Protein AF-A0A9W9S146-F1 (afdb_monomer_lite)

Foldseek 3Di:
DFKWKAWDDFDPPAQEAAADPADADDDQPDDDFKAKEKAKDQDDDDLQQMWIKIWIFDFLKIWIKIFTGDPPTDIHIHIYHHDRYDDSQSGWQYKAWDPCPPPNVDDQWTWIWIAGQQGWIFIKIARRVVSYIDTQATEDRPRFGFNYWDWAPDPQTKIWTAGQQRKIFIWGPVDNDRYTYGLEIDHAPARDSAKDKDDQHQFKIWIQRQAQQFRIWIWTQDSNYIGTDDGAGNVLDPDPPVPDDRTKHWQDKAHLQQDPLLPPGRQWIWIFILQQKIFIGGNLDPRSGDFIDHFLLDNFGFQEKADAANFWIWTKGQWQQKIWIDGNPLTDPDDSSPDDRDPPDDDDDDDDDDPPPDDDPQAQSFTKMKGPFDQDDDPPPDDDDPVSRGTDTGIFNYKYANGSPQQWIWTIDVSTIMIMGHDFLCCCPNPNNVVCVSNNVPLQPLDPDDDPDSRNDIDFMKIWTGDDPPCLPDATWIWTFARSNPDDPVLVVVCSVNVDRSRIDTDPDPPRPDRSVVVPD

Sequence (521 aa):
MPSSGVLWCPPESATKIGSHEVTRRDNPTLGYRPAIDSYEIWNGKSWADRKEVLAWGAANQLVMRIKQTGTQAHEKWIQFNDIDHISSYDDICSVHLLSSEGQYQQHDTEHLIFGRVRGDIAQIAISPSKETYEYQRRFLTHGLRLDKTEISNDTDRTLAAHFENGSIAFYDTATESADIEPFARYRPEGVSRNKYSKLLSSSLVAVCTGEVHDTLSISKLTPDGVSPYRTIAADALDTDLTSLKSKVNISCIEPLNKHVLSGSPGEVFLTAWDDYTVRLHDLRSPKPSEVAYKDVSDLNPIYSLHAFGHNHFLAGAGGEAIVKIFDLRMCNTYNYLDAQTPKSRPHNPELKDQTAKTTNRIAPRNGFSLFLSNQPPPPFGQPPNRRQWEAYRGPIYTMSTPSPSSPTVYAGIVDGVVRLDFASTDDLTGPRKEWFEQNLDLRVNTGQEFSTDFNTSTLNLAGYERPDEDDLSTTSVLRRQREFWKTGPADAGLESGTGWDRRWEHLEEPGAWRRQDELVH

Radius of gyration: 23.71 Å; chains: 1; bounding box: 60×59×74 Å

Structure (mmCIF, N/CA/C/O backbone):
data_AF-A0A9W9S146-F1
#
_entry.id   AF-A0A9W9S146-F1
#
loop_
_atom_site.group_PDB
_atom_site.id
_atom_site.type_symbol
_atom_site.label_atom_id
_atom_site.label_alt_id
_atom_site.label_comp_id
_atom_site.label_asym_id
_atom_site.label_entity_id
_atom_site.label_seq_id
_atom_site.pdbx_PDB_ins_code
_atom_site.Cartn_x
_atom_site.Cartn_y
_atom_site.Cartn_z
_atom_site.occupancy
_atom_site.B_iso_or_equiv
_atom_site.auth_seq_id
_atom_site.auth_comp_id
_atom_site.auth_asym_id
_atom_site.auth_atom_id
_atom_site.pdbx_PDB_model_num
ATOM 1 N N . MET A 1 1 ? 14.104 16.585 -6.191 1.00 40.12 1 MET A N 1
ATOM 2 C CA . MET A 1 1 ? 13.155 15.717 -5.456 1.00 40.12 1 MET A CA 1
ATOM 3 C C . MET A 1 1 ? 13.364 15.914 -3.970 1.00 40.12 1 MET A C 1
ATOM 5 O O . MET A 1 1 ? 14.435 15.570 -3.518 1.00 40.12 1 MET A O 1
ATOM 9 N N . PRO A 1 2 ? 12.446 16.510 -3.215 1.00 47.88 2 PRO A N 1
ATOM 10 C CA . PRO A 1 2 ? 12.755 16.978 -1.868 1.00 47.88 2 PRO A CA 1
ATOM 11 C C . PRO A 1 2 ? 11.970 16.182 -0.810 1.00 47.88 2 PRO A C 1
ATOM 13 O O . PRO A 1 2 ? 10.748 16.204 -0.822 1.00 47.88 2 PRO A O 1
ATOM 16 N N . SER A 1 3 ? 12.654 15.433 0.064 1.00 40.25 3 SER A N 1
ATOM 17 C CA . SER A 1 3 ? 12.013 14.528 1.040 1.00 40.25 3 SER A CA 1
ATOM 18 C C . SER A 1 3 ? 12.493 14.747 2.489 1.00 40.25 3 SER A C 1
ATOM 20 O O . SER A 1 3 ? 13.448 15.482 2.704 1.00 40.25 3 SER A O 1
ATOM 22 N N . SER A 1 4 ? 11.851 14.159 3.496 1.00 41.66 4 SER A N 1
ATOM 23 C CA . SER A 1 4 ? 12.395 13.955 4.854 1.00 41.66 4 SER A CA 1
ATOM 24 C C . SER A 1 4 ? 11.823 12.666 5.436 1.00 41.66 4 SER A C 1
ATOM 26 O O . SER A 1 4 ? 10.656 12.376 5.195 1.00 41.66 4 SER A O 1
ATOM 28 N N . GLY A 1 5 ? 12.628 11.881 6.157 1.00 43.75 5 GLY A N 1
ATOM 29 C CA . GLY A 1 5 ? 12.201 10.596 6.720 1.00 43.75 5 GLY A CA 1
ATOM 30 C C . GLY A 1 5 ? 12.070 10.621 8.246 1.00 43.75 5 GLY A C 1
ATOM 31 O O . GLY A 1 5 ? 12.834 11.340 8.873 1.00 43.75 5 GLY A O 1
ATOM 32 N N . VAL A 1 6 ? 11.179 9.842 8.865 1.00 52.31 6 VAL A N 1
ATOM 33 C CA . VAL A 1 6 ? 11.154 9.600 10.329 1.00 52.31 6 VAL A CA 1
ATOM 34 C C . VAL A 1 6 ? 10.709 8.159 10.596 1.00 52.31 6 VAL A C 1
ATOM 36 O O . VAL A 1 6 ? 9.728 7.715 10.008 1.00 52.31 6 VAL A O 1
ATOM 39 N N . LEU A 1 7 ? 11.396 7.421 11.473 1.00 53.78 7 LEU A N 1
ATOM 40 C CA . LEU A 1 7 ? 10.984 6.073 11.891 1.00 53.78 7 LEU A CA 1
ATOM 41 C C . LEU A 1 7 ? 10.074 6.142 13.120 1.00 53.78 7 LEU A C 1
ATOM 43 O O . LEU A 1 7 ? 10.408 6.824 14.086 1.00 53.78 7 LEU A O 1
ATOM 47 N N . TRP A 1 8 ? 8.936 5.448 13.091 1.00 58.09 8 TRP A N 1
ATOM 48 C CA . TRP A 1 8 ? 7.922 5.537 14.144 1.00 58.09 8 TRP A CA 1
ATOM 49 C C . TRP A 1 8 ? 7.790 4.264 14.967 1.00 58.09 8 TRP A C 1
ATOM 51 O O . TRP A 1 8 ? 7.546 3.179 14.434 1.00 58.09 8 TRP A O 1
ATOM 61 N N . CYS A 1 9 ? 7.850 4.443 16.287 1.00 60.66 9 CYS A N 1
ATOM 62 C CA . CYS A 1 9 ? 7.465 3.450 17.278 1.00 60.66 9 CYS A CA 1
ATOM 63 C C . CYS A 1 9 ? 6.364 4.024 18.186 1.00 60.66 9 CYS A C 1
ATOM 65 O O . CYS A 1 9 ? 6.406 5.212 18.519 1.00 60.66 9 CYS A O 1
ATOM 67 N N . PRO A 1 10 ? 5.381 3.213 18.619 1.00 65.12 10 PRO A N 1
ATOM 68 C CA . PRO A 1 10 ? 4.397 3.672 19.592 1.00 65.12 10 PRO A CA 1
ATOM 69 C C . PRO A 1 10 ? 5.099 4.180 20.866 1.00 65.12 10 PRO A C 1
ATOM 71 O O . PRO A 1 10 ? 5.990 3.489 21.367 1.00 65.12 10 PRO A O 1
ATOM 74 N N . PRO A 1 11 ? 4.728 5.356 21.403 1.00 76.94 11 PRO A N 1
ATOM 75 C CA . PRO A 1 11 ? 5.281 5.846 22.662 1.00 76.94 11 PRO A CA 1
ATOM 76 C C . PRO A 1 11 ? 4.788 5.001 23.847 1.00 76.94 11 PRO A C 1
ATOM 78 O O . PRO A 1 11 ? 3.730 4.377 23.775 1.00 76.94 11 PRO A O 1
ATOM 81 N N . GLU A 1 12 ? 5.500 5.035 24.980 1.00 73.12 12 GLU A N 1
ATOM 82 C CA . GLU A 1 12 ? 5.065 4.354 26.217 1.00 73.12 12 GLU A CA 1
ATOM 83 C C . GLU A 1 12 ? 3.691 4.833 26.714 1.00 73.12 12 GLU A C 1
ATOM 85 O O . GLU A 1 12 ? 2.971 4.089 27.375 1.00 73.12 12 GLU A O 1
ATOM 90 N N . SER A 1 13 ? 3.310 6.062 26.359 1.00 81.25 13 SER A N 1
ATOM 91 C CA . SER A 1 13 ? 2.017 6.674 26.667 1.00 81.25 13 SER A CA 1
ATOM 92 C C . SER A 1 13 ? 0.867 6.220 25.759 1.00 81.25 13 SER A C 1
ATOM 94 O O . SER A 1 13 ? -0.241 6.742 25.890 1.00 81.25 13 SER A O 1
ATOM 96 N N . ALA A 1 14 ? 1.100 5.289 24.826 1.00 87.38 14 ALA A N 1
ATOM 97 C CA . ALA A 1 14 ? 0.050 4.781 23.952 1.00 87.38 14 ALA A CA 1
ATOM 98 C C . ALA A 1 14 ? -1.083 4.128 24.762 1.00 87.38 14 ALA A C 1
ATOM 100 O O . ALA A 1 14 ? -0.851 3.304 25.649 1.00 87.38 14 ALA A O 1
ATOM 101 N N . THR A 1 15 ? -2.325 4.473 24.422 1.00 91.50 15 THR A N 1
ATOM 102 C CA . THR A 1 15 ? -3.519 3.886 25.027 1.00 91.50 15 THR A CA 1
ATOM 103 C C . THR A 1 15 ? -3.610 2.412 24.645 1.00 91.50 15 THR A C 1
ATOM 105 O O . THR A 1 15 ? -3.696 2.068 23.466 1.00 91.50 15 THR A O 1
ATOM 108 N N . LYS A 1 16 ? -3.595 1.535 25.646 1.00 92.44 16 LYS A N 1
ATOM 109 C CA . LYS A 1 16 ? -3.674 0.085 25.469 1.00 92.44 16 LYS A CA 1
ATOM 110 C C . LYS A 1 16 ? -5.125 -0.372 25.574 1.00 92.44 16 LYS A C 1
ATOM 112 O O . LYS A 1 16 ? -5.735 -0.229 26.625 1.00 92.44 16 LYS A O 1
ATOM 117 N N . ILE A 1 17 ? -5.666 -0.929 24.494 1.00 92.50 17 ILE A N 1
ATOM 118 C CA . ILE A 1 17 ? -7.045 -1.429 24.418 1.00 92.50 17 ILE A CA 1
ATOM 119 C C . ILE A 1 17 ? -7.018 -2.952 24.241 1.00 92.50 17 ILE A C 1
ATOM 121 O O . ILE A 1 17 ? -6.337 -3.458 23.348 1.00 92.50 17 ILE A O 1
ATOM 125 N N . GLY A 1 18 ? -7.751 -3.676 25.091 1.00 89.56 18 GLY A N 1
ATOM 126 C CA . GLY A 1 18 ? -7.833 -5.142 25.087 1.00 89.56 18 GLY A CA 1
ATOM 127 C C . GLY A 1 18 ? -6.749 -5.838 25.929 1.00 89.56 18 GLY A C 1
ATOM 128 O O . GLY A 1 18 ? -6.409 -5.362 27.010 1.00 89.56 18 GLY A O 1
ATOM 129 N N . SER A 1 19 ? -6.238 -6.980 25.474 1.00 85.94 19 SER A N 1
ATOM 130 C CA . SER A 1 19 ? -5.338 -7.877 26.212 1.00 85.94 19 SER A CA 1
ATOM 131 C C . SER A 1 19 ? -3.861 -7.544 25.984 1.00 85.94 19 SER A C 1
ATOM 133 O O . SER A 1 19 ? -3.346 -7.704 24.881 1.00 85.94 19 SER A O 1
ATOM 135 N N . HIS A 1 20 ? -3.136 -7.120 27.027 1.00 78.75 20 HIS A N 1
ATOM 136 C CA . HIS A 1 20 ? -1.727 -6.677 26.908 1.00 78.75 20 HIS A CA 1
ATOM 137 C C . HIS A 1 20 ? -0.730 -7.430 27.797 1.00 78.75 20 HIS A C 1
ATOM 139 O O . HIS A 1 20 ? 0.475 -7.216 27.685 1.00 78.75 20 HIS A O 1
ATOM 145 N N . GLU A 1 21 ? -1.198 -8.341 28.647 1.00 66.62 21 GLU A N 1
ATOM 146 C CA . GLU A 1 21 ? -0.352 -9.136 29.547 1.00 66.62 21 GLU A CA 1
ATOM 147 C C . GLU A 1 21 ? -0.027 -10.512 28.951 1.00 66.62 21 GLU A C 1
ATOM 149 O O . GLU A 1 21 ? -0.327 -11.550 29.539 1.00 66.62 21 GLU A O 1
ATOM 154 N N . VAL A 1 22 ? 0.558 -10.551 27.749 1.00 63.03 22 VAL A N 1
ATOM 155 C CA . VAL A 1 22 ? 0.770 -11.825 27.045 1.00 63.03 22 VAL A CA 1
ATOM 156 C C . VAL A 1 22 ? 2.203 -11.984 26.571 1.00 63.03 22 VAL A C 1
ATOM 158 O O . VAL A 1 22 ? 2.778 -11.110 25.930 1.00 63.03 22 VAL A O 1
ATOM 161 N N . THR A 1 23 ? 2.784 -13.146 26.867 1.00 65.50 23 THR A N 1
ATOM 162 C CA . THR A 1 23 ? 4.108 -13.543 26.381 1.00 65.50 23 THR A CA 1
ATOM 163 C C . THR A 1 23 ? 3.955 -14.561 25.259 1.00 65.50 23 THR A C 1
ATOM 165 O O . THR A 1 23 ? 3.373 -15.630 25.459 1.00 65.50 23 THR A O 1
ATOM 168 N N . ARG A 1 24 ? 4.511 -14.249 24.088 1.00 69.62 24 ARG A N 1
ATOM 169 C CA . ARG A 1 24 ? 4.643 -15.197 22.978 1.00 69.62 24 ARG A CA 1
ATOM 170 C C . ARG A 1 24 ? 5.545 -16.364 23.394 1.00 69.62 24 ARG A C 1
ATOM 172 O O . ARG A 1 24 ? 6.574 -16.148 24.033 1.00 69.62 24 ARG A O 1
ATOM 179 N N . ARG A 1 25 ? 5.154 -17.597 23.056 1.00 69.81 25 ARG A N 1
ATOM 180 C CA . ARG A 1 25 ? 5.894 -18.821 23.437 1.00 69.81 25 ARG A CA 1
ATOM 181 C C . ARG A 1 25 ? 6.421 -19.631 22.256 1.00 69.81 25 ARG A C 1
ATOM 183 O O . ARG A 1 25 ? 7.173 -20.576 22.473 1.00 69.81 25 ARG A O 1
ATOM 190 N N . ASP A 1 26 ? 6.023 -19.298 21.033 1.00 75.50 26 ASP A N 1
ATOM 191 C CA . ASP A 1 26 ? 6.473 -19.981 19.826 1.00 75.50 26 ASP A CA 1
ATOM 192 C C . ASP A 1 26 ? 7.652 -19.258 19.164 1.00 75.50 26 ASP A C 1
ATOM 194 O O . ASP A 1 26 ? 7.810 -18.042 19.272 1.00 75.50 26 ASP A O 1
ATOM 198 N N . ASN A 1 27 ? 8.475 -20.019 18.442 1.00 69.38 27 ASN A N 1
ATOM 199 C CA . ASN A 1 27 ? 9.458 -19.436 17.536 1.00 69.38 27 ASN A CA 1
ATOM 200 C C . ASN A 1 27 ? 8.720 -18.955 16.277 1.00 69.38 27 ASN A C 1
ATOM 202 O O . ASN A 1 27 ? 8.011 -19.766 15.674 1.00 69.38 27 ASN A O 1
ATOM 206 N N . PRO A 1 28 ? 8.879 -17.691 15.847 1.00 64.81 28 PRO A N 1
ATOM 207 C CA . PRO A 1 28 ? 8.262 -17.211 14.618 1.00 64.81 28 PRO A CA 1
ATOM 208 C C . PRO A 1 28 ? 8.687 -18.081 13.430 1.00 64.81 28 PRO A C 1
ATOM 210 O O . PRO A 1 28 ? 9.872 -18.197 13.126 1.00 64.81 28 PRO A O 1
ATOM 213 N N . THR A 1 29 ? 7.719 -18.720 12.773 1.00 59.78 29 THR A N 1
ATOM 214 C CA . THR A 1 29 ? 7.953 -19.533 11.563 1.00 59.78 29 THR A CA 1
ATOM 215 C C . THR A 1 29 ? 7.612 -18.783 10.277 1.00 59.78 29 THR A C 1
ATOM 217 O O . THR A 1 29 ? 7.923 -19.254 9.185 1.00 59.78 29 THR A O 1
ATOM 220 N N . LEU A 1 30 ? 7.005 -17.603 10.410 1.00 64.12 30 LEU A N 1
ATOM 221 C CA . LEU A 1 30 ? 6.563 -16.748 9.319 1.00 64.12 30 LEU A CA 1
ATOM 222 C C . LEU A 1 30 ? 7.344 -15.436 9.374 1.00 64.12 30 LEU A C 1
ATOM 224 O O . LEU A 1 30 ? 7.502 -14.844 10.442 1.00 64.12 30 LEU A O 1
ATOM 228 N N . GLY A 1 31 ? 7.860 -14.999 8.226 1.00 68.19 31 GLY A N 1
ATOM 229 C CA . GLY A 1 31 ? 8.510 -13.698 8.117 1.00 68.19 31 GLY A CA 1
ATOM 230 C C . GLY A 1 31 ? 7.476 -12.586 8.276 1.00 68.19 31 GLY A C 1
ATOM 231 O O . GLY A 1 31 ? 6.498 -12.553 7.531 1.00 68.19 31 GLY A O 1
ATOM 232 N N . TYR A 1 32 ? 7.693 -11.684 9.230 1.00 73.06 32 TYR A N 1
ATOM 233 C CA . TYR A 1 32 ? 6.820 -10.535 9.446 1.00 73.06 32 TYR A CA 1
ATOM 234 C C . TYR A 1 32 ? 6.851 -9.586 8.238 1.00 73.06 32 TYR A C 1
ATOM 236 O O . TYR A 1 32 ? 7.921 -9.205 7.756 1.00 73.06 32 TYR A O 1
ATOM 244 N N . ARG A 1 33 ? 5.662 -9.200 7.767 1.00 82.62 33 ARG A N 1
ATOM 245 C CA . ARG A 1 33 ? 5.455 -8.174 6.743 1.00 82.62 33 ARG A CA 1
ATOM 246 C C . ARG A 1 33 ? 4.474 -7.143 7.307 1.00 82.62 33 ARG A C 1
ATOM 248 O O . ARG A 1 33 ? 3.332 -7.516 7.566 1.00 82.62 33 ARG A O 1
ATOM 255 N N . PRO A 1 34 ? 4.882 -5.882 7.517 1.00 86.00 34 PRO A N 1
ATOM 256 C CA . PRO A 1 34 ? 3.995 -4.865 8.069 1.00 86.00 34 PRO A CA 1
ATOM 257 C C . PRO A 1 34 ? 2.831 -4.603 7.110 1.00 86.00 34 PRO A C 1
ATOM 259 O O . PRO A 1 34 ? 3.039 -4.161 5.980 1.00 86.00 34 PRO A O 1
ATOM 262 N N . ALA A 1 35 ? 1.605 -4.848 7.562 1.00 92.31 35 ALA A N 1
ATOM 263 C CA . ALA A 1 35 ? 0.402 -4.392 6.877 1.00 92.31 35 ALA A CA 1
ATOM 264 C C . ALA A 1 35 ? 0.079 -2.983 7.360 1.00 92.31 35 ALA A C 1
ATOM 266 O O . ALA A 1 35 ? -0.118 -2.803 8.557 1.00 92.31 35 ALA A O 1
ATOM 267 N N . ILE A 1 36 ? 0.056 -2.006 6.456 1.00 95.38 36 ILE A N 1
ATOM 268 C CA . ILE A 1 36 ? -0.106 -0.585 6.776 1.00 95.38 36 ILE A CA 1
ATOM 269 C C . ILE A 1 36 ? -1.264 -0.041 5.960 1.00 95.38 36 ILE A C 1
ATOM 271 O O . ILE A 1 36 ? -1.358 -0.342 4.772 1.00 95.38 36 ILE A O 1
ATOM 275 N N . ASP A 1 37 ? -2.076 0.803 6.582 1.00 95.94 37 ASP A N 1
ATOM 276 C CA . ASP A 1 37 ? -3.028 1.641 5.872 1.00 95.94 37 ASP A CA 1
ATOM 277 C C . ASP A 1 37 ? -3.150 3.018 6.537 1.00 95.94 37 ASP A C 1
ATOM 279 O O . ASP A 1 37 ? -2.861 3.191 7.726 1.00 95.94 37 ASP A O 1
ATOM 283 N N . SER A 1 38 ? -3.541 4.024 5.762 1.00 95.25 38 SER A N 1
ATOM 284 C CA . SER A 1 38 ? -3.674 5.400 6.237 1.00 95.25 38 SER A CA 1
ATOM 285 C C . SER A 1 38 ? -4.729 6.172 5.463 1.00 95.25 38 SER A C 1
ATOM 287 O O . SER A 1 38 ? -4.787 6.061 4.242 1.00 95.25 38 SER A O 1
ATOM 289 N N . TYR A 1 39 ? -5.447 7.062 6.142 1.00 93.44 39 TYR A N 1
ATOM 290 C CA . TYR A 1 39 ? -6.313 8.043 5.491 1.00 93.44 39 TYR A CA 1
ATOM 291 C C . TYR A 1 39 ? -6.166 9.429 6.123 1.00 93.44 39 TYR A C 1
ATOM 293 O O . TYR A 1 39 ? -5.756 9.560 7.278 1.00 93.44 39 TYR A O 1
ATOM 301 N N . GLU A 1 40 ? -6.534 10.474 5.386 1.00 90.38 40 GLU A N 1
ATOM 302 C CA . GLU A 1 40 ? -6.748 11.812 5.941 1.00 90.38 40 GLU A CA 1
ATOM 303 C C . GLU A 1 40 ? -8.109 12.374 5.528 1.00 90.38 40 GLU A C 1
ATOM 305 O O . GLU A 1 40 ? -8.624 12.078 4.451 1.00 90.38 40 GLU A O 1
ATOM 310 N N . ILE A 1 41 ? -8.691 13.197 6.400 1.00 89.12 41 ILE A N 1
ATOM 311 C CA . ILE A 1 41 ? -9.903 13.971 6.125 1.00 89.12 41 ILE A CA 1
ATOM 312 C C . ILE A 1 41 ? -9.699 15.429 6.531 1.00 89.12 41 ILE A C 1
ATOM 314 O O . ILE A 1 41 ? -9.136 15.725 7.588 1.00 89.12 41 ILE A O 1
ATOM 318 N N . TRP A 1 42 ? -10.213 16.349 5.718 1.00 87.25 42 TRP A N 1
ATOM 319 C CA . TRP A 1 42 ? -10.339 17.758 6.088 1.00 87.25 42 TRP A CA 1
ATOM 320 C C . TRP A 1 42 ? -11.620 17.950 6.889 1.00 87.25 42 TRP A C 1
ATOM 322 O O . TRP A 1 42 ? -12.707 17.629 6.412 1.00 87.25 42 TRP A O 1
ATOM 332 N N . ASN A 1 43 ? -11.495 18.450 8.116 1.00 84.06 43 ASN A N 1
ATOM 333 C CA . ASN A 1 43 ? -12.604 18.501 9.069 1.00 84.06 43 ASN A CA 1
ATOM 334 C C . ASN A 1 43 ? -12.818 19.875 9.720 1.00 84.06 43 ASN A C 1
ATOM 336 O O . ASN A 1 43 ? -13.651 19.999 10.619 1.00 84.06 43 ASN A O 1
ATOM 340 N N . GLY A 1 44 ? -12.122 20.916 9.259 1.00 81.25 44 GLY A N 1
ATOM 341 C CA . GLY A 1 44 ? -12.352 22.289 9.706 1.00 81.25 44 GLY A CA 1
ATOM 342 C C . GLY A 1 44 ? -12.534 23.291 8.573 1.00 81.25 44 GLY A C 1
ATOM 343 O O . GLY A 1 44 ? -12.903 22.954 7.450 1.00 81.25 44 GLY A O 1
ATOM 344 N N . LYS A 1 45 ? -12.335 24.570 8.908 1.00 81.44 45 LYS A N 1
ATOM 345 C CA . LYS A 1 45 ? -12.546 25.695 7.979 1.00 81.44 45 LYS A CA 1
ATOM 346 C C . LYS A 1 45 ? -11.290 26.043 7.186 1.00 81.44 45 LYS A C 1
ATOM 348 O O . LYS A 1 45 ? -11.373 26.822 6.238 1.00 81.44 45 LYS A O 1
ATOM 353 N N . SER A 1 46 ? -10.141 25.513 7.596 1.00 83.75 46 SER A N 1
ATOM 354 C CA . SER A 1 46 ? -8.854 25.713 6.941 1.00 83.75 46 SER A CA 1
ATOM 355 C C . SER A 1 46 ? -8.281 24.392 6.432 1.00 83.75 46 SER A C 1
ATOM 357 O O . SER A 1 46 ? -8.629 23.319 6.918 1.00 83.75 46 SER A O 1
ATOM 359 N N . TRP A 1 47 ? -7.356 24.479 5.476 1.00 82.00 47 TRP A N 1
ATOM 360 C CA . TRP A 1 47 ? -6.596 23.327 4.980 1.00 82.00 47 TRP A CA 1
ATOM 361 C C . TRP A 1 47 ? -5.718 22.677 6.061 1.00 82.00 47 TRP A C 1
ATOM 363 O O . TRP A 1 47 ? -5.386 21.499 5.948 1.00 82.00 47 TRP A O 1
ATOM 373 N N . ALA A 1 48 ? -5.378 23.431 7.109 1.00 83.19 48 ALA A N 1
ATOM 374 C CA . ALA A 1 48 ? -4.621 22.969 8.263 1.00 83.19 48 ALA A CA 1
ATOM 375 C C . ALA A 1 48 ? -5.456 22.109 9.221 1.00 83.19 48 ALA A C 1
ATOM 377 O O . ALA A 1 48 ? -4.892 21.296 9.954 1.00 83.19 48 ALA A O 1
ATOM 378 N N . ASP A 1 49 ? -6.782 22.278 9.232 1.00 87.62 49 ASP A N 1
ATOM 379 C CA . ASP A 1 49 ? -7.691 21.496 10.069 1.00 87.62 49 ASP A CA 1
ATOM 380 C C . ASP A 1 49 ? -7.971 20.141 9.404 1.00 87.62 49 ASP A C 1
ATOM 382 O O . ASP A 1 49 ? -8.952 19.964 8.670 1.00 87.62 49 ASP A O 1
ATOM 386 N N . ARG A 1 50 ? -7.072 19.184 9.646 1.00 88.56 50 ARG A N 1
ATOM 387 C CA . ARG A 1 50 ? -7.178 17.825 9.114 1.00 88.56 50 ARG A CA 1
ATOM 388 C C . ARG A 1 50 ? -6.968 16.782 10.200 1.00 88.56 50 ARG A C 1
ATOM 390 O O . ARG A 1 50 ? -6.211 16.994 11.149 1.00 88.56 50 ARG A O 1
ATOM 397 N N . LYS A 1 51 ? -7.609 15.638 10.015 1.00 90.31 51 LYS A N 1
ATOM 398 C CA . LYS A 1 51 ? -7.383 14.423 10.788 1.00 90.31 51 LYS A CA 1
ATOM 399 C C . LYS A 1 51 ? -6.690 13.415 9.887 1.00 90.31 51 LYS A C 1
ATOM 401 O O . LYS A 1 51 ? -7.234 13.053 8.853 1.00 90.31 51 LYS A O 1
ATOM 406 N N . GLU A 1 52 ? -5.521 12.962 10.299 1.00 92.12 52 GLU A N 1
ATOM 407 C CA . GLU A 1 52 ? -4.759 11.875 9.693 1.00 92.12 52 GLU A CA 1
ATOM 408 C C . GLU A 1 52 ? -4.847 10.657 10.615 1.00 92.12 52 GLU A C 1
ATOM 410 O O . GLU A 1 52 ? -4.646 10.772 11.828 1.00 92.12 52 GLU A O 1
ATOM 415 N N . VAL A 1 53 ? -5.145 9.491 10.051 1.00 94.38 53 VAL A N 1
ATOM 416 C CA . VAL A 1 53 ? -5.118 8.212 10.760 1.00 94.38 53 VAL A CA 1
ATOM 417 C C . VAL A 1 53 ? -4.166 7.278 10.034 1.00 94.38 53 VAL A C 1
ATOM 419 O O . VAL A 1 53 ? -4.269 7.092 8.826 1.00 94.38 53 VAL A O 1
ATOM 422 N N . LEU A 1 54 ? -3.244 6.687 10.784 1.00 95.56 54 LEU A N 1
ATOM 423 C CA . LEU A 1 54 ? -2.313 5.660 10.328 1.00 95.56 54 LEU A CA 1
ATOM 424 C C . LEU A 1 54 ? -2.524 4.426 11.197 1.00 95.56 54 LEU A C 1
ATOM 426 O O . LEU A 1 54 ? -2.531 4.542 12.422 1.00 95.56 54 LEU A O 1
ATOM 430 N N . ALA A 1 55 ? -2.644 3.253 10.590 1.00 95.75 55 ALA A N 1
ATOM 431 C CA . ALA A 1 55 ? -2.702 1.993 11.311 1.00 95.75 55 ALA A CA 1
ATOM 432 C C . ALA A 1 55 ? -1.790 0.951 10.674 1.00 95.75 55 ALA A C 1
ATOM 434 O O . ALA A 1 55 ? -1.611 0.923 9.457 1.00 95.75 55 ALA A O 1
ATOM 435 N N . TRP A 1 56 ? -1.214 0.084 11.502 1.00 95.31 56 TRP A N 1
ATOM 436 C CA . TRP A 1 56 ? -0.446 -1.051 11.019 1.00 95.31 56 TRP A CA 1
ATOM 437 C C . TRP A 1 56 ? -0.484 -2.245 11.962 1.00 95.31 56 TRP A C 1
ATOM 439 O O . TRP A 1 56 ? -0.616 -2.102 13.178 1.00 95.31 56 TRP A O 1
ATOM 449 N N . GLY A 1 57 ? -0.350 -3.438 11.389 1.00 92.19 57 GLY A N 1
ATOM 450 C CA . GLY A 1 57 ? -0.124 -4.661 12.150 1.00 92.19 57 GLY A CA 1
ATOM 451 C C . GLY A 1 57 ? 1.331 -4.735 12.597 1.00 92.19 57 GLY A C 1
ATOM 452 O O . GLY A 1 57 ? 2.210 -4.664 11.750 1.00 92.19 57 GLY A O 1
ATOM 453 N N . ALA A 1 58 ? 1.573 -4.885 13.897 1.00 88.00 58 ALA A N 1
ATOM 454 C CA . ALA A 1 58 ? 2.865 -5.126 14.531 1.00 88.00 58 ALA A CA 1
ATOM 455 C C . ALA A 1 58 ? 2.823 -6.505 15.209 1.00 88.00 58 ALA A C 1
ATOM 457 O O . ALA A 1 58 ? 2.444 -6.634 16.375 1.00 88.00 58 ALA A O 1
ATOM 458 N N . ALA A 1 59 ? 3.159 -7.551 14.447 1.00 86.50 59 ALA A N 1
ATOM 459 C CA . ALA A 1 59 ? 2.868 -8.942 14.800 1.00 86.50 59 ALA A CA 1
ATOM 460 C C . ALA A 1 59 ? 1.368 -9.124 15.112 1.00 86.50 59 ALA A C 1
ATOM 462 O O . ALA A 1 59 ? 0.525 -8.764 14.295 1.00 86.50 59 ALA A O 1
ATOM 463 N N . ASN A 1 60 ? 1.011 -9.658 16.277 1.00 87.88 60 ASN A N 1
ATOM 464 C CA . ASN A 1 60 ? -0.374 -9.897 16.686 1.00 87.88 60 ASN A CA 1
ATOM 465 C C . ASN A 1 60 ? -1.136 -8.634 17.135 1.00 87.88 60 ASN A C 1
ATOM 467 O O . ASN A 1 60 ? -2.335 -8.715 17.411 1.00 87.88 60 ASN A O 1
ATOM 471 N N . GLN A 1 61 ? -0.451 -7.494 17.256 1.00 90.94 61 GLN A N 1
ATOM 472 C CA . GLN A 1 61 ? -1.026 -6.243 17.744 1.00 90.94 61 GLN A CA 1
ATOM 473 C C . GLN A 1 61 ? -1.322 -5.293 16.587 1.00 90.94 61 GLN A C 1
ATOM 475 O O . GLN A 1 61 ? -0.568 -5.219 15.620 1.00 90.94 61 GLN A O 1
ATOM 480 N N . LEU A 1 62 ? -2.391 -4.515 16.710 1.00 93.69 62 LEU A N 1
ATOM 481 C CA . LEU A 1 62 ? -2.653 -3.381 15.835 1.00 93.69 62 LEU A CA 1
ATOM 482 C C . LEU A 1 62 ? -2.154 -2.111 16.521 1.00 93.69 62 LEU A C 1
ATOM 484 O O . LEU A 1 62 ? -2.541 -1.811 17.651 1.00 93.69 62 LEU A O 1
ATOM 488 N N . VAL A 1 63 ? -1.326 -1.341 15.828 1.00 94.25 63 VAL A N 1
ATOM 489 C CA . VAL A 1 63 ? -0.945 0.005 16.249 1.00 94.25 63 VAL A CA 1
ATOM 490 C C . VAL A 1 63 ? -1.720 1.003 15.412 1.00 94.25 63 VAL A C 1
ATOM 492 O O . VAL A 1 63 ? -1.820 0.853 14.197 1.00 94.25 63 VAL A O 1
ATOM 495 N N . MET A 1 64 ? -2.253 2.035 16.056 1.00 95.06 64 MET A N 1
ATOM 496 C CA . MET A 1 64 ? -2.937 3.129 15.385 1.00 95.06 64 MET A CA 1
ATOM 497 C C . MET A 1 64 ? -2.477 4.472 15.939 1.00 95.06 64 MET A C 1
ATOM 499 O O . MET A 1 64 ? -2.288 4.646 17.144 1.00 95.06 64 MET A O 1
ATOM 503 N N . ARG A 1 65 ? -2.335 5.441 15.044 1.00 93.75 65 ARG A N 1
ATOM 504 C CA . ARG A 1 65 ? -2.046 6.831 15.351 1.00 93.75 65 ARG A CA 1
ATOM 505 C C . ARG A 1 65 ? -3.121 7.708 14.731 1.00 93.75 65 ARG A C 1
ATOM 507 O O . ARG A 1 65 ? -3.363 7.627 13.533 1.00 93.75 65 ARG A O 1
ATOM 514 N N . ILE A 1 66 ? -3.716 8.566 15.548 1.00 93.06 66 ILE A N 1
ATOM 515 C CA . ILE A 1 66 ? -4.714 9.554 15.141 1.00 93.06 66 ILE A CA 1
ATOM 516 C C . ILE A 1 66 ? -4.119 10.928 15.418 1.00 93.06 66 ILE A C 1
ATOM 518 O O . ILE A 1 66 ? -3.819 11.262 16.565 1.00 93.06 66 ILE A O 1
ATOM 522 N N . LYS A 1 67 ? -3.927 11.720 14.369 1.00 91.12 67 LYS A N 1
ATOM 523 C CA . LYS A 1 67 ? -3.333 13.051 14.442 1.00 91.12 67 LYS A CA 1
ATOM 524 C C . LYS A 1 67 ? -4.319 14.073 13.896 1.00 91.12 67 LYS A C 1
ATOM 526 O O . LYS A 1 67 ? -4.615 14.079 12.708 1.00 91.12 67 LYS A O 1
ATOM 531 N N . GLN A 1 68 ? -4.779 14.972 14.752 1.00 90.12 68 GLN A N 1
ATOM 532 C CA . GLN A 1 68 ? -5.468 16.187 14.343 1.00 90.12 68 GLN A CA 1
ATOM 533 C C . GLN A 1 68 ? -4.451 17.323 14.229 1.00 90.12 68 GLN A C 1
ATOM 535 O O . GLN A 1 68 ? -3.652 17.536 15.143 1.00 90.12 68 GLN A O 1
ATOM 540 N N . THR A 1 69 ? -4.504 18.088 13.143 1.00 87.19 69 THR A N 1
ATOM 541 C CA . THR A 1 69 ? -3.747 19.338 12.981 1.00 87.19 69 THR A CA 1
ATOM 542 C C . THR A 1 69 ? -4.685 20.543 12.911 1.00 87.19 69 THR A C 1
ATOM 544 O O . THR A 1 69 ? -5.909 20.389 12.866 1.00 87.19 69 THR A O 1
ATOM 547 N N . GLY A 1 70 ? -4.116 21.750 12.947 1.00 84.56 70 GLY A N 1
ATOM 548 C CA . GLY A 1 70 ? -4.869 23.003 12.893 1.00 84.56 70 GLY A CA 1
ATOM 549 C C . GLY A 1 70 ? -5.321 23.488 14.271 1.00 84.56 70 GLY A C 1
ATOM 550 O O . GLY A 1 70 ? -4.598 23.374 15.260 1.00 84.56 70 GLY A O 1
ATOM 551 N N . THR A 1 71 ? -6.522 24.056 14.335 1.00 79.94 71 THR A N 1
ATOM 552 C CA . THR A 1 71 ? -7.050 24.774 15.511 1.00 79.94 71 THR A CA 1
ATOM 553 C C . THR A 1 71 ? -7.237 23.909 16.760 1.00 79.94 71 THR A C 1
ATOM 555 O O . THR A 1 71 ? -7.193 24.428 17.874 1.00 79.94 71 THR A O 1
ATOM 558 N N . GLN A 1 72 ? -7.418 22.597 16.591 1.00 82.19 72 GLN A N 1
ATOM 559 C CA . GLN A 1 72 ? -7.580 21.621 17.675 1.00 82.19 72 GLN A CA 1
ATOM 560 C C . GLN A 1 72 ? -6.502 20.535 17.612 1.00 82.19 72 GLN A C 1
ATOM 562 O O . GLN A 1 72 ? -6.804 19.347 17.735 1.00 82.19 72 GLN A O 1
ATOM 567 N N . ALA A 1 73 ? -5.250 20.934 17.369 1.00 85.44 73 ALA A N 1
ATOM 568 C CA . ALA A 1 73 ? -4.146 19.998 17.210 1.00 85.44 73 ALA A CA 1
ATOM 569 C C . ALA A 1 73 ? -4.002 19.063 18.422 1.00 85.44 73 ALA A C 1
ATOM 571 O O . ALA A 1 73 ? -3.844 19.508 19.559 1.00 85.44 73 ALA A O 1
ATOM 572 N N . HIS A 1 74 ? -4.052 17.760 18.168 1.00 88.88 74 HIS A N 1
ATOM 573 C CA . HIS A 1 74 ? -3.826 16.720 19.163 1.00 88.88 74 HIS A CA 1
ATOM 574 C C . HIS A 1 74 ? -3.362 15.440 18.475 1.00 88.88 74 HIS A C 1
ATOM 576 O O . HIS A 1 74 ? -3.576 15.230 17.282 1.00 88.88 74 HIS A O 1
ATOM 582 N N . GLU A 1 75 ? -2.714 14.571 19.236 1.00 90.56 75 GLU A N 1
ATOM 583 C CA . GLU A 1 75 ? -2.173 13.318 18.733 1.00 90.56 75 GLU A CA 1
ATOM 584 C C . GLU A 1 75 ? -2.471 12.218 19.746 1.00 90.56 75 GLU A C 1
ATOM 586 O O . GLU A 1 75 ? -2.261 12.400 20.946 1.00 90.56 75 GLU A O 1
ATOM 591 N N . LYS A 1 76 ? -2.982 11.085 19.266 1.00 91.75 76 LYS A N 1
ATOM 592 C CA . LYS A 1 76 ? -3.289 9.919 20.088 1.00 91.75 76 LYS A CA 1
ATOM 593 C C . LYS A 1 76 ? -2.709 8.663 19.462 1.00 91.75 76 LYS A C 1
ATOM 595 O O . LYS A 1 76 ? -2.817 8.442 18.259 1.00 91.75 76 LYS A O 1
ATOM 600 N N . TRP A 1 77 ? -2.114 7.846 20.316 1.00 93.62 77 TRP A N 1
ATOM 601 C CA . TRP A 1 77 ? -1.517 6.566 19.971 1.00 93.62 77 TRP A CA 1
ATOM 602 C C . TRP A 1 77 ? -2.291 5.455 20.657 1.00 93.62 77 TRP A C 1
ATOM 604 O O . TRP A 1 77 ? -2.636 5.580 21.831 1.00 93.62 77 TRP A O 1
ATOM 614 N N . ILE A 1 78 ? -2.570 4.386 19.922 1.00 94.25 78 ILE A N 1
ATOM 615 C CA . ILE A 1 78 ? -3.368 3.256 20.381 1.00 94.25 78 ILE A CA 1
ATOM 616 C C . ILE A 1 78 ? -2.617 1.971 20.057 1.00 94.25 78 ILE A C 1
ATOM 618 O O . ILE A 1 78 ? -2.117 1.791 18.946 1.00 94.25 78 ILE A O 1
ATOM 622 N N . GLN A 1 79 ? -2.571 1.072 21.032 1.00 93.44 79 GLN A N 1
ATOM 623 C CA . GLN A 1 79 ? -2.169 -0.316 20.858 1.00 93.44 79 GLN A CA 1
ATOM 624 C C . GLN A 1 79 ? -3.375 -1.199 21.156 1.00 93.44 79 GLN A C 1
ATOM 626 O O . GLN A 1 79 ? -3.892 -1.202 22.273 1.00 93.44 79 GLN A O 1
ATOM 631 N N . PHE A 1 80 ? -3.818 -1.953 20.160 1.00 94.19 80 PHE A N 1
ATOM 632 C CA . PHE A 1 80 ? -4.944 -2.864 20.269 1.00 94.19 80 PHE A CA 1
ATOM 633 C C . PHE A 1 80 ? -4.481 -4.316 20.144 1.00 94.19 80 PHE A C 1
ATOM 635 O O . PHE A 1 80 ? -3.720 -4.669 19.243 1.00 94.19 80 PHE A O 1
ATOM 642 N N . ASN A 1 81 ? -4.966 -5.160 21.049 1.00 92.38 81 ASN A N 1
ATOM 643 C CA . ASN A 1 81 ? -4.850 -6.610 20.964 1.00 92.38 81 ASN A CA 1
ATOM 644 C C . ASN A 1 81 ? -6.053 -7.229 21.678 1.00 92.38 81 ASN A C 1
ATOM 646 O O . ASN A 1 81 ? -6.400 -6.797 22.765 1.00 92.38 81 ASN A O 1
ATOM 650 N N . ASP A 1 82 ? -6.68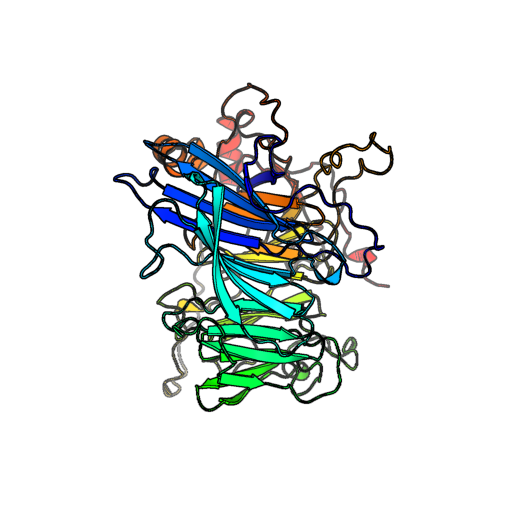2 -8.240 21.104 1.00 92.12 82 ASP A N 1
ATOM 651 C CA . ASP A 1 82 ? -7.865 -8.914 21.662 1.00 92.12 82 ASP A CA 1
ATOM 652 C C . ASP A 1 82 ? -7.601 -10.387 22.002 1.00 92.12 82 ASP A C 1
ATOM 654 O O . ASP A 1 82 ? -8.534 -11.149 22.245 1.00 92.12 82 ASP A O 1
ATOM 658 N N . ILE A 1 83 ? -6.333 -10.807 21.983 1.00 90.12 83 ILE A N 1
ATOM 659 C CA . ILE A 1 83 ? -5.935 -12.200 22.177 1.00 90.12 83 ILE A CA 1
ATOM 660 C C . ILE A 1 83 ? -5.062 -12.343 23.427 1.00 90.12 83 ILE A C 1
ATOM 662 O O . ILE A 1 83 ? -4.040 -11.667 23.563 1.00 90.12 83 ILE A O 1
ATOM 666 N N . ASP A 1 84 ? -5.429 -13.300 24.284 1.00 83.94 84 ASP A N 1
ATOM 667 C CA . ASP A 1 84 ? -4.720 -13.644 25.528 1.00 83.94 84 ASP A CA 1
ATOM 668 C C . ASP A 1 84 ? -3.580 -14.660 25.336 1.00 83.94 84 ASP A C 1
ATOM 670 O O . ASP A 1 84 ? -2.723 -14.833 26.206 1.00 83.94 84 ASP A O 1
ATOM 674 N N . HIS A 1 85 ? -3.563 -15.382 24.213 1.00 83.94 85 HIS A N 1
ATOM 675 C CA . HIS A 1 85 ? -2.569 -16.408 23.894 1.00 83.94 85 HIS A CA 1
ATOM 676 C C . HIS A 1 85 ? -2.051 -16.227 22.470 1.00 83.94 85 HIS A C 1
ATOM 678 O O . HIS A 1 85 ? -2.768 -16.492 21.512 1.00 83.94 85 HIS A O 1
ATOM 684 N N . ILE A 1 86 ? -0.801 -15.779 22.346 1.00 84.25 86 ILE A N 1
ATOM 685 C CA . ILE A 1 86 ? -0.210 -15.376 21.067 1.00 84.25 86 ILE A CA 1
ATOM 686 C C . ILE A 1 86 ? 0.614 -16.513 20.461 1.00 84.25 86 ILE A C 1
ATOM 688 O O . ILE A 1 86 ? 1.493 -17.082 21.118 1.00 84.25 86 ILE A O 1
ATOM 692 N N . SER A 1 87 ? 0.379 -16.759 19.176 1.00 86.50 87 SER A N 1
ATOM 693 C CA . SER A 1 87 ? 1.203 -17.562 18.277 1.00 86.50 87 SER A CA 1
ATOM 694 C C . SER A 1 87 ? 1.518 -16.794 16.984 1.00 86.50 87 SER A C 1
ATOM 696 O O . SER A 1 87 ? 0.874 -15.797 16.673 1.00 86.50 87 SER A O 1
ATOM 698 N N . SER A 1 88 ? 2.457 -17.292 16.174 1.00 84.88 88 SER A N 1
ATOM 699 C CA . SER A 1 88 ? 2.730 -16.793 14.807 1.00 84.88 88 SER A CA 1
ATOM 700 C C . SER A 1 88 ? 1.505 -16.749 13.902 1.00 84.88 88 SER A C 1
ATOM 702 O O . SER A 1 88 ? 1.470 -15.968 12.958 1.00 84.88 88 SER A O 1
ATOM 704 N N . TYR A 1 89 ? 0.496 -17.576 14.162 1.00 88.75 89 TYR A N 1
ATOM 705 C CA . TYR A 1 89 ? -0.727 -17.587 13.365 1.00 88.75 89 TYR A CA 1
ATOM 706 C C . TYR A 1 89 ? -1.675 -16.430 13.714 1.00 88.75 89 TYR A C 1
ATOM 708 O O . TYR A 1 89 ? -2.611 -16.159 12.962 1.00 88.75 89 TYR A O 1
ATOM 716 N N . ASP A 1 90 ? -1.425 -15.731 14.822 1.00 90.75 90 ASP A N 1
ATOM 717 C CA . ASP A 1 90 ? -2.198 -14.567 15.260 1.00 90.75 90 ASP A CA 1
ATOM 718 C C . ASP A 1 90 ? -1.629 -13.247 14.730 1.00 90.75 90 ASP A C 1
ATOM 720 O O . ASP A 1 90 ? -2.239 -12.195 14.940 1.00 90.75 90 ASP A O 1
ATOM 724 N N . ASP A 1 91 ? -0.492 -13.305 14.026 1.00 90.81 91 ASP A N 1
ATOM 725 C CA . ASP A 1 91 ? 0.125 -12.147 13.393 1.00 90.81 91 ASP A CA 1
ATOM 726 C C . ASP A 1 91 ? -0.855 -11.523 12.378 1.00 90.81 91 ASP A C 1
ATOM 728 O O . ASP A 1 91 ? -1.492 -12.208 11.566 1.00 90.81 91 ASP A O 1
ATOM 732 N N . ILE A 1 92 ? -1.003 -10.202 12.454 1.00 93.75 92 ILE A N 1
ATOM 733 C CA . ILE A 1 92 ? -1.822 -9.400 11.551 1.00 93.75 92 ILE A CA 1
ATOM 734 C C . ILE A 1 92 ? -1.073 -9.279 10.224 1.00 93.75 92 ILE A C 1
ATOM 736 O O . ILE A 1 92 ? 0.027 -8.734 10.163 1.00 93.75 92 ILE A O 1
ATOM 740 N N . CYS A 1 93 ? -1.691 -9.773 9.155 1.00 93.44 93 CYS A N 1
ATOM 741 C CA . CYS A 1 93 ? -1.146 -9.756 7.794 1.00 93.44 93 CYS A CA 1
ATOM 742 C C . CYS A 1 93 ? -1.857 -8.752 6.876 1.00 93.44 93 CYS A C 1
ATOM 744 O O . CYS A 1 93 ? -1.429 -8.536 5.746 1.00 93.44 93 CYS A O 1
ATOM 746 N N . SER A 1 94 ? -2.942 -8.127 7.343 1.00 94.62 94 SER A N 1
ATOM 747 C CA . SER A 1 94 ? -3.684 -7.135 6.571 1.00 94.62 94 SER A CA 1
ATOM 748 C C . SER A 1 94 ? -4.399 -6.138 7.474 1.00 94.62 94 SER A C 1
ATOM 750 O O . SER A 1 94 ? -4.961 -6.534 8.493 1.00 94.62 94 SER A O 1
ATOM 752 N N . VAL A 1 95 ? -4.422 -4.868 7.069 1.00 96.62 95 VAL A N 1
ATOM 753 C CA . VAL A 1 95 ? -5.128 -3.765 7.736 1.00 96.62 95 VAL A CA 1
ATOM 754 C C . VAL A 1 95 ? -5.733 -2.877 6.652 1.00 96.62 95 VAL A C 1
ATOM 756 O O . VAL A 1 95 ? -5.038 -2.572 5.690 1.00 96.62 95 VAL A O 1
ATOM 759 N N . HIS A 1 96 ? -6.998 -2.490 6.817 1.00 95.75 96 HIS A N 1
ATOM 760 C CA . HIS A 1 96 ? -7.727 -1.563 5.947 1.00 95.75 96 HIS A CA 1
ATOM 761 C C . HIS A 1 96 ? -8.546 -0.607 6.810 1.00 95.75 96 HIS A C 1
ATOM 763 O O . HIS A 1 96 ? -9.508 -1.022 7.459 1.00 95.75 96 HIS A O 1
ATOM 769 N N . LEU A 1 97 ? -8.176 0.665 6.847 1.00 94.12 97 LEU A N 1
ATOM 770 C CA . LEU A 1 97 ? -8.943 1.708 7.504 1.00 94.12 97 LEU A CA 1
ATOM 771 C C . LEU A 1 97 ? -10.165 2.051 6.652 1.00 94.12 97 LEU A C 1
ATOM 773 O O . LEU A 1 97 ? -10.074 2.379 5.470 1.00 94.12 97 LEU A O 1
ATOM 777 N N . LEU A 1 98 ? -11.338 2.024 7.273 1.00 90.00 98 LEU A N 1
ATOM 778 C CA . LEU A 1 98 ? -12.570 2.425 6.618 1.00 90.00 98 LEU A CA 1
ATOM 779 C C . LEU A 1 98 ? -12.734 3.925 6.856 1.00 90.00 98 LEU A C 1
ATOM 781 O O . LEU A 1 98 ? -13.169 4.344 7.928 1.00 90.00 98 LEU A O 1
ATOM 785 N N . SER A 1 99 ? -12.330 4.724 5.859 1.00 72.06 99 SER A N 1
ATOM 786 C CA . SER A 1 99 ? -12.463 6.187 5.892 1.00 72.06 99 SER A CA 1
ATOM 787 C C . SER A 1 99 ? -13.854 6.597 6.379 1.00 72.06 99 SER A C 1
ATOM 789 O O . SER A 1 99 ? -14.856 5.972 6.015 1.00 72.06 99 SER A O 1
ATOM 791 N N . SER A 1 100 ? -13.907 7.686 7.150 1.00 59.06 100 SER A N 1
ATOM 792 C CA . SER A 1 100 ? -15.124 8.298 7.695 1.00 59.06 100 SER A CA 1
ATOM 793 C C . SER A 1 100 ? -16.017 8.947 6.616 1.00 59.06 100 SER A C 1
ATOM 795 O O . SER A 1 100 ? -16.734 9.908 6.869 1.00 59.06 100 SER A O 1
ATOM 797 N N . GLU A 1 101 ? -15.987 8.463 5.378 1.00 56.81 101 GLU A N 1
ATOM 798 C CA . GLU A 1 101 ? -16.937 8.859 4.342 1.00 56.81 101 GLU A CA 1
ATOM 799 C C . GLU A 1 101 ? -18.171 7.947 4.400 1.00 56.81 101 GLU A C 1
ATOM 801 O O . GLU A 1 101 ? -18.072 6.719 4.366 1.00 56.81 101 GLU A O 1
ATOM 806 N N . GLY A 1 102 ? -19.356 8.553 4.514 1.00 62.12 102 GLY A N 1
ATOM 807 C CA . GLY A 1 102 ? -20.633 7.836 4.555 1.00 62.12 102 GLY A CA 1
ATOM 808 C C . GLY A 1 102 ? -20.968 7.239 5.927 1.00 62.12 102 GLY A C 1
ATOM 809 O O . GLY A 1 102 ? -21.036 7.955 6.923 1.00 62.12 102 GLY A O 1
ATOM 810 N N . GLN A 1 103 ? -21.226 5.927 5.976 1.00 55.28 103 GLN A N 1
ATOM 811 C CA . GLN A 1 103 ? -21.761 5.223 7.159 1.00 55.28 103 GLN A CA 1
ATOM 812 C C . GLN A 1 103 ? -20.799 5.178 8.362 1.00 55.28 103 GLN A C 1
ATOM 814 O O . GLN A 1 103 ? -21.228 4.898 9.478 1.00 55.28 103 GLN A O 1
ATOM 819 N N . TYR A 1 104 ? -19.518 5.492 8.153 1.00 62.03 104 TYR A N 1
ATOM 820 C CA . TYR A 1 104 ? -18.467 5.489 9.177 1.00 62.03 104 TYR A CA 1
ATOM 821 C C . TYR A 1 104 ? -18.215 6.887 9.784 1.00 62.03 104 TYR A C 1
ATOM 823 O O . TYR A 1 104 ? -17.171 7.143 10.388 1.00 62.03 104 TYR A O 1
ATOM 831 N N . GLN A 1 105 ? -19.166 7.816 9.624 1.00 62.66 105 GLN A N 1
ATOM 832 C CA . GLN A 1 105 ? -19.164 9.134 10.272 1.00 62.66 105 GLN A CA 1
ATOM 833 C C . GLN A 1 105 ? -19.632 9.043 11.723 1.00 62.66 105 GLN A C 1
ATOM 835 O O . GLN A 1 105 ? -20.721 9.492 12.079 1.00 62.66 105 GLN A O 1
ATOM 840 N N . GLN A 1 106 ? -18.797 8.467 12.584 1.00 62.59 106 GLN A N 1
ATOM 841 C CA . GLN A 1 106 ? -18.964 8.588 14.027 1.00 62.59 106 GLN A CA 1
ATOM 842 C C . GLN A 1 106 ? -17.817 9.406 14.611 1.00 62.59 106 GLN A C 1
ATOM 844 O O . GLN A 1 106 ? -16.639 9.110 14.419 1.00 62.59 106 GLN A O 1
ATOM 849 N N . HIS A 1 107 ? -18.176 10.472 15.327 1.00 67.44 107 HIS A N 1
ATOM 850 C CA . HIS A 1 107 ? -17.207 11.247 16.088 1.00 67.44 107 HIS A CA 1
ATOM 851 C C . HIS A 1 107 ? -16.559 10.333 17.139 1.00 67.44 107 HIS A C 1
ATOM 853 O O . HIS A 1 107 ? -17.268 9.722 17.934 1.00 67.44 107 HIS A O 1
ATOM 859 N N . ASP A 1 108 ? -15.223 10.266 17.137 1.00 81.62 108 ASP A N 1
ATOM 860 C CA . ASP A 1 108 ? -14.408 9.468 18.069 1.00 81.62 108 ASP A CA 1
ATOM 861 C C . ASP A 1 108 ? -14.537 7.936 17.920 1.00 81.62 108 ASP A C 1
ATOM 863 O O . ASP A 1 108 ? -14.437 7.172 18.880 1.00 81.62 108 ASP A O 1
ATOM 867 N N . THR A 1 109 ? -14.764 7.439 16.706 1.00 90.50 109 THR A N 1
ATOM 868 C CA . THR A 1 109 ? -14.647 6.003 16.423 1.00 90.50 109 THR A CA 1
ATOM 869 C C . THR A 1 109 ? -13.915 5.781 15.111 1.00 90.50 109 THR A C 1
ATOM 871 O O . THR A 1 109 ? -14.227 6.406 14.101 1.00 90.50 109 THR A O 1
ATOM 874 N N . GLU A 1 110 ? -12.932 4.886 15.138 1.00 93.19 110 GLU A N 1
ATOM 875 C CA . GLU A 1 110 ? -12.214 4.438 13.952 1.00 93.19 110 GLU A CA 1
ATOM 876 C C . GLU A 1 110 ? -12.701 3.051 13.561 1.00 93.19 110 GLU A C 1
ATOM 878 O O . GLU A 1 110 ? -12.650 2.113 14.362 1.00 93.19 110 GLU A O 1
ATOM 883 N N . HIS A 1 111 ? -13.158 2.926 12.319 1.00 93.69 111 HIS A N 1
ATOM 884 C CA . HIS A 1 111 ? -13.563 1.654 11.743 1.00 93.69 111 HIS A CA 1
ATOM 885 C C . HIS A 1 111 ? -12.431 1.104 10.888 1.00 93.69 111 HIS A C 1
ATOM 887 O O . HIS A 1 111 ? -11.832 1.824 10.088 1.00 93.69 111 HIS A O 1
ATOM 893 N N . LEU A 1 112 ? -12.140 -0.181 11.037 1.00 95.12 112 LEU A N 1
ATOM 894 C CA . LEU A 1 112 ? -11.128 -0.849 10.228 1.00 95.12 112 LEU A CA 1
ATOM 895 C C . LEU A 1 112 ? -11.449 -2.327 10.054 1.00 95.12 112 LEU A C 1
ATOM 897 O O . LEU A 1 112 ? -12.121 -2.933 10.888 1.00 95.12 112 LEU A O 1
ATOM 901 N N . ILE A 1 113 ? -10.934 -2.903 8.977 1.00 96.81 113 ILE A N 1
ATOM 902 C CA . ILE A 1 113 ? -10.885 -4.342 8.753 1.00 96.81 113 ILE A CA 1
ATOM 903 C C . ILE A 1 113 ? -9.444 -4.784 8.959 1.00 96.81 113 ILE A C 1
ATOM 905 O O . ILE A 1 113 ? -8.523 -4.174 8.422 1.00 96.81 113 ILE A O 1
ATOM 909 N N . PHE A 1 114 ? -9.231 -5.853 9.715 1.00 97.25 114 PHE A N 1
ATOM 910 C CA . PHE A 1 114 ? -7.918 -6.480 9.808 1.00 97.25 114 PHE A CA 1
ATOM 911 C C . PHE A 1 114 ? -8.024 -7.989 9.603 1.00 97.25 114 PHE A C 1
ATOM 913 O O . PHE A 1 114 ? -9.075 -8.596 9.823 1.00 97.25 114 PHE A O 1
ATOM 920 N N . GLY A 1 115 ? -6.919 -8.579 9.152 1.00 96.88 115 GLY A N 1
ATOM 921 C CA . GLY A 1 115 ? -6.798 -10.001 8.863 1.00 96.88 115 GLY A CA 1
ATOM 922 C C . GLY A 1 115 ? -5.607 -10.624 9.581 1.00 96.88 115 GLY A C 1
ATOM 923 O O . GLY A 1 115 ? -4.512 -10.057 9.573 1.00 96.88 115 GLY A O 1
ATOM 924 N N . ARG A 1 116 ? -5.797 -11.805 10.170 1.00 95.31 116 ARG A N 1
ATOM 925 C CA . ARG A 1 116 ? -4.741 -12.618 10.792 1.00 95.31 116 ARG A CA 1
ATOM 926 C C . ARG A 1 116 ? -4.385 -13.811 9.930 1.00 95.31 116 ARG A C 1
ATOM 928 O O . ARG A 1 116 ? -5.256 -14.374 9.267 1.00 95.31 116 ARG A O 1
ATOM 935 N N . VAL A 1 117 ? -3.136 -14.263 10.022 1.00 93.50 117 VAL A N 1
ATOM 936 C CA . VAL A 1 117 ? -2.641 -15.415 9.249 1.00 93.50 117 VAL A CA 1
ATOM 937 C C . VAL A 1 117 ? -3.511 -16.665 9.435 1.00 93.50 117 VAL A C 1
ATOM 939 O O . VAL A 1 117 ? -3.731 -17.416 8.484 1.00 93.50 117 VAL A O 1
ATOM 942 N N . ARG A 1 118 ? -4.068 -16.894 10.631 1.00 93.75 118 ARG A N 1
ATOM 943 C CA . ARG A 1 118 ? -4.956 -18.039 10.900 1.00 93.75 118 ARG A CA 1
ATOM 944 C C . ARG A 1 118 ? -6.259 -18.058 10.093 1.00 93.75 118 ARG A C 1
ATOM 946 O O . ARG A 1 118 ? -6.947 -19.072 10.127 1.00 93.75 118 ARG A O 1
ATOM 953 N N . GLY A 1 119 ? -6.582 -16.983 9.372 1.00 95.38 119 GLY A N 1
ATOM 954 C CA . GLY A 1 119 ? -7.810 -16.869 8.587 1.00 95.38 119 GLY A CA 1
ATOM 955 C C . GLY A 1 119 ? -8.874 -15.983 9.223 1.00 95.38 119 GLY A C 1
ATOM 956 O O . GLY A 1 119 ? -9.963 -15.875 8.672 1.00 95.38 119 GLY A O 1
ATOM 957 N N . ASP A 1 120 ? -8.605 -15.341 10.356 1.00 95.69 120 ASP A N 1
ATOM 958 C CA . ASP A 1 120 ? -9.585 -14.444 10.965 1.00 95.69 120 ASP A CA 1
ATOM 959 C C . ASP A 1 120 ? -9.572 -13.109 10.243 1.00 95.69 120 ASP A C 1
ATOM 961 O O . ASP A 1 120 ? -8.538 -12.445 10.187 1.00 95.69 120 ASP A O 1
ATOM 965 N N . ILE A 1 121 ? -10.727 -12.705 9.730 1.00 98.00 121 ILE A N 1
ATOM 966 C CA . ILE A 1 121 ? -10.927 -11.397 9.123 1.00 98.00 121 ILE A CA 1
ATOM 967 C C . ILE A 1 121 ? -12.110 -10.754 9.829 1.00 98.00 121 ILE A C 1
ATOM 969 O O . ILE A 1 121 ? -13.203 -11.327 9.872 1.00 98.00 121 ILE A O 1
ATOM 973 N N . ALA A 1 122 ? -11.901 -9.565 10.380 1.00 97.06 122 ALA A N 1
ATOM 974 C CA . ALA A 1 122 ? -12.929 -8.884 11.145 1.00 97.06 122 ALA A CA 1
ATOM 975 C C . ALA A 1 122 ? -12.933 -7.381 10.900 1.00 97.06 122 ALA A C 1
ATOM 977 O O . ALA A 1 122 ? -11.885 -6.759 10.740 1.00 97.06 122 ALA A O 1
ATOM 978 N N . GLN A 1 123 ? -14.137 -6.816 10.923 1.00 96.12 123 GLN A N 1
ATOM 979 C CA . GLN A 1 123 ? -14.378 -5.386 10.999 1.00 96.12 123 GLN A CA 1
ATOM 980 C C . GLN A 1 123 ? -14.584 -5.003 12.463 1.00 96.12 123 GLN A C 1
ATOM 982 O O . GLN A 1 123 ? -15.477 -5.540 13.129 1.00 96.12 123 GLN A O 1
ATOM 987 N N . ILE A 1 124 ? -13.791 -4.054 12.947 1.00 95.56 124 ILE A N 1
ATOM 988 C CA . ILE A 1 124 ? -13.894 -3.527 14.306 1.00 95.56 124 ILE A CA 1
ATOM 989 C C . ILE A 1 124 ? -14.117 -2.021 14.298 1.00 95.56 124 ILE A C 1
ATOM 991 O O . ILE A 1 124 ? -13.692 -1.313 13.385 1.00 95.56 124 ILE A O 1
ATOM 995 N N . ALA A 1 125 ? -14.773 -1.554 15.351 1.00 94.62 125 ALA A N 1
ATOM 996 C CA . ALA A 1 125 ? -14.879 -0.156 15.715 1.00 94.62 125 ALA A CA 1
ATOM 997 C C . ALA A 1 125 ? -14.064 0.065 16.993 1.00 94.62 125 ALA A C 1
ATOM 999 O O . ALA A 1 125 ? -14.339 -0.568 18.011 1.00 94.62 125 ALA A O 1
ATOM 1000 N N . ILE A 1 126 ? -13.058 0.936 16.949 1.00 94.94 126 ILE A N 1
ATOM 1001 C CA . ILE A 1 126 ? -12.264 1.324 18.120 1.00 94.94 126 ILE A CA 1
ATOM 1002 C C . ILE A 1 126 ? -12.681 2.734 18.516 1.00 94.94 126 ILE A C 1
ATOM 1004 O O . ILE A 1 126 ? -12.611 3.639 17.690 1.00 94.94 126 ILE A O 1
ATOM 1008 N N . SER A 1 127 ? -13.075 2.935 19.776 1.00 93.75 127 SER A N 1
ATOM 1009 C CA . SER A 1 127 ? -13.313 4.268 20.335 1.00 93.75 127 SER A CA 1
ATOM 1010 C C . SER A 1 127 ? -12.104 4.684 21.167 1.00 93.75 127 SER A C 1
ATOM 1012 O O . SER A 1 127 ? -11.913 4.170 22.276 1.00 93.75 127 SER A O 1
ATOM 1014 N N . PRO A 1 128 ? -11.272 5.614 20.665 1.00 88.62 128 PRO A N 1
ATOM 1015 C CA . PRO A 1 128 ? -10.084 6.044 21.375 1.00 88.62 128 PRO A CA 1
ATOM 1016 C C . PRO A 1 128 ? -10.425 6.663 22.726 1.00 88.62 128 PRO A C 1
ATOM 1018 O O . PRO A 1 128 ? -9.760 6.336 23.705 1.00 88.62 128 PRO A O 1
ATOM 1021 N N . SER A 1 129 ? -11.410 7.569 22.819 1.00 88.69 129 SER A N 1
ATOM 1022 C CA . SER A 1 129 ? -11.690 8.273 24.083 1.00 88.69 129 SER A CA 1
ATOM 1023 C C . SER A 1 129 ? -12.252 7.365 25.175 1.00 88.69 129 SER A C 1
ATOM 1025 O O . SER A 1 129 ? -11.936 7.570 26.344 1.00 88.69 129 SER A O 1
ATOM 1027 N N . LYS A 1 130 ? -13.050 6.360 24.798 1.00 91.81 130 LYS A N 1
ATOM 1028 C CA . LYS A 1 130 ? -13.657 5.407 25.737 1.00 91.81 130 LYS A CA 1
ATOM 1029 C C . LYS A 1 130 ? -12.742 4.237 26.076 1.00 91.81 130 LYS A C 1
ATOM 1031 O O . LYS A 1 130 ? -13.045 3.504 27.008 1.00 91.81 130 LYS A O 1
ATOM 1036 N N . GLU A 1 131 ? -11.663 4.058 25.315 1.00 92.56 131 GLU A N 1
ATOM 1037 C CA . GLU A 1 131 ? -10.745 2.920 25.431 1.00 92.56 131 GLU A CA 1
ATOM 1038 C C . GLU A 1 131 ? -11.457 1.570 25.225 1.00 92.56 131 GLU A C 1
ATOM 1040 O O . GLU A 1 131 ? -11.100 0.548 25.808 1.00 92.56 131 GLU A O 1
ATOM 1045 N N . THR A 1 132 ? -12.486 1.564 24.372 1.00 94.06 132 THR A N 1
ATOM 1046 C CA . THR A 1 132 ? -13.304 0.384 24.065 1.00 94.06 132 THR A CA 1
ATOM 1047 C C . THR A 1 132 ? -13.207 -0.000 22.597 1.00 94.06 132 THR A C 1
ATOM 1049 O O . THR A 1 132 ? -12.851 0.812 21.741 1.00 94.06 132 THR A O 1
ATOM 1052 N N . TYR A 1 133 ? -13.601 -1.233 22.293 1.00 95.19 133 TYR A N 1
ATOM 1053 C CA . TYR A 1 133 ? -13.738 -1.723 20.930 1.00 95.19 133 TYR A CA 1
ATOM 1054 C C . TYR A 1 133 ? -14.983 -2.601 20.785 1.00 95.19 133 TYR A C 1
ATOM 1056 O O . TYR A 1 133 ? -15.457 -3.183 21.762 1.00 95.19 133 TYR A O 1
ATOM 1064 N N . GLU A 1 134 ? -15.494 -2.702 19.563 1.00 95.19 134 GLU A N 1
ATOM 1065 C CA . GLU A 1 134 ? -16.630 -3.550 19.214 1.00 95.19 134 GLU A CA 1
ATOM 1066 C C . GLU A 1 134 ? -16.363 -4.295 17.905 1.00 95.19 134 GLU A C 1
ATOM 1068 O O . GLU A 1 134 ? -15.903 -3.717 16.918 1.00 95.19 134 GLU A O 1
ATOM 1073 N N . TYR A 1 135 ? -16.678 -5.590 17.899 1.00 95.25 135 TYR A N 1
ATOM 1074 C CA . TYR A 1 135 ? -16.712 -6.399 16.688 1.00 95.25 135 TYR A CA 1
ATOM 1075 C C . TYR A 1 135 ? -18.001 -6.122 15.928 1.00 95.25 135 TYR A C 1
ATOM 1077 O O . TYR A 1 135 ? -19.078 -6.482 16.392 1.00 95.25 135 TYR A O 1
ATOM 1085 N N . GLN A 1 136 ? -17.879 -5.517 14.751 1.00 94.00 136 GLN A N 1
ATOM 1086 C CA . GLN A 1 136 ? -19.038 -5.221 13.918 1.00 94.00 136 GLN A CA 1
ATOM 1087 C C . GLN A 1 136 ? -19.373 -6.402 13.016 1.00 94.00 136 GLN A C 1
ATOM 1089 O O . GLN A 1 136 ? -20.531 -6.801 12.930 1.00 94.00 136 GLN A O 1
ATOM 1094 N N . ARG A 1 137 ? -18.359 -6.954 12.337 1.00 95.19 137 ARG A N 1
ATOM 1095 C CA . ARG A 1 137 ? -18.541 -8.030 11.357 1.00 95.19 137 ARG A CA 1
ATOM 1096 C C . ARG A 1 137 ? -17.357 -8.988 11.328 1.00 95.19 137 ARG A C 1
ATOM 1098 O O . ARG A 1 137 ? -16.231 -8.604 11.650 1.00 95.19 137 ARG A O 1
ATOM 1105 N N . ARG A 1 138 ? -17.605 -10.220 10.893 1.00 97.25 138 ARG A N 1
ATOM 1106 C CA . ARG A 1 138 ? -16.614 -11.274 10.655 1.00 97.25 138 ARG A CA 1
ATOM 1107 C C . ARG A 1 138 ? -16.801 -11.834 9.255 1.00 97.25 138 ARG A C 1
ATOM 1109 O O . ARG A 1 138 ? -17.920 -12.124 8.850 1.00 97.25 138 ARG A O 1
ATOM 1116 N N . PHE A 1 139 ? -15.710 -12.004 8.523 1.00 98.00 139 PHE A N 1
ATOM 1117 C CA . PHE A 1 139 ? -15.744 -12.549 7.168 1.00 98.00 139 PHE A CA 1
ATOM 1118 C C . PHE A 1 139 ? -15.300 -14.010 7.210 1.00 98.00 139 PHE A C 1
ATOM 1120 O O . PHE A 1 139 ? -14.202 -14.328 7.675 1.00 98.00 139 PHE A O 1
ATOM 1127 N N . LEU A 1 140 ? -16.175 -14.913 6.770 1.00 97.69 140 LEU A N 1
ATOM 1128 C CA . LEU A 1 140 ? -16.007 -16.348 6.973 1.00 97.69 140 LEU A CA 1
ATOM 1129 C C . LEU A 1 140 ? -15.015 -16.952 5.972 1.00 97.69 140 LEU A C 1
ATOM 1131 O O . LEU A 1 140 ? -15.312 -17.162 4.796 1.00 97.69 140 LEU A O 1
ATOM 1135 N N . THR A 1 141 ? -13.829 -17.312 6.464 1.00 96.62 141 THR A N 1
ATOM 1136 C CA . THR A 1 141 ? -12.750 -17.924 5.665 1.00 96.62 141 THR A CA 1
ATOM 1137 C C . THR A 1 141 ? -12.768 -19.449 5.658 1.00 96.62 141 THR A C 1
ATOM 1139 O O . THR A 1 141 ? -12.052 -20.065 4.868 1.00 96.62 141 THR A O 1
ATOM 1142 N N . HIS A 1 142 ? -13.601 -20.067 6.504 1.00 93.56 142 HIS A N 1
ATOM 1143 C CA . HIS A 1 142 ? -13.739 -21.525 6.646 1.00 93.56 142 HIS A CA 1
ATOM 1144 C C . HIS A 1 142 ? -12.419 -22.229 7.012 1.00 93.56 142 HIS A C 1
ATOM 1146 O O . HIS A 1 142 ? -12.125 -23.324 6.536 1.00 93.56 142 HIS A O 1
ATOM 1152 N N . GLY A 1 143 ? -11.607 -21.583 7.857 1.00 89.94 143 GLY A N 1
ATOM 1153 C CA . GLY A 1 143 ? -10.356 -22.140 8.386 1.00 89.94 143 GLY A CA 1
ATOM 1154 C C . GLY A 1 143 ? -9.179 -22.119 7.405 1.00 89.94 143 GLY A C 1
ATOM 1155 O O . GLY A 1 143 ? -8.152 -22.750 7.663 1.00 89.94 143 GLY A O 1
ATOM 1156 N N . LEU A 1 144 ? -9.313 -21.421 6.274 1.00 93.94 144 LEU A N 1
ATOM 1157 C CA . LEU A 1 144 ? -8.211 -21.211 5.342 1.00 93.94 144 LEU A CA 1
ATOM 1158 C C . LEU A 1 144 ? -7.249 -20.147 5.874 1.00 93.94 144 LEU A C 1
ATOM 1160 O O . LEU A 1 144 ? -7.663 -19.057 6.263 1.00 93.94 144 LEU A O 1
ATOM 1164 N N . ARG A 1 145 ? -5.951 -20.454 5.825 1.00 93.75 145 ARG A N 1
ATOM 1165 C CA . ARG A 1 145 ? -4.891 -19.517 6.205 1.00 93.75 145 ARG A CA 1
ATOM 1166 C C . ARG A 1 145 ? -4.806 -18.358 5.229 1.00 93.75 145 ARG A C 1
ATOM 1168 O O . ARG A 1 145 ? -4.793 -18.564 4.012 1.00 93.75 145 ARG A O 1
ATOM 1175 N N . LEU A 1 146 ? -4.725 -17.165 5.792 1.00 94.19 146 LEU A N 1
ATOM 1176 C CA . LEU A 1 146 ? -4.704 -15.904 5.077 1.00 94.19 146 LEU A CA 1
ATOM 1177 C C . LEU A 1 146 ? -3.268 -15.525 4.712 1.00 94.19 146 LEU A C 1
ATOM 1179 O O . LEU A 1 146 ? -2.378 -15.589 5.556 1.00 94.19 146 LEU A O 1
ATOM 1183 N N . ASP A 1 147 ? -3.066 -15.118 3.463 1.00 91.38 147 ASP A N 1
ATOM 1184 C CA . ASP A 1 147 ? -1.834 -14.468 3.005 1.00 91.38 147 ASP A CA 1
ATOM 1185 C C . ASP A 1 147 ? -1.970 -12.943 3.135 1.00 91.38 147 ASP A C 1
ATOM 1187 O O . ASP A 1 147 ? -1.149 -12.283 3.767 1.00 91.38 147 ASP A O 1
ATOM 1191 N N . LYS A 1 148 ? -3.061 -12.384 2.592 1.00 92.88 148 LYS A N 1
ATOM 1192 C CA . LYS A 1 148 ? -3.407 -10.957 2.677 1.00 92.88 148 LYS A CA 1
ATOM 1193 C C . LYS A 1 148 ? -4.889 -10.718 2.378 1.00 92.88 148 LYS A C 1
ATOM 1195 O O . LYS A 1 148 ? -5.576 -11.600 1.857 1.00 92.88 148 LYS A O 1
ATOM 1200 N N . THR A 1 149 ? -5.371 -9.502 2.634 1.00 96.19 149 THR A N 1
ATOM 1201 C CA . THR A 1 149 ? -6.668 -9.034 2.119 1.00 96.19 149 THR A CA 1
ATOM 1202 C C . THR A 1 149 ? -6.514 -7.719 1.374 1.00 96.19 149 THR A C 1
ATOM 1204 O O . THR A 1 149 ? -5.555 -6.987 1.602 1.00 96.19 149 THR A O 1
ATOM 1207 N N . GLU A 1 150 ? -7.465 -7.406 0.506 1.00 94.38 150 GLU A N 1
ATOM 1208 C CA . GLU A 1 150 ? -7.503 -6.165 -0.265 1.00 94.38 150 GLU A CA 1
ATOM 1209 C C . GLU A 1 150 ? -8.927 -5.637 -0.322 1.00 94.38 150 GLU A C 1
ATOM 1211 O O . GLU A 1 150 ? -9.861 -6.423 -0.454 1.00 94.38 150 GLU A O 1
ATOM 1216 N N . ILE A 1 151 ? -9.096 -4.321 -0.239 1.00 92.81 151 ILE A N 1
ATOM 1217 C CA . ILE A 1 151 ? -10.397 -3.668 -0.365 1.00 92.81 151 ILE A CA 1
ATOM 1218 C C . ILE A 1 151 ? -10.417 -2.802 -1.624 1.00 92.81 151 ILE A C 1
ATOM 1220 O O . ILE A 1 151 ? -9.427 -2.142 -1.949 1.00 92.81 151 ILE A O 1
ATOM 1224 N N . SER A 1 152 ? -11.523 -2.826 -2.366 1.00 89.75 152 SER A N 1
ATOM 1225 C CA . SER A 1 152 ? -11.700 -1.915 -3.492 1.00 89.75 152 SER A CA 1
ATOM 1226 C C . SER A 1 152 ? -11.984 -0.492 -2.999 1.00 89.75 152 SER A C 1
ATOM 1228 O O . SER A 1 152 ? -12.668 -0.276 -2.000 1.00 89.75 152 SER A O 1
ATOM 1230 N N . ASN A 1 153 ? -11.443 0.491 -3.722 1.00 77.19 153 ASN A N 1
ATOM 1231 C CA . ASN A 1 153 ? -11.591 1.920 -3.414 1.00 77.19 153 ASN A CA 1
ATOM 1232 C C . ASN A 1 153 ? -12.775 2.577 -4.148 1.00 77.19 153 ASN A C 1
ATOM 1234 O O . ASN A 1 153 ? -12.870 3.801 -4.194 1.00 77.19 153 ASN A O 1
ATOM 1238 N N . ASP A 1 154 ? -13.640 1.785 -4.777 1.00 74.88 154 ASP A N 1
ATOM 1239 C CA . ASP A 1 154 ? -14.860 2.251 -5.433 1.00 74.88 154 ASP A CA 1
ATOM 1240 C C . ASP A 1 154 ? -16.052 2.271 -4.462 1.00 74.88 154 ASP A C 1
ATOM 1242 O O . ASP A 1 154 ? -15.936 1.947 -3.278 1.00 74.88 154 ASP A O 1
ATOM 1246 N N . THR A 1 155 ? -17.204 2.732 -4.951 1.00 70.19 155 THR A N 1
ATOM 1247 C CA . THR A 1 155 ? -18.436 2.834 -4.155 1.00 70.19 155 THR A CA 1
ATOM 1248 C C . THR A 1 155 ? -18.920 1.471 -3.668 1.00 70.19 155 THR A C 1
ATOM 1250 O O . THR A 1 155 ? -19.404 1.362 -2.543 1.00 70.19 155 THR A O 1
ATOM 1253 N N . ASP A 1 156 ? -18.731 0.437 -4.488 1.00 75.94 156 ASP A N 1
ATOM 1254 C CA . ASP A 1 156 ? -19.151 -0.935 -4.212 1.00 75.94 156 ASP A CA 1
ATOM 1255 C C . ASP A 1 156 ? -17.989 -1.710 -3.577 1.00 75.94 156 ASP A C 1
ATOM 1257 O O . ASP A 1 156 ? -17.354 -2.569 -4.192 1.00 75.94 156 ASP A O 1
ATOM 1261 N N . ARG A 1 157 ? -17.676 -1.362 -2.323 1.00 86.12 157 ARG A N 1
ATOM 1262 C CA . ARG A 1 157 ? -16.517 -1.896 -1.596 1.00 86.12 157 ARG A CA 1
ATOM 1263 C C . ARG A 1 157 ? -16.566 -3.421 -1.483 1.00 86.12 157 ARG A C 1
ATOM 1265 O O . ARG A 1 157 ? -17.284 -3.995 -0.660 1.00 86.12 157 ARG A O 1
ATOM 1272 N N . THR A 1 158 ? -15.716 -4.068 -2.263 1.00 93.44 158 THR A N 1
ATOM 1273 C CA . THR A 1 158 ? -15.474 -5.505 -2.243 1.00 93.44 158 THR A CA 1
ATOM 1274 C C . THR A 1 158 ? -14.204 -5.784 -1.459 1.00 93.44 158 THR A C 1
ATOM 1276 O O . THR A 1 158 ? -13.163 -5.179 -1.714 1.00 93.44 158 THR A O 1
ATOM 1279 N N . LEU A 1 159 ? -14.276 -6.727 -0.522 1.00 96.50 159 LEU A N 1
ATOM 1280 C CA . LEU A 1 159 ? -13.109 -7.265 0.164 1.00 96.50 159 LEU A CA 1
ATOM 1281 C C . LEU A 1 159 ? -12.688 -8.567 -0.519 1.00 96.50 159 LEU A C 1
ATOM 1283 O O . LEU A 1 159 ? -13.483 -9.497 -0.631 1.00 96.50 159 LEU A O 1
ATOM 1287 N N . ALA A 1 160 ? -11.433 -8.661 -0.939 1.00 96.94 160 ALA A N 1
ATOM 1288 C CA . ALA A 1 160 ? -10.812 -9.893 -1.402 1.00 96.94 160 ALA A CA 1
ATOM 1289 C C . ALA A 1 160 ? -9.920 -10.475 -0.299 1.00 96.94 160 ALA A C 1
ATOM 1291 O O . ALA A 1 160 ? -9.064 -9.782 0.249 1.00 96.94 160 ALA A O 1
ATOM 1292 N N . ALA A 1 161 ? -10.090 -11.759 0.014 1.00 97.19 161 ALA A N 1
ATOM 1293 C CA . ALA A 1 161 ? -9.195 -12.519 0.880 1.00 97.19 161 ALA A CA 1
ATOM 1294 C C . ALA A 1 161 ? -8.384 -13.508 0.050 1.00 97.19 161 ALA A C 1
ATOM 1296 O O . ALA A 1 161 ? -8.955 -14.360 -0.634 1.00 97.19 161 ALA A O 1
ATOM 1297 N N . HIS A 1 162 ? -7.062 -13.402 0.133 1.00 94.69 162 HIS A N 1
ATOM 1298 C CA . HIS A 1 162 ? -6.115 -14.251 -0.578 1.00 94.69 162 HIS A CA 1
ATOM 1299 C C . HIS A 1 162 ? -5.561 -15.288 0.394 1.00 94.69 162 HIS A C 1
ATOM 1301 O O . HIS A 1 162 ? -5.051 -14.932 1.457 1.00 94.69 162 HIS A O 1
ATOM 1307 N N . PHE A 1 163 ? -5.668 -16.568 0.048 1.00 93.44 163 PHE A N 1
ATOM 1308 C CA . PHE A 1 163 ? -5.289 -17.665 0.938 1.00 93.44 163 PHE A CA 1
ATOM 1309 C C . PHE A 1 163 ? -3.977 -18.330 0.514 1.00 93.44 163 PHE A C 1
ATOM 1311 O O . PHE A 1 163 ? -3.658 -18.399 -0.672 1.00 93.44 163 PHE A O 1
ATOM 1318 N N . GLU A 1 164 ? -3.268 -18.933 1.473 1.00 89.19 164 GLU A N 1
ATOM 1319 C CA . GLU A 1 164 ? -1.991 -19.646 1.257 1.00 89.19 164 GLU A CA 1
ATOM 1320 C C . GLU A 1 164 ? -2.105 -20.768 0.199 1.00 89.19 164 GLU A C 1
ATOM 1322 O O . GLU A 1 164 ? -1.147 -21.125 -0.482 1.00 89.19 164 GLU A O 1
ATOM 1327 N N . ASN A 1 165 ? -3.306 -21.326 0.018 1.00 87.88 165 ASN A N 1
ATOM 1328 C CA . ASN A 1 165 ? -3.577 -22.361 -0.981 1.00 87.88 165 ASN A CA 1
ATOM 1329 C C . ASN A 1 165 ? -3.805 -21.818 -2.411 1.00 87.88 165 ASN A C 1
ATOM 1331 O O . ASN A 1 165 ? -4.188 -22.595 -3.291 1.00 87.88 165 ASN A O 1
ATOM 1335 N N . GLY A 1 166 ? -3.635 -20.508 -2.623 1.00 87.81 166 GLY A N 1
ATOM 1336 C CA . GLY A 1 166 ? -3.805 -19.806 -3.895 1.00 87.81 166 GLY A CA 1
ATOM 1337 C C . GLY A 1 166 ? -5.249 -19.456 -4.263 1.00 87.81 166 GLY A C 1
ATOM 1338 O O . GLY A 1 166 ? -5.469 -18.851 -5.308 1.00 87.81 166 GLY A O 1
ATOM 1339 N N . SER A 1 167 ? -6.243 -19.836 -3.453 1.00 91.81 167 SER A N 1
ATOM 1340 C CA . SER A 1 167 ? -7.633 -19.421 -3.685 1.00 91.81 167 SER A CA 1
ATOM 1341 C C . SER A 1 167 ? -7.897 -18.001 -3.186 1.00 91.81 167 SER A C 1
ATOM 1343 O O . SER A 1 167 ? -7.208 -17.502 -2.296 1.00 91.81 167 SER A O 1
ATOM 1345 N N . ILE A 1 168 ? -8.913 -17.368 -3.764 1.00 95.00 168 ILE A N 1
ATOM 1346 C CA . ILE A 1 168 ? -9.375 -16.024 -3.425 1.00 95.00 168 ILE A CA 1
ATOM 1347 C C . ILE A 1 168 ? -10.866 -16.108 -3.097 1.00 95.00 168 ILE A C 1
ATOM 1349 O O . ILE A 1 168 ? -11.621 -16.759 -3.823 1.00 95.00 168 ILE A O 1
ATOM 1353 N N . ALA A 1 169 ? -11.297 -15.475 -2.012 1.00 96.75 169 ALA A N 1
ATOM 1354 C CA . ALA A 1 169 ? -12.710 -15.285 -1.689 1.00 96.75 169 ALA A CA 1
ATOM 1355 C C . ALA A 1 169 ? -13.063 -13.798 -1.732 1.00 96.75 169 ALA A C 1
ATOM 1357 O O . ALA A 1 169 ? -12.273 -12.973 -1.280 1.00 96.75 169 ALA A O 1
ATOM 1358 N N . PHE A 1 170 ? -14.244 -13.477 -2.253 1.00 97.25 170 PHE A N 1
ATOM 1359 C CA . PHE A 1 170 ? -14.734 -12.108 -2.386 1.00 97.25 170 PHE A CA 1
ATOM 1360 C C . PHE A 1 170 ? -15.964 -11.908 -1.509 1.00 97.25 170 PHE A C 1
ATOM 1362 O O . PHE A 1 170 ? -16.883 -12.728 -1.535 1.00 97.25 170 PHE A O 1
ATOM 1369 N N . TYR A 1 171 ? -15.974 -10.820 -0.748 1.00 96.31 171 TYR A N 1
ATOM 1370 C CA . TYR A 1 171 ? -17.025 -10.473 0.199 1.00 96.31 171 TYR A CA 1
ATOM 1371 C C . TYR A 1 171 ? -17.569 -9.087 -0.117 1.00 96.31 171 TYR A C 1
ATOM 1373 O O . TYR A 1 171 ? -16.811 -8.172 -0.448 1.00 96.31 171 TYR A O 1
ATOM 1381 N N . ASP A 1 172 ? -18.876 -8.933 0.044 1.00 92.88 172 ASP A N 1
ATOM 1382 C CA . ASP A 1 172 ? -19.531 -7.635 -0.006 1.00 92.88 172 ASP A CA 1
ATOM 1383 C C . ASP A 1 172 ? -19.479 -6.997 1.387 1.00 92.88 172 ASP A C 1
ATOM 1385 O O . ASP A 1 172 ? -20.065 -7.509 2.348 1.00 92.88 172 ASP A O 1
ATOM 1389 N N . THR A 1 173 ? -18.765 -5.876 1.500 1.00 90.31 173 THR A N 1
ATOM 1390 C CA . THR A 1 173 ? -18.619 -5.156 2.771 1.00 90.31 173 THR A CA 1
ATOM 1391 C C . THR A 1 173 ? -19.849 -4.325 3.139 1.00 90.31 173 THR A C 1
ATOM 1393 O O . THR A 1 173 ? -19.935 -3.854 4.273 1.00 90.31 173 THR A O 1
ATOM 1396 N N . ALA A 1 174 ? -20.821 -4.156 2.240 1.00 86.88 174 ALA A N 1
ATOM 1397 C CA . ALA A 1 174 ? -22.079 -3.476 2.538 1.00 86.88 174 ALA A CA 1
ATOM 1398 C C . ALA A 1 174 ? -23.075 -4.376 3.293 1.00 86.88 174 ALA A C 1
ATOM 1400 O O . ALA A 1 174 ? -23.996 -3.868 3.931 1.00 86.88 174 ALA A O 1
ATOM 1401 N N . THR A 1 175 ? -22.869 -5.697 3.279 1.00 87.25 175 THR A N 1
ATOM 1402 C CA . THR A 1 175 ? -23.744 -6.679 3.937 1.00 87.25 175 THR A CA 1
ATOM 1403 C C . THR A 1 175 ? -23.943 -6.363 5.427 1.00 87.25 175 THR A C 1
ATOM 1405 O O . THR A 1 175 ? -22.982 -6.216 6.179 1.00 87.25 175 THR A O 1
ATOM 1408 N N . GLU A 1 176 ? -25.194 -6.299 5.893 1.00 87.25 176 GLU A N 1
ATOM 1409 C CA . GLU A 1 176 ? -25.529 -5.968 7.294 1.00 87.25 176 GLU A CA 1
ATOM 1410 C C . GLU A 1 176 ? -25.381 -7.144 8.280 1.00 87.25 176 GLU A C 1
ATOM 1412 O O . GLU A 1 176 ? -25.530 -6.968 9.487 1.00 87.25 176 GLU A O 1
ATOM 1417 N N . SER A 1 177 ? -25.069 -8.346 7.791 1.00 92.12 177 SER A N 1
ATOM 1418 C CA . SER A 1 177 ? -24.873 -9.534 8.628 1.00 92.12 177 SER A CA 1
ATOM 1419 C C . SER A 1 177 ? -23.622 -9.422 9.506 1.00 92.12 177 SER A C 1
ATOM 1421 O O . SER A 1 177 ? -22.586 -8.916 9.070 1.00 92.12 177 SER A O 1
ATOM 1423 N N . ALA A 1 178 ? -23.702 -9.958 10.728 1.00 93.50 178 ALA A N 1
ATOM 1424 C CA . ALA A 1 178 ? -22.553 -10.079 11.626 1.00 93.50 178 ALA A CA 1
ATOM 1425 C C . ALA A 1 178 ? -21.504 -11.059 11.077 1.00 93.50 178 ALA A C 1
ATOM 1427 O O . ALA A 1 178 ? -20.309 -10.795 11.176 1.00 93.50 178 ALA A O 1
ATOM 1428 N N . ASP A 1 179 ? -21.954 -12.150 10.455 1.00 96.81 179 ASP A N 1
ATOM 1429 C CA . ASP A 1 179 ? -21.101 -13.109 9.757 1.00 96.81 179 ASP A CA 1
ATOM 1430 C C . ASP A 1 179 ? -21.354 -12.995 8.246 1.00 96.81 179 ASP A C 1
ATOM 1432 O O . ASP A 1 179 ? -22.485 -13.164 7.778 1.00 96.81 179 ASP A O 1
ATOM 1436 N N . ILE A 1 180 ? -20.309 -12.670 7.484 1.00 97.00 180 ILE A N 1
ATOM 1437 C CA . ILE A 1 180 ? -20.366 -12.438 6.039 1.00 97.00 180 ILE A CA 1
ATOM 1438 C C . ILE A 1 180 ? -19.749 -13.634 5.315 1.00 97.00 180 ILE A C 1
ATOM 1440 O O . ILE A 1 180 ? -18.551 -13.908 5.436 1.00 97.00 180 ILE A O 1
ATOM 1444 N N . GLU A 1 181 ? -20.567 -14.320 4.523 1.00 96.81 181 GLU A N 1
ATOM 1445 C CA . GLU A 1 181 ? -20.112 -15.345 3.583 1.00 96.81 181 GLU A CA 1
ATOM 1446 C C . GLU A 1 181 ? -19.570 -14.708 2.295 1.00 96.81 181 GLU A C 1
ATOM 1448 O O . GLU A 1 181 ? -20.039 -13.641 1.884 1.00 96.81 181 GLU A O 1
ATOM 1453 N N . PRO A 1 182 ? -18.600 -15.342 1.618 1.00 96.50 182 PRO A N 1
ATOM 1454 C CA . PRO A 1 182 ? -18.140 -14.843 0.338 1.00 96.50 182 PRO A CA 1
ATOM 1455 C C . PRO A 1 182 ? -19.192 -15.092 -0.743 1.00 96.50 182 PRO A C 1
ATOM 1457 O O . PRO A 1 182 ? -19.698 -16.208 -0.879 1.00 96.50 182 PRO A O 1
ATOM 1460 N N . PHE A 1 183 ? -19.470 -14.075 -1.557 1.00 95.75 183 PHE A N 1
ATOM 1461 C CA . PHE A 1 183 ? -20.394 -14.198 -2.688 1.00 95.75 183 PHE A CA 1
ATOM 1462 C C . PHE A 1 183 ? -19.749 -14.921 -3.876 1.00 95.75 183 PHE A C 1
ATOM 1464 O O . PHE A 1 183 ? -20.434 -15.572 -4.658 1.00 95.75 183 PHE A O 1
ATOM 1471 N N . ALA A 1 184 ? -18.419 -14.852 -3.996 1.00 95.44 184 ALA A N 1
ATOM 1472 C CA . ALA A 1 184 ? -17.668 -15.535 -5.039 1.00 95.44 184 ALA A CA 1
ATOM 1473 C C . ALA A 1 184 ? -16.354 -16.110 -4.502 1.00 95.44 184 ALA A C 1
ATOM 1475 O O . ALA A 1 184 ? -15.736 -15.588 -3.571 1.00 95.44 184 ALA A O 1
ATOM 1476 N N . ARG A 1 185 ? -15.895 -17.193 -5.134 1.00 93.94 185 ARG A N 1
ATOM 1477 C CA . ARG A 1 185 ? -14.572 -17.781 -4.908 1.00 93.94 185 ARG A CA 1
ATOM 1478 C C . ARG A 1 185 ? -13.887 -18.008 -6.242 1.00 93.94 185 ARG A C 1
ATOM 1480 O O . ARG A 1 185 ? -14.505 -18.489 -7.186 1.00 93.94 185 ARG A O 1
ATOM 1487 N N . TYR A 1 186 ? -12.598 -17.711 -6.294 1.00 91.44 186 TYR A N 1
ATOM 1488 C CA . TYR A 1 186 ? -11.759 -17.951 -7.455 1.00 91.44 186 TYR A CA 1
ATOM 1489 C C . TYR A 1 186 ? -10.589 -18.843 -7.075 1.00 91.44 186 TYR A C 1
ATOM 1491 O O . TYR A 1 186 ? -9.911 -18.621 -6.072 1.00 91.44 186 TYR A O 1
ATOM 1499 N N . ARG A 1 187 ? -10.350 -19.876 -7.879 1.00 89.31 187 ARG A N 1
ATOM 1500 C CA . ARG A 1 187 ? -9.190 -20.750 -7.738 1.00 89.31 187 ARG A CA 1
ATOM 1501 C C . ARG A 1 187 ? -8.447 -20.744 -9.072 1.00 89.31 187 ARG A C 1
ATOM 1503 O O . ARG A 1 187 ? -8.914 -21.399 -9.999 1.00 89.31 187 ARG A O 1
ATOM 1510 N N . PRO A 1 188 ? -7.332 -20.008 -9.181 1.00 78.31 188 PRO A N 1
ATOM 1511 C CA . PRO A 1 188 ? -6.553 -19.952 -10.409 1.00 78.31 188 PRO A CA 1
ATOM 1512 C C . PRO A 1 188 ? -6.085 -21.355 -10.810 1.00 78.31 188 PRO A C 1
ATOM 1514 O O . PRO A 1 188 ? -5.590 -22.108 -9.966 1.00 78.31 188 PRO A O 1
ATOM 1517 N N . GLU A 1 189 ? -6.197 -21.698 -12.090 1.00 73.50 189 GLU A N 1
ATOM 1518 C CA . GLU A 1 189 ? -5.695 -22.970 -12.618 1.00 73.50 189 GLU A CA 1
ATOM 1519 C C . GLU A 1 189 ? -4.156 -23.014 -12.563 1.00 73.50 189 GLU A C 1
ATOM 1521 O O . GLU A 1 189 ? -3.491 -22.004 -12.783 1.00 73.50 189 GLU A O 1
ATOM 1526 N N . GLY A 1 190 ? -3.569 -24.164 -12.208 1.00 63.62 190 GLY A N 1
ATOM 1527 C CA . GLY A 1 190 ? -2.112 -24.368 -12.096 1.00 63.62 190 GLY A CA 1
ATOM 1528 C C . GLY A 1 190 ? -1.589 -24.473 -10.651 1.00 63.62 190 GLY A C 1
ATOM 1529 O O . GLY A 1 190 ? -2.046 -23.776 -9.748 1.00 63.62 190 GLY A O 1
ATOM 1530 N N . VAL A 1 191 ? -0.617 -25.368 -10.432 1.00 51.19 191 VAL A N 1
ATOM 1531 C CA . VAL A 1 191 ? -0.201 -25.931 -9.121 1.00 51.19 191 VAL A CA 1
ATOM 1532 C C . VAL A 1 191 ? 0.845 -25.072 -8.374 1.00 51.19 191 VAL A C 1
ATOM 1534 O O . VAL A 1 191 ? 1.397 -25.497 -7.358 1.00 51.19 191 VAL A O 1
ATOM 1537 N N . SER A 1 192 ? 1.189 -23.873 -8.855 1.00 56.91 192 SER A N 1
ATOM 1538 C CA . SER A 1 192 ? 2.282 -23.096 -8.255 1.00 56.91 192 SER A CA 1
ATOM 1539 C C . SER A 1 192 ? 1.854 -22.395 -6.952 1.00 56.91 192 SER A C 1
ATOM 1541 O O . SER A 1 192 ? 0.825 -21.731 -6.882 1.00 56.91 192 SER A O 1
ATOM 1543 N N . ARG A 1 193 ? 2.669 -22.557 -5.899 1.00 56.03 193 ARG A N 1
ATOM 1544 C CA . ARG A 1 193 ? 2.455 -22.000 -4.546 1.00 56.03 193 ARG A CA 1
ATOM 1545 C C . ARG A 1 193 ? 2.692 -20.484 -4.431 1.00 56.03 193 ARG A C 1
ATOM 1547 O O . ARG A 1 193 ? 2.455 -19.929 -3.370 1.00 56.03 193 ARG A O 1
ATOM 1554 N N . ASN A 1 194 ? 3.146 -19.820 -5.496 1.00 57.53 194 ASN A N 1
ATOM 1555 C CA . ASN A 1 194 ? 3.633 -18.436 -5.454 1.00 57.53 194 ASN A CA 1
ATOM 1556 C C . ASN A 1 194 ? 2.902 -17.559 -6.482 1.00 57.53 194 ASN A C 1
ATOM 1558 O O . ASN A 1 194 ? 3.531 -17.015 -7.383 1.00 57.53 194 ASN A O 1
ATOM 1562 N N . LYS A 1 195 ? 1.573 -17.465 -6.392 1.00 75.00 195 LYS A N 1
ATOM 1563 C CA . LYS A 1 195 ? 0.769 -16.637 -7.301 1.00 75.00 195 LYS A CA 1
ATOM 1564 C C . LYS A 1 195 ? 0.394 -15.330 -6.621 1.00 75.00 195 LYS A C 1
ATOM 1566 O O . LYS A 1 195 ? -0.503 -15.310 -5.780 1.00 75.00 195 LYS A O 1
ATOM 1571 N N . TYR A 1 196 ? 1.057 -14.234 -6.986 1.00 88.56 196 TYR A N 1
ATOM 1572 C CA . TYR A 1 196 ? 0.580 -12.919 -6.572 1.00 88.56 196 TYR A CA 1
ATOM 1573 C C . TYR A 1 196 ? -0.757 -12.624 -7.255 1.00 88.56 196 TYR A C 1
ATOM 1575 O O . TYR A 1 196 ? -0.960 -12.922 -8.432 1.00 88.56 196 TYR A O 1
ATOM 1583 N N . SER A 1 197 ? -1.686 -12.038 -6.516 1.00 92.50 197 SER A N 1
ATOM 1584 C CA . SER A 1 197 ? -2.976 -11.595 -7.039 1.00 92.50 197 SER A CA 1
ATOM 1585 C C . SER A 1 197 ? -3.362 -10.260 -6.422 1.00 92.50 197 SER A C 1
ATOM 1587 O O . SER A 1 197 ? -2.860 -9.915 -5.353 1.00 92.50 197 SER A O 1
ATOM 1589 N N . LYS A 1 198 ? -4.201 -9.497 -7.121 1.00 94.31 198 LYS A N 1
ATOM 1590 C CA . LYS A 1 198 ? -4.619 -8.149 -6.738 1.00 94.31 198 LYS A CA 1
ATOM 1591 C C . LYS A 1 198 ? -6.064 -7.900 -7.157 1.00 94.31 198 LYS A C 1
ATOM 1593 O O . LYS A 1 198 ? -6.415 -8.159 -8.309 1.00 94.31 198 LYS A O 1
ATOM 1598 N N . LEU A 1 199 ? -6.878 -7.368 -6.256 1.00 94.44 199 LEU A N 1
ATOM 1599 C CA . LEU A 1 199 ? -8.157 -6.755 -6.583 1.00 94.44 199 LEU A CA 1
ATOM 1600 C C . LEU A 1 199 ? -7.876 -5.400 -7.245 1.00 94.44 199 LEU A C 1
ATOM 1602 O O . LEU A 1 199 ? -7.397 -4.463 -6.607 1.00 94.44 199 LEU A O 1
ATOM 1606 N N . LEU A 1 200 ? -8.121 -5.312 -8.552 1.00 93.81 200 LEU A N 1
ATOM 1607 C CA . LEU A 1 200 ? -7.916 -4.082 -9.312 1.00 93.81 200 LEU A CA 1
ATOM 1608 C C . LEU A 1 200 ? -9.070 -3.102 -9.084 1.00 93.81 200 LEU A C 1
ATOM 1610 O O . LEU A 1 200 ? -8.836 -1.904 -9.024 1.00 93.81 200 LEU A O 1
ATOM 1614 N N . SER A 1 201 ? -10.297 -3.596 -8.948 1.00 92.44 201 SER A N 1
ATOM 1615 C CA . SER A 1 201 ? -11.506 -2.851 -8.566 1.00 92.44 201 SER A CA 1
ATOM 1616 C C . SER A 1 201 ? -12.559 -3.832 -8.043 1.00 92.44 201 SER A C 1
ATOM 1618 O O . SER A 1 201 ? -12.320 -5.037 -8.058 1.00 92.44 201 SER A O 1
ATOM 1620 N N . SER A 1 202 ? -13.741 -3.366 -7.634 1.00 92.12 202 SER A N 1
ATOM 1621 C CA . SER A 1 202 ? -14.884 -4.232 -7.275 1.00 92.12 202 SER A CA 1
ATOM 1622 C C . SER A 1 202 ? -15.302 -5.208 -8.378 1.00 92.12 202 SER A C 1
ATOM 1624 O O . SER A 1 202 ? -15.976 -6.197 -8.111 1.00 92.12 202 SER A O 1
ATOM 1626 N N . SER A 1 203 ? -14.888 -4.954 -9.624 1.00 92.50 203 SER A N 1
ATOM 1627 C CA . SER A 1 203 ? -15.276 -5.741 -10.795 1.00 92.50 203 SER A CA 1
ATOM 1628 C C . SER A 1 203 ? -14.106 -6.404 -11.521 1.00 92.50 203 SER A C 1
ATOM 1630 O O . SER A 1 203 ? -14.337 -7.134 -12.485 1.00 92.50 203 SER A O 1
ATOM 1632 N N . LEU A 1 204 ? -12.857 -6.190 -11.092 1.00 94.56 204 LEU A N 1
ATOM 1633 C CA . LEU A 1 204 ? -11.671 -6.726 -11.764 1.00 94.56 204 LEU A CA 1
ATOM 1634 C C . LEU A 1 204 ? -10.659 -7.284 -10.766 1.00 94.56 204 LEU A C 1
ATOM 1636 O O . LEU A 1 204 ? -10.263 -6.619 -9.811 1.00 94.56 204 LEU A O 1
ATOM 1640 N N . VAL A 1 205 ? -10.167 -8.489 -11.047 1.00 95.19 205 VAL A N 1
ATOM 1641 C CA . VAL A 1 205 ? -9.076 -9.135 -10.309 1.00 95.19 205 VAL A CA 1
ATOM 1642 C C . VAL A 1 205 ? -7.973 -9.547 -11.278 1.00 95.19 205 VAL A C 1
ATOM 1644 O O . VAL A 1 205 ? -8.245 -10.083 -12.353 1.00 95.19 205 VAL A O 1
ATOM 1647 N N . ALA A 1 206 ? -6.726 -9.303 -10.892 1.00 95.06 206 ALA A N 1
ATOM 1648 C CA . ALA A 1 206 ? -5.536 -9.755 -11.597 1.00 95.06 206 ALA A CA 1
ATOM 1649 C C . ALA A 1 206 ? -4.839 -10.865 -10.813 1.00 95.06 206 ALA A C 1
ATOM 1651 O O . ALA A 1 206 ? -4.684 -10.777 -9.594 1.00 95.06 206 ALA A O 1
ATOM 1652 N N . VAL A 1 207 ? -4.390 -11.903 -11.514 1.00 93.38 207 VAL A N 1
ATOM 1653 C CA . VAL A 1 207 ? -3.694 -13.050 -10.934 1.00 93.38 207 VAL A CA 1
ATOM 1654 C C . VAL A 1 207 ? -2.505 -13.440 -11.799 1.00 93.38 207 VAL A C 1
ATOM 1656 O O . VAL A 1 207 ? -2.647 -13.692 -12.992 1.00 93.38 207 VAL A O 1
ATOM 1659 N N . CYS A 1 208 ? -1.340 -13.547 -11.169 1.00 90.62 208 CYS A N 1
ATOM 1660 C CA . CYS A 1 208 ? -0.163 -14.158 -11.761 1.00 90.62 208 CYS A CA 1
ATOM 1661 C C . CYS A 1 208 ? -0.333 -15.683 -11.785 1.00 90.62 208 CYS A C 1
ATOM 1663 O O . CYS A 1 208 ? -0.489 -16.305 -10.735 1.00 90.62 208 CYS A O 1
ATOM 1665 N N . THR A 1 209 ? -0.304 -16.309 -12.957 1.00 85.44 209 THR A N 1
ATOM 1666 C CA . THR A 1 209 ? -0.441 -17.771 -13.108 1.00 85.44 209 THR A CA 1
ATOM 1667 C C . THR A 1 209 ? 0.901 -18.492 -12.954 1.00 85.44 209 THR A C 1
ATOM 1669 O O . THR A 1 209 ? 0.939 -19.656 -12.552 1.00 85.44 209 THR A O 1
ATOM 1672 N N . GLY A 1 210 ? 2.008 -17.787 -13.203 1.00 79.56 210 GLY A N 1
ATOM 1673 C CA . GLY A 1 210 ? 3.364 -18.340 -13.207 1.00 79.56 210 GLY A CA 1
ATOM 1674 C C . GLY A 1 210 ? 3.743 -19.086 -14.492 1.00 79.56 210 GLY A C 1
ATOM 1675 O O . GLY A 1 210 ? 4.878 -19.547 -14.613 1.00 79.56 210 GLY A O 1
ATOM 1676 N N . GLU A 1 211 ? 2.806 -19.211 -15.427 1.00 82.31 211 GLU A N 1
ATOM 1677 C CA . GLU A 1 211 ? 2.976 -19.865 -16.722 1.00 82.31 211 GLU A CA 1
ATOM 1678 C C . GLU A 1 211 ? 3.382 -18.828 -17.778 1.00 82.31 211 GLU A C 1
ATOM 1680 O O . GLU A 1 211 ? 2.963 -17.676 -17.720 1.00 82.31 211 GLU A O 1
ATOM 1685 N N . VAL A 1 212 ? 4.216 -19.196 -18.751 1.00 81.38 212 VAL A N 1
ATOM 1686 C CA . VAL A 1 212 ? 4.788 -18.223 -19.708 1.00 81.38 212 VAL A CA 1
ATOM 1687 C C . VAL A 1 212 ? 3.732 -17.658 -20.670 1.00 81.38 212 VAL A C 1
ATOM 1689 O O . VAL A 1 212 ? 3.752 -16.467 -20.974 1.00 81.38 212 VAL A O 1
ATOM 1692 N N . HIS A 1 213 ? 2.786 -18.486 -21.122 1.00 81.31 213 HIS A N 1
ATOM 1693 C CA . HIS A 1 213 ? 1.798 -18.107 -22.144 1.00 81.31 213 HIS A CA 1
ATOM 1694 C C . HIS A 1 213 ? 0.561 -17.389 -21.586 1.00 81.31 213 HIS A C 1
ATOM 1696 O O . HIS A 1 213 ? -0.224 -16.819 -22.342 1.00 81.31 213 HIS A O 1
ATOM 1702 N N . ASP A 1 214 ? 0.377 -17.403 -20.270 1.00 83.38 214 ASP A N 1
ATOM 1703 C CA . ASP A 1 214 ? -0.748 -16.767 -19.592 1.00 83.38 214 ASP A CA 1
ATOM 1704 C C . ASP A 1 214 ? -0.347 -16.142 -18.256 1.00 83.38 214 ASP A C 1
ATOM 1706 O O . ASP A 1 214 ? -1.130 -16.135 -17.308 1.00 83.38 214 ASP A O 1
ATOM 1710 N N . THR A 1 215 ? 0.874 -15.600 -18.186 1.00 88.44 215 THR A N 1
ATOM 1711 C CA . THR A 1 215 ? 1.536 -15.169 -16.943 1.00 88.44 215 THR A CA 1
ATOM 1712 C C . THR A 1 215 ? 0.678 -14.273 -16.073 1.00 88.44 215 THR A C 1
ATOM 1714 O O . THR A 1 215 ? 0.669 -14.443 -14.856 1.00 88.44 215 THR A O 1
ATOM 1717 N N . LEU A 1 216 ? -0.067 -13.352 -16.678 1.00 92.56 216 LEU A N 1
ATOM 1718 C CA . LEU A 1 216 ? -0.990 -12.471 -15.985 1.00 92.56 216 LEU A CA 1
ATOM 1719 C C . LEU A 1 216 ? -2.398 -12.645 -16.552 1.00 92.56 216 LEU A C 1
ATOM 1721 O O . LEU A 1 216 ? -2.676 -12.271 -17.691 1.00 92.56 216 LEU A O 1
ATOM 1725 N N . SER A 1 217 ? -3.295 -13.174 -15.727 1.00 93.44 217 SER A N 1
ATOM 1726 C CA . SER A 1 217 ? -4.714 -13.332 -16.034 1.00 93.44 217 SER A CA 1
ATOM 1727 C C . SER A 1 217 ? -5.534 -12.260 -15.321 1.00 93.44 217 SER A C 1
ATOM 1729 O O . SER A 1 217 ? -5.436 -12.087 -14.106 1.00 93.44 217 SER A O 1
ATOM 1731 N N . ILE A 1 218 ? -6.358 -11.544 -16.078 1.00 95.44 218 ILE A N 1
ATOM 1732 C CA . ILE A 1 218 ? -7.335 -10.577 -15.591 1.00 95.44 218 ILE A CA 1
ATOM 1733 C C . ILE A 1 218 ? -8.716 -11.194 -15.768 1.00 95.44 218 ILE A C 1
ATOM 1735 O O . ILE A 1 218 ? -9.061 -11.678 -16.848 1.00 95.44 218 ILE A O 1
ATOM 1739 N N . SER A 1 219 ? -9.519 -11.154 -14.711 1.00 95.56 219 SER A N 1
ATOM 1740 C CA . SER A 1 219 ? -10.880 -11.684 -14.690 1.00 95.56 219 SER A CA 1
ATOM 1741 C C . SER A 1 219 ? -11.870 -10.636 -14.195 1.00 95.56 219 SER A C 1
ATOM 1743 O O . SER A 1 219 ? -11.541 -9.807 -13.346 1.00 95.56 219 SER A O 1
ATOM 1745 N N . LYS A 1 220 ? -13.093 -10.692 -14.725 1.00 95.62 220 LYS A N 1
ATOM 1746 C CA . LYS A 1 220 ? -14.234 -9.921 -14.231 1.00 95.62 220 LYS A CA 1
ATOM 1747 C C . LYS A 1 220 ? -14.839 -10.596 -13.013 1.00 95.62 220 LYS A C 1
ATOM 1749 O O . LYS A 1 220 ? -15.028 -11.813 -13.017 1.00 95.62 220 LYS A O 1
ATOM 1754 N N . LEU A 1 221 ? -15.169 -9.785 -12.020 1.00 94.31 221 LEU A N 1
ATOM 1755 C CA . LEU A 1 221 ? -15.887 -10.163 -10.815 1.00 94.31 221 LEU A CA 1
ATOM 1756 C C . LEU A 1 221 ? -17.326 -9.658 -10.914 1.00 94.31 221 LEU A C 1
ATOM 1758 O O . LEU A 1 221 ? -17.573 -8.494 -11.221 1.00 94.31 221 LEU A O 1
ATOM 1762 N N . THR A 1 222 ? -18.270 -10.558 -10.674 1.00 92.38 222 THR A N 1
ATOM 1763 C CA . THR A 1 222 ? -19.706 -10.278 -10.617 1.00 92.38 222 THR A CA 1
ATOM 1764 C C . THR A 1 222 ? -20.308 -11.011 -9.418 1.00 92.38 222 THR A C 1
ATOM 1766 O O . THR A 1 222 ? -19.690 -11.967 -8.936 1.00 92.38 222 THR A O 1
ATOM 1769 N N . PRO A 1 223 ? -21.515 -10.640 -8.955 1.00 87.81 223 PRO A N 1
ATOM 1770 C CA . PRO A 1 223 ? -22.218 -11.407 -7.927 1.00 87.81 223 PRO A CA 1
ATOM 1771 C C . PRO A 1 223 ? -22.417 -12.887 -8.297 1.00 87.81 223 PRO A C 1
ATOM 1773 O O . PRO A 1 223 ? -22.418 -13.739 -7.416 1.00 87.81 223 PRO A O 1
ATOM 1776 N N . ASP A 1 224 ? -22.518 -13.197 -9.596 1.00 88.94 224 ASP A N 1
ATOM 1777 C CA . ASP A 1 224 ? -22.696 -14.563 -10.111 1.00 88.94 224 ASP A CA 1
ATOM 1778 C C . ASP A 1 224 ? -21.383 -15.365 -10.188 1.00 88.94 224 ASP A C 1
ATOM 1780 O O . ASP A 1 224 ? -21.398 -16.574 -10.431 1.00 88.94 224 ASP A O 1
ATOM 1784 N N . GLY A 1 225 ? -20.232 -14.712 -9.992 1.00 91.31 225 GLY A N 1
ATOM 1785 C CA . GLY A 1 225 ? -18.923 -15.356 -9.970 1.00 91.31 225 GLY A CA 1
ATOM 1786 C C . GLY A 1 225 ? -17.842 -14.624 -10.763 1.00 91.31 225 GLY A C 1
ATOM 1787 O O . GLY A 1 225 ? -17.924 -13.423 -11.037 1.00 91.31 225 GLY A O 1
ATOM 1788 N N . VAL A 1 226 ? -16.792 -15.375 -11.105 1.00 94.44 226 VAL A N 1
ATOM 1789 C CA . VAL A 1 226 ? -15.580 -14.870 -11.762 1.00 94.44 226 VAL A CA 1
ATOM 1790 C C . VAL A 1 226 ? -15.472 -15.427 -13.175 1.00 94.44 226 VAL A C 1
ATOM 1792 O O . VAL A 1 226 ? -15.556 -16.637 -13.376 1.00 94.44 226 VAL A O 1
ATOM 1795 N N . SER A 1 227 ? -15.257 -14.546 -14.152 1.00 95.06 227 SER A N 1
ATOM 1796 C CA . SER A 1 227 ? -15.126 -14.914 -15.567 1.00 95.06 227 SER A CA 1
ATOM 1797 C C . SER A 1 227 ? -13.853 -14.327 -16.187 1.00 95.06 227 SER A C 1
ATOM 1799 O O . SER A 1 227 ? -13.536 -13.174 -15.884 1.00 95.06 227 SER A O 1
ATOM 1801 N N . PRO A 1 228 ? -13.148 -15.043 -17.084 1.00 93.69 228 PRO A N 1
ATOM 1802 C CA . PRO A 1 228 ? -11.957 -14.519 -17.755 1.00 93.69 228 PRO A CA 1
ATOM 1803 C C . PRO A 1 228 ? -12.233 -13.218 -18.519 1.00 93.69 228 PRO A C 1
ATOM 1805 O O . PRO A 1 228 ? -13.295 -13.060 -19.122 1.00 93.69 228 PRO A O 1
ATOM 1808 N N . TYR A 1 229 ? -11.268 -12.296 -18.525 1.00 94.81 229 TYR A N 1
ATOM 1809 C CA . TYR A 1 229 ? -11.360 -11.033 -19.264 1.00 94.81 229 TYR A CA 1
ATOM 1810 C C . TYR A 1 229 ? -10.218 -10.840 -20.256 1.00 94.81 229 TYR A C 1
ATOM 1812 O O . TYR A 1 229 ? -10.464 -10.606 -21.438 1.00 94.81 229 TYR A O 1
ATOM 1820 N N . ARG A 1 230 ? -8.973 -10.936 -19.785 1.00 93.88 230 ARG A N 1
ATOM 1821 C CA . ARG A 1 230 ? -7.779 -10.736 -20.608 1.00 93.88 230 ARG A CA 1
ATOM 1822 C C . ARG A 1 230 ? -6.605 -11.510 -20.034 1.00 93.88 230 ARG A C 1
ATOM 1824 O O . ARG A 1 230 ? -6.472 -11.609 -18.823 1.00 93.88 230 ARG A O 1
ATOM 1831 N N . THR A 1 231 ? -5.723 -11.969 -20.908 1.00 92.81 231 THR A N 1
ATOM 1832 C CA . THR A 1 231 ? -4.475 -12.627 -20.531 1.00 92.81 231 THR A CA 1
ATOM 1833 C C . THR A 1 231 ? -3.298 -11.900 -21.170 1.00 92.81 231 THR A C 1
ATOM 1835 O O . THR A 1 231 ? -3.402 -11.429 -22.304 1.00 92.81 231 THR A O 1
ATOM 1838 N N . ILE A 1 232 ? -2.193 -11.789 -20.437 1.00 91.56 232 ILE A N 1
ATOM 1839 C CA . ILE A 1 232 ? -0.928 -11.219 -20.899 1.00 91.56 232 ILE A CA 1
ATOM 1840 C C . ILE A 1 232 ? 0.161 -12.268 -20.678 1.00 91.56 232 ILE A C 1
ATOM 1842 O O . ILE A 1 232 ? 0.374 -12.731 -19.556 1.00 91.56 232 ILE A O 1
ATOM 1846 N N . ALA A 1 233 ? 0.820 -12.644 -21.768 1.00 87.31 233 ALA A N 1
ATOM 1847 C CA . ALA A 1 233 ? 1.902 -13.614 -21.789 1.00 87.31 233 ALA A CA 1
ATOM 1848 C C . ALA A 1 233 ? 3.259 -12.923 -21.597 1.00 87.31 233 ALA A C 1
ATOM 1850 O O . ALA A 1 233 ? 3.438 -11.787 -22.042 1.00 87.31 233 ALA A O 1
ATOM 1851 N N . ALA A 1 234 ? 4.210 -13.602 -20.955 1.00 83.50 234 ALA A N 1
ATOM 1852 C CA . ALA A 1 234 ? 5.564 -13.084 -20.779 1.00 83.50 234 ALA A CA 1
ATOM 1853 C C . ALA A 1 234 ? 6.356 -13.036 -22.094 1.00 83.50 234 ALA A C 1
ATOM 1855 O O . ALA A 1 234 ? 7.166 -12.140 -22.281 1.00 83.50 234 ALA A O 1
ATOM 1856 N N . ASP A 1 235 ? 6.104 -13.967 -23.018 1.00 77.75 235 ASP A N 1
ATOM 1857 C CA . ASP A 1 235 ? 6.748 -14.009 -24.342 1.00 77.75 235 ASP A CA 1
ATOM 1858 C C . ASP A 1 235 ? 6.315 -12.860 -25.271 1.00 77.75 235 ASP A C 1
ATOM 1860 O O . ASP A 1 235 ? 7.023 -12.514 -26.214 1.00 77.75 235 ASP A O 1
ATOM 1864 N N . ALA A 1 236 ? 5.165 -12.245 -24.990 1.00 73.44 236 ALA A N 1
ATOM 1865 C CA . ALA A 1 236 ? 4.681 -11.052 -25.673 1.00 73.44 236 ALA A CA 1
ATOM 1866 C C . ALA A 1 236 ? 5.333 -9.759 -25.150 1.00 73.44 236 ALA A C 1
ATOM 1868 O O . ALA A 1 236 ? 5.077 -8.682 -25.693 1.00 73.44 236 ALA A O 1
ATOM 1869 N N . LEU A 1 237 ? 6.130 -9.846 -24.083 1.00 76.56 237 LEU A N 1
ATOM 1870 C CA . LEU A 1 237 ? 6.893 -8.734 -23.533 1.00 76.56 237 LEU A CA 1
ATOM 1871 C C . LEU A 1 237 ? 8.308 -8.761 -24.116 1.00 76.56 237 LEU A C 1
ATOM 1873 O O . LEU A 1 237 ? 8.844 -9.826 -24.413 1.00 76.56 237 LEU A O 1
ATOM 1877 N N . ASP A 1 238 ? 8.914 -7.582 -24.268 1.00 63.84 238 ASP A N 1
ATOM 1878 C CA . ASP A 1 238 ? 10.313 -7.419 -24.692 1.00 63.84 238 ASP A CA 1
ATOM 1879 C C . ASP A 1 238 ? 11.263 -7.818 -23.547 1.00 63.84 238 ASP A C 1
ATOM 1881 O O . ASP A 1 238 ? 11.961 -7.004 -22.944 1.00 63.84 238 ASP A O 1
ATOM 1885 N N . THR A 1 239 ? 11.159 -9.075 -23.127 1.00 61.16 239 THR A N 1
ATOM 1886 C CA . THR A 1 239 ? 11.967 -9.687 -22.080 1.00 61.16 239 THR A CA 1
ATOM 1887 C C . THR A 1 239 ? 13.098 -10.441 -22.767 1.00 61.16 239 THR A C 1
ATOM 1889 O O . THR A 1 239 ? 12.844 -11.213 -23.691 1.00 61.16 239 THR A O 1
ATOM 1892 N N . ASP A 1 240 ? 14.341 -10.243 -22.315 1.00 57.69 240 ASP A N 1
ATOM 1893 C CA . ASP A 1 240 ? 15.514 -10.951 -22.839 1.00 57.69 240 ASP A CA 1
ATOM 1894 C C . ASP A 1 240 ? 15.273 -12.472 -22.802 1.00 57.69 240 ASP A C 1
ATOM 1896 O O . ASP A 1 240 ? 15.334 -13.125 -21.753 1.00 57.69 240 ASP A O 1
ATOM 1900 N N . LEU A 1 241 ? 14.971 -13.038 -23.975 1.00 49.88 241 LEU A N 1
ATOM 1901 C CA . LEU A 1 241 ? 14.519 -14.423 -24.161 1.00 49.88 241 LEU A CA 1
ATOM 1902 C C . LEU A 1 241 ? 15.546 -15.459 -23.670 1.00 49.88 241 LEU A C 1
ATOM 1904 O O . LEU A 1 241 ? 15.215 -16.626 -23.474 1.00 49.88 241 LEU A O 1
ATOM 1908 N N . THR A 1 242 ? 16.794 -15.041 -23.455 1.00 48.78 242 THR A N 1
ATOM 1909 C CA . THR A 1 242 ? 17.908 -15.864 -22.968 1.00 48.78 242 THR A CA 1
ATOM 1910 C C . THR A 1 242 ? 17.868 -16.119 -21.455 1.00 48.78 242 THR A C 1
ATOM 1912 O O . THR A 1 242 ? 18.535 -17.042 -20.989 1.00 48.78 242 THR A O 1
ATOM 1915 N N . SER A 1 243 ? 17.070 -15.355 -20.695 1.00 50.38 243 SER A N 1
ATOM 1916 C CA . SER A 1 243 ? 16.974 -15.416 -19.224 1.00 50.38 243 SER A CA 1
ATOM 1917 C C . SER A 1 243 ? 15.658 -16.019 -18.709 1.00 50.38 243 SER A C 1
ATOM 1919 O O . SER A 1 243 ? 15.486 -16.197 -17.500 1.00 50.38 243 SER A O 1
ATOM 1921 N N . LEU A 1 244 ? 14.717 -16.367 -19.599 1.00 51.78 244 LEU A N 1
ATOM 1922 C CA . LEU A 1 244 ? 13.436 -16.953 -19.201 1.00 51.78 244 LEU A CA 1
ATOM 1923 C C . LEU A 1 244 ? 13.662 -18.300 -18.502 1.00 51.78 244 LEU A C 1
ATOM 1925 O O . LEU A 1 244 ? 13.775 -19.364 -19.115 1.00 51.78 244 LEU A O 1
ATOM 1929 N N . LYS A 1 245 ? 13.678 -18.257 -17.168 1.00 55.97 245 LYS A N 1
ATOM 1930 C CA . LYS A 1 245 ? 13.345 -19.411 -16.340 1.00 55.97 245 LYS A CA 1
ATOM 1931 C C . LYS A 1 245 ? 11.988 -19.915 -16.827 1.00 55.97 245 LYS A C 1
ATOM 1933 O O . LYS A 1 245 ? 11.118 -19.129 -17.185 1.00 55.97 245 LYS A O 1
ATOM 1938 N N . SER A 1 246 ? 11.763 -21.223 -16.777 1.00 58.00 246 SER A N 1
ATOM 1939 C CA . SER A 1 246 ? 10.480 -21.851 -17.137 1.00 58.00 246 SER A CA 1
ATOM 1940 C C . SER A 1 246 ? 9.272 -21.362 -16.317 1.00 58.00 246 SER A C 1
ATOM 1942 O O . SER A 1 246 ? 8.168 -21.862 -16.505 1.00 58.00 246 SER A O 1
ATOM 1944 N N . LYS A 1 247 ? 9.476 -20.418 -15.390 1.00 67.88 247 LYS A N 1
ATOM 1945 C CA . LYS A 1 247 ? 8.469 -19.767 -14.561 1.00 67.88 247 LYS A CA 1
ATOM 1946 C C . LYS A 1 247 ? 8.811 -18.289 -14.457 1.00 67.88 247 LYS A C 1
ATOM 1948 O O . LYS A 1 247 ? 9.899 -17.964 -13.983 1.00 67.88 247 LYS A O 1
ATOM 1953 N N . VAL A 1 248 ? 7.863 -17.454 -14.860 1.00 79.25 248 VAL A N 1
ATOM 1954 C CA . VAL A 1 248 ? 7.905 -15.998 -14.708 1.00 79.25 248 VAL A CA 1
ATOM 1955 C C . VAL A 1 248 ? 7.034 -15.632 -13.518 1.00 79.25 248 VAL A C 1
ATOM 1957 O O . VAL A 1 248 ? 5.954 -16.200 -13.353 1.00 79.25 248 VAL A O 1
ATOM 1960 N N . ASN A 1 249 ? 7.496 -14.726 -12.665 1.00 86.56 249 ASN A N 1
ATOM 1961 C CA . ASN A 1 249 ? 6.748 -14.316 -11.483 1.00 86.56 249 ASN A CA 1
ATOM 1962 C C . ASN A 1 249 ? 6.482 -12.810 -11.458 1.00 86.56 249 ASN A C 1
ATOM 1964 O O . ASN A 1 249 ? 7.321 -12.008 -11.858 1.00 86.56 249 ASN A O 1
ATOM 1968 N N . ILE A 1 250 ? 5.328 -12.439 -10.912 1.00 91.75 250 ILE A N 1
ATOM 1969 C CA . ILE A 1 250 ? 4.965 -11.059 -10.597 1.00 91.75 250 ILE A CA 1
ATOM 1970 C C . ILE A 1 250 ? 4.949 -10.942 -9.078 1.00 91.75 250 ILE A C 1
ATOM 1972 O O . ILE A 1 250 ? 4.276 -11.715 -8.398 1.00 91.75 250 ILE A O 1
ATOM 1976 N N . SER A 1 251 ? 5.707 -9.998 -8.534 1.00 91.88 251 SER A N 1
ATOM 1977 C CA . SER A 1 251 ? 5.863 -9.828 -7.087 1.00 91.88 251 SER A CA 1
ATOM 1978 C C . SER A 1 251 ? 4.904 -8.802 -6.492 1.00 91.88 251 SER A C 1
ATOM 1980 O O . SER A 1 251 ? 4.594 -8.886 -5.304 1.00 91.88 251 SER A O 1
ATOM 1982 N N . CYS A 1 252 ? 4.419 -7.854 -7.295 1.00 93.44 252 CYS A N 1
ATOM 1983 C CA . CYS A 1 252 ? 3.413 -6.884 -6.880 1.00 93.44 252 CYS A CA 1
ATOM 1984 C C . CYS A 1 252 ? 2.643 -6.288 -8.066 1.00 93.44 252 CYS A C 1
ATOM 1986 O O . CYS A 1 252 ? 3.109 -6.284 -9.206 1.00 93.44 252 CYS A O 1
ATOM 1988 N N . ILE A 1 253 ? 1.438 -5.794 -7.777 1.00 95.88 253 ILE A N 1
ATOM 1989 C CA . ILE A 1 253 ? 0.527 -5.144 -8.724 1.00 95.88 253 ILE A CA 1
ATOM 1990 C C . ILE A 1 253 ? -0.046 -3.909 -8.023 1.00 95.88 253 ILE A C 1
ATOM 1992 O O . ILE A 1 253 ? -0.384 -3.996 -6.844 1.00 95.88 253 ILE A O 1
ATOM 1996 N N . GLU A 1 254 ? -0.169 -2.782 -8.720 1.00 94.62 254 GLU A N 1
ATOM 1997 C CA . GLU A 1 254 ? -0.708 -1.538 -8.156 1.00 94.62 254 GLU A CA 1
ATOM 1998 C C . GLU A 1 254 ? -1.658 -0.837 -9.143 1.00 94.62 254 GLU A C 1
ATOM 2000 O O . GLU A 1 254 ? -1.211 -0.378 -10.198 1.00 94.62 254 GLU A O 1
ATOM 2005 N N . PRO A 1 255 ? -2.966 -0.740 -8.840 1.00 92.75 255 PRO A N 1
ATOM 2006 C CA . PRO A 1 255 ? -3.921 -0.012 -9.675 1.00 92.75 255 PRO A CA 1
ATOM 2007 C C . PRO A 1 255 ? -3.703 1.509 -9.647 1.00 92.75 255 PRO A C 1
ATOM 2009 O O . PRO A 1 255 ? -3.490 2.094 -8.588 1.00 92.75 255 PRO A O 1
ATOM 2012 N N . LEU A 1 256 ? -3.865 2.186 -10.789 1.00 88.06 256 LEU A N 1
ATOM 2013 C CA . LEU A 1 256 ? -3.749 3.653 -10.912 1.00 88.06 256 LEU A CA 1
ATOM 2014 C C . LEU A 1 256 ? -5.113 4.374 -10.838 1.00 88.06 256 LEU A C 1
ATOM 2016 O O . LEU A 1 256 ? -5.305 5.471 -11.367 1.00 88.06 256 LEU A O 1
ATOM 2020 N N . ASN A 1 257 ? -6.088 3.765 -10.164 1.00 66.94 257 ASN A N 1
ATOM 2021 C CA . ASN A 1 257 ? -7.515 4.125 -10.228 1.00 66.94 257 ASN A CA 1
ATOM 2022 C C . ASN A 1 257 ? -7.919 5.373 -9.435 1.00 66.94 257 ASN A C 1
ATOM 2024 O O . ASN A 1 257 ? -9.103 5.602 -9.206 1.00 66.94 257 ASN A O 1
ATOM 2028 N N . LYS A 1 258 ? -6.961 6.166 -8.958 1.00 63.84 258 LYS A N 1
ATOM 2029 C CA . LYS A 1 258 ? -7.251 7.287 -8.054 1.00 63.84 258 LYS A CA 1
ATOM 2030 C C . LYS A 1 258 ? -7.730 8.547 -8.786 1.00 63.84 258 LYS A C 1
ATOM 2032 O O . LYS A 1 258 ? -8.017 9.544 -8.132 1.00 63.84 258 LYS A O 1
ATOM 2037 N N . HIS A 1 259 ? -7.826 8.528 -10.119 1.00 59.75 259 HIS A N 1
ATOM 2038 C CA . HIS A 1 259 ? -8.155 9.713 -10.906 1.00 59.75 259 HIS A CA 1
ATOM 2039 C C . HIS A 1 259 ? -9.374 9.510 -11.810 1.00 59.75 259 HIS A C 1
ATOM 2041 O O . HIS A 1 259 ? -9.442 8.559 -12.574 1.00 59.75 259 HIS A O 1
ATOM 2047 N N . VAL A 1 260 ? -10.305 10.467 -11.802 1.00 58.72 260 VAL A N 1
ATOM 2048 C CA . VAL A 1 260 ? -11.553 10.417 -12.594 1.00 58.72 260 VAL A CA 1
ATOM 2049 C C . VAL A 1 260 ? -11.291 10.298 -14.105 1.00 58.72 260 VAL A C 1
ATOM 2051 O O . VAL A 1 260 ? -12.121 9.773 -14.841 1.00 58.72 260 VAL A O 1
ATOM 2054 N N . LEU A 1 261 ? -10.130 10.765 -14.580 1.00 59.12 261 LEU A N 1
ATOM 2055 C CA . LEU A 1 261 ? -9.758 10.681 -15.998 1.00 59.12 261 LEU A CA 1
ATOM 2056 C C . LEU A 1 261 ? -9.071 9.360 -16.390 1.00 59.12 261 LEU A C 1
ATOM 2058 O O . LEU A 1 261 ? -8.882 9.132 -17.579 1.00 59.12 261 LEU A O 1
ATOM 2062 N N . SER A 1 262 ? -8.697 8.476 -15.454 1.00 60.03 262 SER A N 1
ATOM 2063 C CA . SER A 1 262 ? -7.945 7.252 -15.792 1.00 60.03 262 SER A CA 1
ATOM 2064 C C . SER A 1 262 ? -8.793 6.115 -16.388 1.00 60.03 262 SER A C 1
ATOM 2066 O O . SER A 1 262 ? -8.265 5.038 -16.649 1.00 60.03 262 SER A O 1
ATOM 2068 N N . GLY A 1 263 ? -10.069 6.365 -16.706 1.00 69.19 263 GLY A N 1
ATOM 2069 C CA . GLY A 1 263 ? -10.979 5.383 -17.303 1.00 69.19 263 GLY A CA 1
ATOM 2070 C C . GLY A 1 263 ? -11.802 4.636 -16.257 1.00 69.19 263 GLY A C 1
ATOM 2071 O O . GLY A 1 263 ? -12.089 5.178 -15.190 1.00 69.19 263 GLY A O 1
ATOM 2072 N N . SER A 1 264 ? -12.225 3.408 -16.572 1.00 80.50 264 SER A N 1
ATOM 2073 C CA . SER A 1 264 ? -12.967 2.593 -15.606 1.00 80.50 264 SER A CA 1
ATOM 2074 C C . SER A 1 264 ? -12.011 2.090 -14.512 1.00 80.50 264 SER A C 1
ATOM 2076 O O . SER A 1 264 ? -10.870 1.728 -14.824 1.00 80.50 264 SER A O 1
ATOM 2078 N N . PRO A 1 265 ? -12.438 2.020 -13.237 1.00 85.81 265 PRO A N 1
ATOM 2079 C CA . PRO A 1 265 ? -11.590 1.521 -12.161 1.00 85.81 265 PRO A CA 1
ATOM 2080 C C . PRO A 1 265 ? -11.039 0.121 -12.461 1.00 85.81 265 PRO A C 1
ATOM 2082 O O . PRO A 1 265 ? -11.785 -0.824 -12.717 1.00 85.81 265 PRO A O 1
ATOM 2085 N N . GLY A 1 266 ? -9.721 -0.017 -12.388 1.00 87.81 266 GLY A N 1
ATOM 2086 C CA . GLY A 1 266 ? -8.985 -1.268 -12.538 1.00 87.81 266 GLY A CA 1
ATOM 2087 C C . GLY A 1 266 ? -8.418 -1.490 -13.936 1.00 87.81 266 GLY A C 1
ATOM 2088 O O . GLY A 1 266 ? -7.700 -2.464 -14.135 1.00 87.81 266 GLY A O 1
ATOM 2089 N N . GLU A 1 267 ? -8.695 -0.610 -14.903 1.00 91.00 267 GLU A N 1
ATOM 2090 C CA . GLU A 1 267 ? -8.215 -0.785 -16.280 1.00 91.00 267 GLU A CA 1
ATOM 2091 C C . GLU A 1 267 ? -6.755 -0.379 -16.489 1.00 91.00 267 GLU A C 1
ATOM 2093 O O . GLU A 1 267 ? -6.138 -0.840 -17.445 1.00 91.00 267 GLU A O 1
ATOM 2098 N N . VAL A 1 268 ? -6.187 0.439 -15.602 1.00 91.56 268 VAL A N 1
ATOM 2099 C CA . VAL A 1 268 ? -4.786 0.867 -15.677 1.00 91.56 268 VAL A CA 1
ATOM 2100 C C . VAL A 1 268 ? -4.069 0.499 -14.390 1.00 91.56 268 VAL A C 1
ATOM 2102 O O . VAL A 1 268 ? -4.491 0.889 -13.300 1.00 91.56 268 VAL A O 1
ATOM 2105 N N . PHE A 1 269 ? -2.972 -0.241 -14.504 1.00 94.19 269 PHE A N 1
ATOM 2106 C CA . PHE A 1 269 ? -2.225 -0.709 -13.342 1.00 94.19 269 PHE A CA 1
ATOM 2107 C C . PHE A 1 269 ? -0.756 -0.976 -13.670 1.00 94.19 269 PHE A C 1
ATOM 2109 O O . PHE A 1 269 ? -0.377 -1.214 -14.817 1.00 94.19 269 PHE A O 1
ATOM 2116 N N . LEU A 1 270 ? 0.071 -0.939 -12.633 1.00 95.69 270 LEU A N 1
ATOM 2117 C CA . LEU A 1 270 ? 1.481 -1.295 -12.670 1.00 95.69 270 LEU A CA 1
ATOM 2118 C C . LEU A 1 270 ? 1.671 -2.734 -12.193 1.00 95.69 270 LEU A C 1
ATOM 2120 O O . LEU A 1 270 ? 0.929 -3.213 -11.335 1.00 95.69 270 LEU A O 1
ATOM 2124 N N . THR A 1 271 ? 2.695 -3.408 -12.699 1.00 96.19 271 THR A N 1
ATOM 2125 C CA . THR A 1 271 ? 3.130 -4.727 -12.222 1.00 96.19 271 THR A CA 1
ATOM 2126 C C . THR A 1 271 ? 4.645 -4.765 -12.109 1.00 96.19 271 THR A C 1
ATOM 2128 O O . THR A 1 271 ? 5.329 -4.193 -12.953 1.00 96.19 271 THR A O 1
ATOM 2131 N N . ALA A 1 272 ? 5.188 -5.435 -11.094 1.00 94.94 272 ALA A N 1
ATOM 2132 C CA . ALA A 1 272 ? 6.620 -5.707 -11.019 1.00 94.94 272 ALA A CA 1
ATOM 2133 C C . ALA A 1 272 ? 6.906 -7.177 -11.304 1.00 94.94 272 ALA A C 1
ATOM 2135 O O . ALA A 1 272 ? 6.343 -8.065 -10.660 1.00 94.94 272 ALA A O 1
ATOM 2136 N N . TRP A 1 273 ? 7.791 -7.409 -12.265 1.00 92.00 273 TRP A N 1
ATOM 2137 C CA . TRP A 1 273 ? 8.163 -8.733 -12.745 1.00 92.00 273 TRP A CA 1
ATOM 2138 C C . TRP A 1 273 ? 9.511 -9.158 -12.150 1.00 92.00 273 TRP A C 1
ATOM 2140 O O . TRP A 1 273 ? 10.282 -8.342 -11.637 1.00 92.00 273 TRP A O 1
ATOM 2150 N N . ASP A 1 274 ? 9.799 -10.453 -12.202 1.00 88.06 274 ASP A N 1
ATOM 2151 C CA . ASP A 1 274 ? 11.050 -11.047 -11.719 1.00 88.06 274 ASP A CA 1
ATOM 2152 C C . ASP A 1 274 ? 12.300 -10.639 -12.515 1.00 88.06 274 ASP A C 1
ATOM 2154 O O . ASP A 1 274 ? 13.413 -10.796 -12.016 1.00 88.06 274 ASP A O 1
ATOM 2158 N N . ASP A 1 275 ? 12.122 -10.044 -13.695 1.00 86.06 275 ASP A N 1
ATOM 2159 C CA . ASP A 1 275 ? 13.163 -9.370 -14.479 1.00 86.06 275 ASP A CA 1
ATOM 2160 C C . ASP A 1 275 ? 13.478 -7.937 -14.001 1.00 86.06 275 ASP A C 1
ATOM 2162 O O . ASP A 1 275 ? 14.140 -7.165 -14.703 1.00 86.06 275 ASP A O 1
ATOM 2166 N N . TYR A 1 276 ? 13.002 -7.579 -12.803 1.00 88.56 276 TYR A N 1
ATOM 2167 C CA . TYR A 1 276 ? 13.222 -6.297 -12.124 1.00 88.56 276 TYR A CA 1
ATOM 2168 C C . TYR A 1 276 ? 12.580 -5.090 -12.820 1.00 88.56 276 TYR A C 1
ATOM 2170 O O . TYR A 1 276 ? 12.835 -3.945 -12.436 1.00 88.56 276 TYR A O 1
ATOM 2178 N N . THR A 1 277 ? 11.735 -5.334 -13.822 1.00 90.25 277 THR A N 1
ATOM 2179 C CA . THR A 1 277 ? 11.062 -4.292 -14.596 1.00 90.25 277 THR A CA 1
ATOM 2180 C C . THR A 1 277 ? 9.649 -4.074 -14.070 1.00 90.25 277 THR A C 1
ATOM 2182 O O . THR A 1 277 ? 8.884 -5.021 -13.852 1.00 90.25 277 THR A O 1
ATOM 2185 N N . VAL A 1 278 ? 9.280 -2.806 -13.892 1.00 94.06 278 VAL A N 1
ATOM 2186 C CA . VAL A 1 278 ? 7.896 -2.410 -13.625 1.00 94.06 278 VAL A CA 1
ATOM 2187 C C . VAL A 1 278 ? 7.216 -2.096 -14.947 1.00 94.06 278 VAL A C 1
ATOM 2189 O O . VAL A 1 278 ? 7.738 -1.313 -15.732 1.00 94.06 278 VAL A O 1
ATOM 2192 N N . ARG A 1 279 ? 6.049 -2.678 -15.210 1.00 93.38 279 ARG A N 1
ATOM 2193 C CA . ARG A 1 279 ? 5.311 -2.480 -16.461 1.00 93.38 279 ARG A CA 1
ATOM 2194 C C . ARG A 1 279 ? 3.973 -1.807 -16.206 1.00 93.38 279 ARG A C 1
ATOM 2196 O O . ARG A 1 279 ? 3.243 -2.197 -15.298 1.00 93.38 279 ARG A O 1
ATOM 2203 N N . LEU A 1 280 ? 3.654 -0.810 -17.026 1.00 93.50 280 LEU A N 1
ATOM 2204 C CA . LEU A 1 280 ? 2.343 -0.175 -17.087 1.00 93.50 280 LEU A CA 1
ATOM 2205 C C . LEU A 1 280 ? 1.455 -0.940 -18.063 1.00 93.50 280 LEU A C 1
ATOM 2207 O O . LEU A 1 280 ? 1.777 -1.061 -19.247 1.00 93.50 280 LEU A O 1
ATOM 2211 N N . HIS A 1 281 ? 0.319 -1.409 -17.570 1.00 93.12 281 HIS A N 1
ATOM 2212 C CA . HIS A 1 281 ? -0.706 -2.070 -18.358 1.00 93.12 281 HIS A CA 1
ATOM 2213 C C . HIS A 1 281 ? -1.917 -1.160 -18.491 1.00 93.12 281 HIS A C 1
ATOM 2215 O O . HIS A 1 281 ? -2.356 -0.554 -17.514 1.00 93.12 281 HIS A O 1
ATOM 2221 N N . ASP A 1 282 ? -2.472 -1.110 -19.698 1.00 91.75 282 ASP A N 1
ATOM 2222 C CA . ASP A 1 282 ? -3.750 -0.471 -19.970 1.00 91.75 282 ASP A CA 1
ATOM 2223 C C . ASP A 1 282 ? -4.667 -1.463 -20.686 1.00 91.75 282 ASP A C 1
ATOM 2225 O O . ASP A 1 282 ? -4.422 -1.863 -21.829 1.00 91.75 282 ASP A O 1
ATOM 2229 N N . LEU A 1 283 ? -5.732 -1.882 -20.005 1.00 91.88 283 LEU A N 1
ATOM 2230 C CA . LEU A 1 283 ? -6.673 -2.869 -20.521 1.00 91.88 283 LEU A CA 1
ATOM 2231 C C . LEU A 1 283 ? -7.454 -2.366 -21.742 1.00 91.88 283 LEU A C 1
ATOM 2233 O O . LEU A 1 283 ? -7.962 -3.190 -22.502 1.00 91.88 283 LEU A O 1
ATOM 2237 N N . ARG A 1 284 ? -7.498 -1.047 -21.962 1.00 88.31 284 ARG A N 1
ATOM 2238 C CA . ARG A 1 284 ? -8.158 -0.396 -23.103 1.00 88.31 284 ARG A CA 1
ATOM 22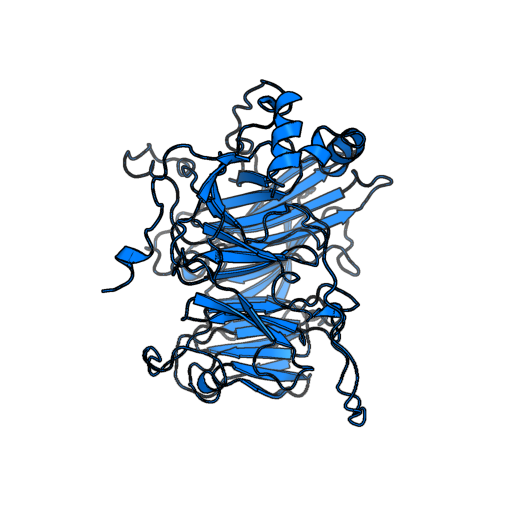39 C C . ARG A 1 284 ? -7.302 -0.454 -24.370 1.00 88.31 284 ARG A C 1
ATOM 2241 O O . ARG A 1 284 ? -7.830 -0.306 -25.474 1.00 88.31 284 ARG A O 1
ATOM 2248 N N . SER A 1 285 ? -5.996 -0.676 -24.222 1.00 87.94 285 SER A N 1
ATOM 2249 C CA . SER A 1 285 ? -5.054 -0.855 -25.325 1.00 87.94 285 SER A CA 1
ATOM 2250 C C . SER A 1 285 ? -4.846 -2.336 -25.653 1.00 87.94 285 SER A C 1
ATOM 2252 O O . SER A 1 285 ? -4.772 -3.159 -24.740 1.00 87.94 285 SER A O 1
ATOM 2254 N N . PRO A 1 286 ? -4.677 -2.720 -26.933 1.00 88.62 286 PRO A N 1
ATOM 2255 C CA . PRO A 1 286 ? -4.346 -4.097 -27.294 1.00 88.62 286 PRO A CA 1
ATOM 2256 C C . PRO A 1 286 ? -2.923 -4.515 -26.888 1.00 88.62 286 PRO A C 1
ATOM 2258 O O . PRO A 1 286 ? -2.639 -5.714 -26.873 1.00 88.62 286 PRO A O 1
ATOM 2261 N N . LYS A 1 287 ? -2.020 -3.578 -26.560 1.00 89.69 287 LYS A N 1
ATOM 2262 C CA . LYS A 1 287 ? -0.636 -3.926 -26.208 1.00 89.69 287 LYS A CA 1
ATOM 2263 C C . LYS A 1 287 ? -0.566 -4.658 -24.865 1.00 89.69 287 LYS A C 1
ATOM 2265 O O . LYS A 1 287 ? -1.327 -4.313 -23.960 1.00 89.69 287 LYS A O 1
ATOM 2270 N N . PRO A 1 288 ? 0.345 -5.634 -24.704 1.00 90.94 288 PRO A N 1
ATOM 2271 C CA . PRO A 1 288 ? 0.526 -6.337 -23.436 1.00 90.94 288 PRO A CA 1
ATOM 2272 C C . PRO A 1 288 ? 1.010 -5.399 -22.323 1.00 90.94 288 PRO A C 1
ATOM 2274 O O . PRO A 1 288 ? 0.551 -5.531 -21.195 1.00 90.94 288 PRO A O 1
ATOM 2277 N N . SER A 1 289 ? 1.856 -4.418 -22.644 1.00 91.94 289 SER A N 1
ATOM 2278 C CA . SER A 1 289 ? 2.249 -3.303 -21.775 1.00 91.94 289 SER A CA 1
ATOM 2279 C C . SER A 1 289 ? 2.482 -2.041 -22.607 1.00 91.94 289 SER A C 1
ATOM 2281 O O . SER A 1 289 ? 2.916 -2.130 -23.756 1.00 91.94 289 SER A O 1
ATOM 2283 N N . GLU A 1 290 ? 2.224 -0.869 -22.032 1.00 89.25 290 GLU A N 1
ATOM 2284 C CA . GLU A 1 290 ? 2.445 0.426 -22.691 1.00 89.25 290 GLU A CA 1
ATOM 2285 C C . GLU A 1 290 ? 3.834 0.995 -22.429 1.00 89.25 290 GLU A C 1
ATOM 2287 O O . GLU A 1 290 ? 4.433 1.601 -23.317 1.00 89.25 290 GLU A O 1
ATOM 2292 N N . VAL A 1 291 ? 4.331 0.806 -21.207 1.00 88.62 291 VAL A N 1
ATOM 2293 C CA . VAL A 1 291 ? 5.593 1.374 -20.733 1.00 88.62 291 VAL A CA 1
ATOM 2294 C C . VAL A 1 291 ? 6.281 0.382 -19.800 1.00 88.62 291 VAL A C 1
ATOM 2296 O O . VAL A 1 291 ? 5.612 -0.306 -19.027 1.00 88.62 291 VAL A O 1
ATOM 2299 N N . ALA A 1 292 ? 7.610 0.334 -19.863 1.00 88.94 292 ALA A N 1
ATOM 2300 C CA . ALA A 1 292 ? 8.473 -0.373 -18.929 1.00 88.94 292 ALA A CA 1
ATOM 2301 C C . ALA A 1 292 ? 9.350 0.639 -18.175 1.00 88.94 292 ALA A C 1
ATOM 2303 O O . ALA A 1 292 ? 9.828 1.603 -18.763 1.00 88.94 292 ALA A O 1
ATOM 2304 N N . TYR A 1 293 ? 9.548 0.417 -16.879 1.00 89.50 293 TYR A N 1
ATOM 2305 C CA . TYR A 1 293 ? 10.398 1.219 -16.008 1.00 89.50 293 TYR A CA 1
ATOM 2306 C C . TYR A 1 293 ? 11.418 0.300 -15.346 1.00 89.50 293 TYR A C 1
ATOM 2308 O O . TYR A 1 293 ? 11.042 -0.676 -14.686 1.00 89.50 293 TYR A O 1
ATOM 2316 N N . LYS A 1 294 ? 12.704 0.617 -15.493 1.00 87.44 294 LYS A N 1
ATOM 2317 C CA . LYS A 1 294 ? 13.796 -0.196 -14.958 1.00 87.44 294 LYS A CA 1
ATOM 2318 C C . LYS A 1 294 ? 14.809 0.674 -14.224 1.00 87.44 294 LYS A C 1
ATOM 2320 O O . LYS A 1 294 ? 15.031 1.832 -14.556 1.00 87.44 294 LYS A O 1
ATOM 2325 N N . ASP A 1 295 ? 15.410 0.106 -13.186 1.00 87.44 295 ASP A N 1
ATOM 2326 C CA .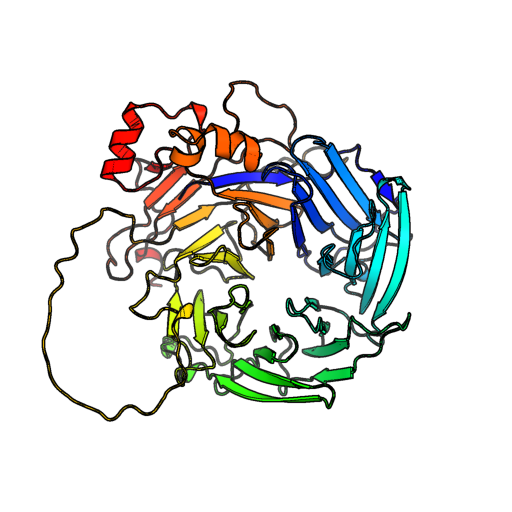 ASP A 1 295 ? 16.581 0.680 -12.529 1.00 87.44 295 ASP A CA 1
ATOM 2327 C C . ASP A 1 295 ? 17.756 -0.266 -12.748 1.00 87.44 295 ASP A C 1
ATOM 2329 O O . ASP A 1 295 ? 17.892 -1.277 -12.062 1.00 87.44 295 ASP A O 1
ATOM 2333 N N . VAL A 1 296 ? 18.590 0.043 -13.738 1.00 83.31 296 VAL A N 1
ATOM 2334 C CA . VAL A 1 296 ? 19.738 -0.797 -14.108 1.00 83.31 296 VAL A CA 1
ATOM 2335 C C . VAL A 1 296 ? 20.822 -0.837 -13.029 1.00 83.31 296 VAL A C 1
ATOM 2337 O O . VAL A 1 296 ? 21.636 -1.754 -13.016 1.00 83.31 296 VAL A O 1
ATOM 2340 N N . SER A 1 297 ? 20.822 0.123 -12.096 1.00 83.19 297 SER A N 1
ATOM 2341 C CA . SER A 1 297 ? 21.772 0.162 -10.978 1.00 83.19 297 SER A CA 1
ATOM 2342 C C . SER A 1 297 ? 21.332 -0.711 -9.799 1.00 83.19 297 SER A C 1
ATOM 2344 O O . SER A 1 297 ? 22.123 -0.987 -8.891 1.00 83.19 297 SER A O 1
ATOM 2346 N N . ASP A 1 298 ? 20.085 -1.188 -9.799 1.00 86.81 298 ASP A N 1
ATOM 2347 C CA . ASP A 1 298 ? 19.566 -2.043 -8.744 1.00 86.81 298 ASP A CA 1
ATOM 2348 C C . ASP A 1 298 ? 18.650 -3.160 -9.250 1.00 86.81 298 ASP A C 1
ATOM 2350 O O . ASP A 1 298 ? 17.479 -2.946 -9.557 1.00 86.81 298 ASP A O 1
ATOM 2354 N N . LEU A 1 299 ? 19.179 -4.383 -9.220 1.00 88.06 299 LEU A N 1
ATOM 2355 C CA . LEU A 1 299 ? 18.490 -5.615 -9.610 1.00 88.06 299 LEU A CA 1
ATOM 2356 C C . LEU A 1 299 ? 17.909 -6.366 -8.398 1.00 88.06 299 LEU A C 1
ATOM 2358 O O . LEU A 1 299 ? 17.839 -7.593 -8.387 1.00 88.06 299 LEU A O 1
ATOM 2362 N N . ASN A 1 300 ? 17.538 -5.654 -7.329 1.00 90.75 300 ASN A N 1
ATOM 2363 C CA . ASN A 1 300 ? 16.762 -6.268 -6.255 1.00 90.75 300 ASN A CA 1
ATOM 2364 C C . ASN A 1 300 ? 15.317 -6.511 -6.733 1.00 90.75 300 ASN A C 1
ATOM 2366 O O . ASN A 1 300 ? 14.766 -5.677 -7.461 1.00 90.75 300 ASN A O 1
ATOM 2370 N N . PRO A 1 301 ? 14.661 -7.609 -6.303 1.00 92.00 301 PRO A N 1
ATOM 2371 C CA . PRO A 1 301 ? 13.244 -7.820 -6.588 1.00 92.00 301 PRO A CA 1
ATOM 2372 C C . PRO A 1 301 ? 12.416 -6.679 -5.994 1.00 92.00 301 PRO A C 1
ATOM 2374 O O . PRO A 1 301 ? 12.785 -6.115 -4.970 1.00 92.00 301 PRO A O 1
ATOM 2377 N N . ILE A 1 302 ? 11.286 -6.339 -6.601 1.00 95.00 302 ILE A N 1
ATOM 2378 C CA . ILE A 1 302 ? 10.409 -5.275 -6.095 1.00 95.00 302 ILE A CA 1
ATOM 2379 C C . ILE A 1 302 ? 9.316 -5.921 -5.247 1.00 95.00 302 ILE A C 1
ATOM 2381 O O . ILE A 1 302 ? 8.609 -6.795 -5.733 1.00 95.00 302 ILE A O 1
ATOM 2385 N N . TYR A 1 303 ? 9.173 -5.540 -3.980 1.00 93.94 303 TYR A N 1
ATOM 2386 C CA . TYR A 1 303 ? 8.189 -6.147 -3.068 1.00 93.94 303 TYR A CA 1
ATOM 2387 C C . TYR A 1 303 ? 6.915 -5.321 -2.915 1.00 93.94 303 TYR A C 1
ATOM 2389 O O . TYR A 1 303 ? 5.867 -5.872 -2.586 1.00 93.94 303 TYR A O 1
ATOM 2397 N N . SER A 1 304 ? 6.978 -4.022 -3.194 1.00 95.44 304 SER A N 1
ATOM 2398 C CA . SER A 1 304 ? 5.821 -3.132 -3.131 1.00 95.44 304 SER A CA 1
ATOM 2399 C C . SER A 1 304 ? 5.838 -2.115 -4.263 1.00 95.44 304 SER A C 1
ATOM 2401 O O . SER A 1 304 ? 6.895 -1.664 -4.700 1.00 95.44 304 SER A O 1
ATOM 2403 N N . LEU A 1 305 ? 4.647 -1.766 -4.735 1.00 96.62 305 LEU A N 1
ATOM 2404 C CA . LEU A 1 305 ? 4.394 -0.659 -5.647 1.00 96.62 305 LEU A CA 1
ATOM 2405 C C . LEU A 1 305 ? 3.346 0.237 -5.001 1.00 96.62 305 LEU A C 1
ATOM 2407 O O . LEU A 1 305 ? 2.451 -0.266 -4.326 1.00 96.62 305 LEU A O 1
ATOM 2411 N N . HIS A 1 306 ? 3.468 1.545 -5.200 1.00 94.88 306 HIS A N 1
ATOM 2412 C CA . HIS A 1 306 ? 2.519 2.512 -4.660 1.00 94.88 306 HIS A CA 1
ATOM 2413 C C . HIS A 1 306 ? 2.329 3.676 -5.617 1.00 94.88 306 HIS A C 1
ATOM 2415 O O . HIS A 1 306 ? 3.293 4.376 -5.943 1.00 94.88 306 HIS A O 1
ATOM 2421 N N . ALA A 1 307 ? 1.092 3.902 -6.053 1.00 91.56 307 ALA A N 1
ATOM 2422 C CA . ALA A 1 307 ? 0.756 5.085 -6.831 1.00 91.56 307 ALA A CA 1
ATOM 2423 C C . ALA A 1 307 ? 0.894 6.331 -5.944 1.00 91.56 307 ALA A C 1
ATOM 2425 O O . ALA A 1 307 ? 0.224 6.443 -4.911 1.00 91.56 307 ALA A O 1
ATOM 2426 N N . PHE A 1 308 ? 1.754 7.270 -6.347 1.00 88.62 308 PHE A N 1
ATOM 2427 C CA . PHE A 1 308 ? 2.087 8.450 -5.555 1.00 88.62 308 PHE A CA 1
ATOM 2428 C C . PHE A 1 308 ? 1.787 9.742 -6.316 1.00 88.62 308 PHE A C 1
ATOM 2430 O O . PHE A 1 308 ? 2.399 10.071 -7.338 1.00 88.62 308 PHE A O 1
ATOM 2437 N N . GLY A 1 309 ? 0.815 10.494 -5.801 1.00 80.88 309 GLY A N 1
ATOM 2438 C CA . GLY A 1 309 ? 0.219 11.599 -6.538 1.00 80.88 309 GLY A CA 1
ATOM 2439 C C . GLY A 1 309 ? -0.378 11.124 -7.868 1.00 80.88 309 GLY A C 1
ATOM 2440 O O . GLY A 1 309 ? -0.875 10.007 -7.986 1.00 80.88 309 GLY A O 1
ATOM 2441 N N . HIS A 1 310 ? -0.316 11.987 -8.883 1.00 77.38 310 HIS A N 1
ATOM 2442 C CA . HIS A 1 310 ? -0.910 11.723 -10.203 1.00 77.38 310 HIS A CA 1
ATOM 2443 C C . HIS A 1 310 ? 0.100 11.263 -11.257 1.00 77.38 310 HIS A C 1
ATOM 2445 O O . HIS A 1 310 ? -0.276 10.723 -12.290 1.00 77.38 310 HIS A O 1
ATOM 2451 N N . ASN A 1 311 ? 1.384 11.517 -11.030 1.00 83.12 311 ASN A N 1
ATOM 2452 C CA . ASN A 1 311 ? 2.401 11.407 -12.075 1.00 83.12 311 ASN A CA 1
ATOM 2453 C C . ASN A 1 311 ? 3.584 10.547 -11.656 1.00 83.12 311 ASN A C 1
ATOM 2455 O O . ASN A 1 311 ? 4.536 10.448 -12.414 1.00 83.12 311 ASN A O 1
ATOM 2459 N N . HIS A 1 312 ? 3.563 9.961 -10.463 1.00 88.00 312 HIS A N 1
ATOM 2460 C CA . HIS A 1 312 ? 4.674 9.165 -9.978 1.00 88.00 312 HIS A CA 1
ATOM 2461 C C . HIS A 1 312 ? 4.172 7.866 -9.380 1.00 88.00 312 HIS A C 1
ATOM 2463 O O . HIS A 1 312 ? 3.015 7.722 -8.979 1.00 88.00 312 HIS A O 1
ATOM 2469 N N . PHE A 1 313 ? 5.086 6.921 -9.289 1.00 93.19 313 PHE A N 1
ATOM 2470 C CA . PHE A 1 313 ? 4.913 5.775 -8.427 1.00 93.19 313 PHE A CA 1
ATOM 2471 C C . PHE A 1 313 ? 6.216 5.488 -7.701 1.00 93.19 313 PHE A C 1
ATOM 2473 O O . PHE A 1 313 ? 7.308 5.886 -8.124 1.00 93.19 313 PHE A O 1
ATOM 2480 N N . LEU A 1 314 ? 6.068 4.801 -6.580 1.00 95.75 314 LEU A N 1
ATOM 2481 C CA . LEU A 1 314 ? 7.164 4.334 -5.758 1.00 95.75 314 LEU A CA 1
ATOM 2482 C C . LEU A 1 314 ? 7.256 2.821 -5.890 1.00 95.75 314 LEU A C 1
ATOM 2484 O O . LEU A 1 314 ? 6.233 2.136 -5.884 1.00 95.75 314 LEU A O 1
ATOM 2488 N N . ALA A 1 315 ? 8.474 2.303 -5.986 1.00 96.88 315 ALA A N 1
ATOM 2489 C CA . ALA A 1 315 ? 8.751 0.877 -5.942 1.00 96.88 315 ALA A CA 1
ATOM 2490 C C . ALA A 1 315 ? 9.691 0.571 -4.772 1.00 96.88 315 ALA A C 1
ATOM 2492 O O . ALA A 1 315 ? 10.801 1.100 -4.690 1.00 96.88 315 ALA A O 1
ATOM 2493 N N . GLY A 1 316 ? 9.230 -0.273 -3.856 1.00 96.75 316 GLY A N 1
ATOM 2494 C CA . GLY A 1 316 ? 10.000 -0.733 -2.712 1.00 96.75 316 GLY A CA 1
ATOM 2495 C C . GLY A 1 316 ? 10.846 -1.948 -3.075 1.00 96.75 316 GLY A C 1
ATOM 2496 O O . GLY A 1 316 ? 10.307 -2.984 -3.473 1.00 96.75 316 GLY A O 1
ATOM 2497 N N . ALA A 1 317 ? 12.166 -1.834 -2.946 1.00 94.88 317 ALA A N 1
ATOM 2498 C CA . ALA A 1 317 ? 13.085 -2.925 -3.241 1.00 94.88 317 ALA A CA 1
ATOM 2499 C C . ALA A 1 317 ? 13.069 -4.002 -2.143 1.00 94.88 317 ALA A C 1
ATOM 2501 O O . ALA A 1 317 ? 12.804 -3.738 -0.970 1.00 94.88 317 ALA A O 1
ATOM 2502 N N . GLY A 1 318 ? 13.408 -5.228 -2.527 1.00 91.62 318 GLY A N 1
ATOM 2503 C CA . GLY A 1 318 ? 13.516 -6.399 -1.663 1.00 91.62 318 GLY A CA 1
ATOM 2504 C C . GLY A 1 318 ? 14.802 -6.448 -0.836 1.00 91.62 318 GLY A C 1
ATOM 2505 O O . GLY A 1 318 ? 15.002 -7.399 -0.088 1.00 91.62 318 GLY A O 1
ATOM 2506 N N . GLY A 1 319 ? 15.669 -5.444 -0.963 1.00 90.06 319 GLY A N 1
ATOM 2507 C CA . GLY A 1 319 ? 16.933 -5.337 -0.249 1.00 90.06 319 GLY A CA 1
ATOM 2508 C C . GLY A 1 319 ? 17.480 -3.912 -0.283 1.00 90.06 319 GLY A C 1
ATOM 2509 O O . GLY A 1 319 ? 16.968 -3.049 -0.998 1.00 90.06 319 GLY A O 1
ATOM 2510 N N . GLU A 1 320 ? 18.515 -3.673 0.518 1.00 88.50 320 GLU A N 1
ATOM 2511 C CA . GLU A 1 320 ? 19.236 -2.399 0.654 1.00 88.50 320 GLU A CA 1
ATOM 2512 C C . GLU A 1 320 ? 18.385 -1.205 1.123 1.00 88.50 320 GLU A C 1
ATOM 2514 O O . GLU A 1 320 ? 18.844 -0.065 1.073 1.00 88.50 320 GLU A O 1
ATOM 2519 N N . ALA A 1 321 ? 17.163 -1.452 1.612 1.00 90.38 321 ALA A N 1
ATOM 2520 C CA . ALA A 1 321 ? 16.223 -0.425 2.056 1.00 90.38 321 ALA A CA 1
ATOM 2521 C C . ALA A 1 321 ? 15.962 0.666 0.997 1.00 90.38 321 ALA A C 1
ATOM 2523 O O . ALA A 1 321 ? 15.866 1.847 1.327 1.00 90.38 321 ALA A O 1
ATOM 2524 N N . ILE A 1 322 ? 15.866 0.284 -0.282 1.00 92.81 322 ILE A N 1
ATOM 2525 C CA . ILE A 1 322 ? 15.716 1.237 -1.389 1.00 92.81 322 ILE A CA 1
ATOM 2526 C C . ILE A 1 322 ? 14.238 1.509 -1.698 1.00 92.81 322 ILE A C 1
ATOM 2528 O O . ILE A 1 322 ? 13.453 0.584 -1.917 1.00 92.81 322 ILE A O 1
ATOM 2532 N N . VAL A 1 323 ? 13.886 2.792 -1.814 1.00 95.44 323 VAL A N 1
ATOM 2533 C CA . VAL A 1 323 ? 12.650 3.265 -2.455 1.00 95.44 323 VAL A CA 1
ATOM 2534 C C . VAL A 1 323 ? 13.001 3.915 -3.787 1.00 95.44 323 VAL A C 1
ATOM 2536 O O . VAL A 1 323 ? 13.665 4.949 -3.841 1.00 95.44 323 VAL A O 1
ATOM 2539 N N . LYS A 1 324 ? 12.537 3.314 -4.878 1.00 94.56 324 LYS A N 1
ATOM 2540 C CA . LYS A 1 324 ? 12.726 3.807 -6.241 1.00 94.56 324 LYS A CA 1
ATOM 2541 C C . LYS A 1 324 ? 11.560 4.712 -6.623 1.00 94.56 324 LYS A C 1
ATOM 2543 O O . LYS A 1 324 ? 10.413 4.281 -6.575 1.00 94.56 324 LYS A O 1
ATOM 2548 N N . ILE A 1 325 ? 11.844 5.946 -7.028 1.00 92.88 325 ILE A N 1
ATOM 2549 C CA . ILE A 1 325 ? 10.844 6.892 -7.536 1.00 92.88 325 ILE A CA 1
ATOM 2550 C C . ILE A 1 325 ? 10.883 6.886 -9.061 1.00 92.88 325 ILE A C 1
ATOM 2552 O O . ILE A 1 325 ? 11.954 7.056 -9.652 1.00 92.88 325 ILE A O 1
ATOM 2556 N N . PHE A 1 326 ? 9.729 6.725 -9.696 1.00 90.44 326 PHE A N 1
ATOM 2557 C CA . PHE A 1 326 ? 9.571 6.797 -11.147 1.00 90.44 326 PHE A CA 1
ATOM 2558 C C . PHE A 1 326 ? 8.510 7.838 -11.514 1.00 90.44 326 PHE A C 1
ATOM 2560 O O . PHE A 1 326 ? 7.516 7.987 -10.802 1.00 90.44 326 PHE A O 1
ATOM 2567 N N . ASP A 1 327 ? 8.725 8.556 -12.617 1.00 86.06 327 ASP A N 1
ATOM 2568 C CA . ASP A 1 327 ? 7.761 9.504 -13.188 1.00 86.06 327 ASP A CA 1
ATOM 2569 C C . ASP A 1 327 ? 7.030 8.833 -14.357 1.00 86.06 327 ASP A C 1
ATOM 2571 O O . ASP A 1 327 ? 7.643 8.392 -15.329 1.00 86.06 327 ASP A O 1
ATOM 2575 N N . LEU A 1 328 ? 5.706 8.767 -14.263 1.00 84.00 328 LEU A N 1
ATOM 2576 C CA . LEU A 1 328 ? 4.830 8.158 -15.258 1.00 84.00 328 LEU A CA 1
ATOM 2577 C C . LEU A 1 328 ? 4.848 8.909 -16.598 1.00 84.00 328 LEU A C 1
ATOM 2579 O O . LEU A 1 328 ? 4.539 8.311 -17.624 1.00 84.00 328 LEU A O 1
ATOM 2583 N N . ARG A 1 329 ? 5.215 10.198 -16.612 1.00 75.25 329 ARG A N 1
ATOM 2584 C CA . ARG A 1 329 ? 5.188 11.064 -17.806 1.00 75.25 329 ARG A CA 1
ATOM 2585 C C . ARG A 1 329 ? 6.444 10.957 -18.664 1.00 75.25 329 ARG A C 1
ATOM 2587 O O . ARG A 1 329 ? 6.424 11.374 -19.817 1.00 75.25 329 ARG A O 1
ATOM 2594 N N . MET A 1 330 ? 7.549 10.481 -18.096 1.00 61.31 330 MET A N 1
ATOM 2595 C CA . MET A 1 330 ? 8.872 10.623 -18.716 1.00 61.31 330 MET A CA 1
ATOM 2596 C C . MET A 1 330 ? 9.156 9.577 -19.797 1.00 61.31 330 MET A C 1
ATOM 2598 O O . MET A 1 330 ? 10.111 9.734 -20.550 1.00 61.31 330 MET A O 1
ATOM 2602 N N . CYS A 1 331 ? 8.322 8.543 -19.915 1.00 55.25 331 CYS A N 1
ATOM 2603 C CA . CYS A 1 331 ? 8.662 7.358 -20.696 1.00 55.25 331 CYS A CA 1
ATOM 2604 C C . CYS A 1 331 ? 7.940 7.210 -22.043 1.00 55.25 331 CYS A C 1
ATOM 2606 O O . CYS A 1 331 ? 8.061 6.131 -22.600 1.00 55.25 331 CYS A O 1
ATOM 2608 N N . ASN A 1 332 ? 7.189 8.206 -22.556 1.00 55.47 332 ASN A N 1
ATOM 2609 C CA . ASN A 1 332 ? 6.737 8.331 -23.965 1.00 55.47 332 ASN A CA 1
ATOM 2610 C C . ASN A 1 332 ? 5.698 9.465 -24.133 1.00 55.47 332 ASN A C 1
ATOM 2612 O O . ASN A 1 332 ? 5.304 10.119 -23.174 1.00 55.47 332 ASN A O 1
ATOM 2616 N N . THR A 1 333 ? 5.174 9.659 -25.352 1.00 55.31 333 THR A N 1
ATOM 2617 C CA . THR A 1 333 ? 3.942 10.438 -25.625 1.00 55.31 333 THR A CA 1
ATOM 2618 C C . THR A 1 333 ? 2.667 9.811 -25.040 1.00 55.31 333 THR A C 1
ATOM 2620 O O . THR A 1 333 ? 1.580 10.369 -25.197 1.00 55.31 333 THR A O 1
ATOM 2623 N N . TYR A 1 334 ? 2.775 8.647 -24.393 1.00 65.31 334 TYR A N 1
ATOM 2624 C CA . TYR A 1 334 ? 1.653 7.952 -23.784 1.00 65.31 334 TYR A CA 1
ATOM 2625 C C . TYR A 1 334 ? 1.292 8.581 -22.439 1.00 65.31 334 TYR A C 1
ATOM 2627 O O . TYR A 1 334 ? 2.048 8.491 -21.475 1.00 65.31 334 TYR A O 1
ATOM 2635 N N . ASN A 1 335 ? 0.107 9.180 -22.365 1.00 72.25 335 ASN A N 1
ATOM 2636 C CA . ASN A 1 335 ? -0.492 9.606 -21.112 1.00 72.25 335 ASN A CA 1
ATOM 2637 C C . ASN A 1 335 ? -1.633 8.650 -20.760 1.00 72.25 335 ASN A C 1
ATOM 2639 O O . ASN A 1 335 ? -2.635 8.577 -21.471 1.00 72.25 335 ASN A O 1
ATOM 2643 N N . TYR A 1 336 ? -1.499 7.937 -19.643 1.00 69.06 336 TYR A N 1
ATOM 2644 C CA . TYR A 1 336 ? -2.506 6.976 -19.189 1.00 69.06 336 TYR A CA 1
ATOM 2645 C C . TYR A 1 336 ? -3.860 7.632 -18.848 1.00 69.06 336 TYR A C 1
ATOM 2647 O O . TYR A 1 336 ? -4.893 6.959 -18.840 1.00 69.06 336 TYR A O 1
ATOM 2655 N N . LEU A 1 337 ? -3.874 8.950 -18.620 1.00 69.62 337 LEU A N 1
ATOM 2656 C CA . LEU A 1 337 ? -5.096 9.741 -18.449 1.00 69.62 337 LEU A CA 1
ATOM 2657 C C . LEU A 1 337 ? -5.838 9.995 -19.771 1.00 69.62 337 LEU A C 1
ATOM 2659 O O . LEU A 1 337 ? -7.032 10.268 -19.753 1.00 69.62 337 LEU A O 1
ATOM 2663 N N . ASP A 1 338 ? -5.151 9.893 -20.911 1.00 64.06 338 ASP A N 1
ATOM 2664 C CA . ASP A 1 338 ? -5.695 10.239 -22.229 1.00 64.06 338 ASP A CA 1
ATOM 2665 C C . ASP A 1 338 ? -6.094 9.011 -23.061 1.00 64.06 338 ASP A C 1
ATOM 2667 O O . ASP A 1 338 ? -6.550 9.168 -24.198 1.00 64.06 338 ASP A O 1
ATOM 2671 N N . ALA A 1 339 ? -5.924 7.787 -22.541 1.00 55.22 339 ALA A N 1
ATOM 2672 C CA . ALA A 1 339 ? -6.149 6.577 -23.327 1.00 55.22 339 ALA A CA 1
ATOM 2673 C C . ALA A 1 339 ? -7.636 6.433 -23.711 1.00 55.22 339 ALA A C 1
ATOM 2675 O O . ALA A 1 339 ? -8.495 6.009 -22.935 1.00 55.22 339 ALA A O 1
ATOM 2676 N N . GLN A 1 340 ? -7.947 6.831 -24.945 1.00 49.91 340 GLN A N 1
ATOM 2677 C CA . GLN A 1 340 ? -9.248 6.631 -25.565 1.00 49.91 340 GLN A CA 1
ATOM 2678 C C . GLN A 1 340 ? -9.368 5.188 -26.056 1.00 49.91 340 GLN A C 1
ATOM 2680 O O . GLN A 1 340 ? -8.422 4.621 -26.602 1.00 49.91 340 GLN A O 1
ATOM 2685 N N . THR A 1 341 ? -10.572 4.623 -25.941 1.00 40.72 341 THR A N 1
ATOM 2686 C CA . THR A 1 341 ? -10.956 3.414 -26.678 1.00 40.72 341 THR A CA 1
ATOM 2687 C C . THR A 1 341 ? -10.651 3.602 -28.167 1.00 40.72 341 THR A C 1
ATOM 2689 O O . THR A 1 341 ? -10.902 4.691 -28.700 1.00 40.72 341 THR A O 1
ATOM 2692 N N . PRO A 1 342 ? -10.134 2.580 -28.874 1.00 36.19 342 PRO A N 1
ATOM 2693 C CA . PRO A 1 342 ? -9.819 2.707 -30.287 1.00 36.19 342 PRO A CA 1
ATOM 2694 C C . PRO A 1 342 ? -11.116 2.889 -31.082 1.00 36.19 342 PRO A C 1
ATOM 2696 O O . PRO A 1 342 ? -11.754 1.936 -31.520 1.00 36.19 342 PRO A O 1
ATOM 2699 N N . LYS A 1 343 ? -11.514 4.144 -31.306 1.00 32.53 343 LYS A N 1
ATOM 2700 C CA . LYS A 1 343 ? -12.374 4.483 -32.433 1.00 32.53 343 LYS A CA 1
ATOM 2701 C C . LYS A 1 343 ? -11.508 4.302 -33.664 1.00 32.53 343 LYS A C 1
ATOM 2703 O O . LYS A 1 343 ? -10.544 5.042 -33.846 1.00 32.53 343 LYS A O 1
ATOM 2708 N N . SER A 1 344 ? -11.851 3.316 -34.485 1.00 35.41 344 SER A N 1
ATOM 2709 C CA . SER A 1 344 ? -11.325 3.127 -35.834 1.00 35.41 344 SER A CA 1
ATOM 2710 C C . SER A 1 344 ? -11.338 4.465 -36.582 1.00 35.41 344 SER A C 1
ATOM 2712 O O . SER A 1 344 ? -12.369 4.880 -37.116 1.00 35.41 344 SER A O 1
ATOM 2714 N N . ARG A 1 345 ? -10.211 5.180 -36.580 1.00 31.86 345 ARG A N 1
ATOM 2715 C CA . ARG A 1 345 ? -10.001 6.330 -37.454 1.00 31.86 345 ARG A CA 1
ATOM 2716 C C . ARG A 1 345 ? -9.279 5.824 -38.699 1.00 31.86 345 ARG A C 1
ATOM 2718 O O . ARG A 1 345 ? -8.278 5.123 -38.556 1.00 31.86 345 ARG A O 1
ATOM 2725 N N . PRO A 1 346 ? -9.789 6.133 -39.902 1.00 35.12 346 PRO A N 1
ATOM 2726 C CA . PRO A 1 346 ? -9.145 5.707 -41.127 1.00 35.12 346 PRO A CA 1
ATOM 2727 C C . PRO A 1 346 ? -7.756 6.336 -41.222 1.00 35.12 346 PRO A C 1
ATOM 2729 O O . PRO A 1 346 ? -7.569 7.513 -40.911 1.00 35.12 346 PRO A O 1
ATOM 2732 N N . HIS A 1 347 ? -6.803 5.519 -41.659 1.00 33.84 347 HIS A N 1
ATOM 2733 C CA . HIS A 1 347 ? -5.467 5.927 -42.062 1.00 33.84 347 HIS A CA 1
ATOM 2734 C C . HIS A 1 347 ? -5.549 7.112 -43.032 1.00 33.84 347 HIS A C 1
ATOM 2736 O O . HIS A 1 347 ? -6.064 6.964 -44.136 1.00 33.84 347 HIS A O 1
ATOM 2742 N N . ASN A 1 348 ? -4.977 8.251 -42.648 1.00 30.73 348 ASN A N 1
ATOM 2743 C CA . ASN A 1 348 ? -4.414 9.190 -43.608 1.00 30.73 348 ASN A CA 1
ATOM 2744 C C . ASN A 1 348 ? -2.902 9.212 -43.371 1.00 30.73 348 ASN A C 1
ATOM 2746 O O . ASN A 1 348 ? -2.473 9.627 -42.291 1.00 30.73 348 ASN A O 1
ATOM 2750 N N . PRO A 1 349 ? -2.085 8.735 -44.321 1.00 42.53 349 PRO A N 1
ATOM 2751 C CA . PRO A 1 349 ? -0.672 9.042 -44.317 1.00 42.53 349 PRO A CA 1
ATOM 2752 C C . PRO A 1 349 ? -0.514 10.461 -44.869 1.00 42.53 349 PRO A C 1
ATOM 2754 O O . PRO A 1 349 ? -1.122 10.777 -45.883 1.00 42.53 349 PRO A O 1
ATOM 2757 N N . GLU A 1 350 ? 0.274 11.281 -44.171 1.00 31.91 350 GLU A N 1
ATOM 2758 C CA . GLU A 1 350 ? 0.920 12.538 -44.600 1.00 31.91 350 GLU A CA 1
ATOM 2759 C C . GLU A 1 350 ? 0.678 13.688 -43.606 1.00 31.91 350 GLU A C 1
ATOM 2761 O O . GLU A 1 350 ? -0.401 14.266 -43.535 1.00 31.91 350 GLU A O 1
ATOM 2766 N N . LEU A 1 351 ? 1.708 14.061 -42.840 1.00 32.34 351 LEU A N 1
ATOM 2767 C CA . LEU A 1 351 ? 2.588 15.198 -43.158 1.00 32.34 351 LEU A CA 1
ATOM 2768 C C . LEU A 1 351 ? 3.396 15.643 -41.921 1.00 32.34 351 LEU A C 1
ATOM 2770 O O . LEU A 1 351 ? 2.849 16.141 -40.944 1.00 32.34 351 LEU A O 1
ATOM 2774 N N . LYS A 1 352 ? 4.720 15.597 -42.118 1.00 30.69 352 LYS A N 1
ATOM 2775 C CA . LYS A 1 352 ? 5.778 16.484 -41.600 1.00 30.69 352 LYS A CA 1
ATOM 2776 C C . LYS A 1 352 ? 6.180 16.391 -40.128 1.00 30.69 352 LYS A C 1
ATOM 2778 O O . LYS A 1 352 ? 5.572 16.992 -39.249 1.00 30.69 352 LYS A O 1
ATOM 2783 N N . ASP A 1 353 ? 7.363 15.792 -39.965 1.00 35.09 353 ASP A N 1
ATOM 2784 C CA . ASP A 1 353 ? 8.479 16.306 -39.167 1.00 35.09 353 ASP A CA 1
ATOM 2785 C C . ASP A 1 353 ? 8.327 17.793 -38.828 1.00 35.09 353 ASP A C 1
ATOM 2787 O O . ASP A 1 353 ? 8.605 18.686 -39.635 1.00 35.09 353 ASP A O 1
ATOM 2791 N N . GLN A 1 354 ? 7.912 18.053 -37.596 1.00 32.25 354 GLN A N 1
ATOM 2792 C CA . GLN A 1 354 ? 8.261 19.277 -36.905 1.00 32.25 354 GLN A CA 1
ATOM 2793 C C . GLN A 1 354 ? 9.124 18.866 -35.728 1.00 32.25 354 GLN A C 1
ATOM 2795 O O . GLN A 1 354 ? 8.643 18.467 -34.670 1.00 32.25 354 GLN A O 1
ATOM 2800 N N . THR A 1 355 ? 10.429 18.964 -35.955 1.00 34.16 355 THR A N 1
ATOM 2801 C CA . THR A 1 355 ? 11.450 19.055 -34.921 1.00 34.16 355 THR A CA 1
ATOM 2802 C C . THR A 1 355 ? 11.132 20.266 -34.048 1.00 34.16 355 THR A C 1
ATOM 2804 O O . THR A 1 355 ? 11.617 21.379 -34.259 1.00 34.16 355 THR A O 1
ATOM 2807 N N . ALA A 1 356 ? 10.270 20.059 -33.054 1.00 30.14 356 ALA A N 1
ATOM 2808 C CA . ALA A 1 356 ? 10.115 20.983 -31.954 1.00 30.14 356 ALA A CA 1
ATOM 2809 C C . ALA A 1 356 ? 11.447 20.982 -31.202 1.00 30.14 356 ALA A C 1
ATOM 2811 O O . ALA A 1 356 ? 11.756 20.070 -30.440 1.00 30.14 356 ALA A O 1
ATOM 2812 N N . LYS A 1 357 ? 12.263 22.008 -31.458 1.00 32.81 357 LYS A N 1
ATOM 2813 C CA . LYS A 1 357 ? 13.366 22.403 -30.586 1.00 32.81 357 LYS A CA 1
ATOM 2814 C C . LYS A 1 357 ? 12.765 22.771 -29.231 1.00 32.81 357 LYS A C 1
ATOM 2816 O O . LYS A 1 357 ? 12.494 23.939 -28.960 1.00 32.81 357 LYS A O 1
ATOM 2821 N N . THR A 1 358 ? 12.509 21.768 -28.398 1.00 30.38 358 THR A N 1
ATOM 2822 C CA . THR A 1 358 ? 12.253 21.952 -26.976 1.00 30.38 358 THR A CA 1
ATOM 2823 C C . THR A 1 358 ? 13.499 22.582 -26.392 1.00 30.38 358 THR A C 1
ATOM 2825 O O . THR A 1 358 ? 14.577 21.993 -26.388 1.00 30.38 358 THR A O 1
ATOM 2828 N N . THR A 1 359 ? 13.350 23.825 -25.957 1.00 30.92 359 THR A N 1
ATOM 2829 C CA . THR A 1 359 ? 14.310 24.505 -25.105 1.00 30.92 359 THR A CA 1
ATOM 2830 C C . THR A 1 359 ? 14.696 23.565 -23.965 1.00 30.92 359 THR A C 1
ATOM 2832 O O . THR A 1 359 ? 13.831 23.076 -23.239 1.00 30.92 359 THR A O 1
ATOM 2835 N N . ASN A 1 360 ? 15.995 23.276 -23.857 1.00 33.47 360 ASN A N 1
ATOM 2836 C CA . ASN A 1 360 ? 16.600 22.492 -22.785 1.00 33.47 360 ASN A CA 1
ATOM 2837 C C . ASN A 1 360 ? 16.243 23.121 -21.433 1.00 33.47 360 ASN A C 1
ATOM 2839 O O . ASN A 1 360 ? 16.949 23.996 -20.935 1.00 33.47 360 ASN A O 1
ATOM 2843 N N . ARG A 1 361 ? 15.127 22.701 -20.836 1.00 34.84 361 ARG A N 1
ATOM 2844 C CA . ARG A 1 361 ? 14.925 22.857 -19.402 1.00 34.84 361 ARG A CA 1
ATOM 2845 C C . ARG A 1 361 ? 15.777 21.787 -18.739 1.00 34.84 361 ARG A C 1
ATOM 2847 O O . ARG A 1 361 ? 15.535 20.599 -18.930 1.00 34.84 361 ARG A O 1
ATOM 2854 N N . ILE A 1 362 ? 16.792 22.249 -18.018 1.00 45.28 362 ILE A N 1
ATOM 2855 C CA . ILE A 1 362 ? 17.691 21.471 -17.167 1.00 45.28 362 ILE A CA 1
ATOM 2856 C C . ILE A 1 362 ? 16.867 20.986 -15.966 1.00 45.28 362 ILE A C 1
ATOM 2858 O O . ILE A 1 362 ? 16.921 21.549 -14.880 1.00 45.28 362 ILE A O 1
ATOM 2862 N N . ALA A 1 363 ? 15.982 20.025 -16.195 1.00 44.56 363 ALA A N 1
ATOM 2863 C CA . ALA A 1 363 ? 15.389 19.227 -15.135 1.00 44.56 363 ALA A CA 1
ATOM 2864 C C . ALA A 1 363 ? 16.099 17.871 -15.169 1.00 44.56 363 ALA A C 1
ATOM 2866 O O . ALA A 1 363 ? 16.356 17.386 -16.278 1.00 44.56 363 ALA A O 1
ATOM 2867 N N . PRO A 1 364 ? 16.424 17.256 -14.018 1.00 49.47 364 PRO A N 1
ATOM 2868 C CA . PRO A 1 364 ? 16.928 15.892 -14.012 1.00 49.47 364 PRO A CA 1
ATOM 2869 C C . PRO A 1 364 ? 15.904 15.017 -14.733 1.00 49.47 364 PRO A C 1
ATOM 2871 O O . PRO A 1 364 ? 14.759 14.884 -14.299 1.00 49.47 364 PRO A O 1
ATOM 2874 N N . ARG A 1 365 ? 16.298 14.503 -15.901 1.00 55.41 365 ARG A N 1
ATOM 2875 C CA . ARG A 1 365 ? 15.462 13.610 -16.710 1.00 55.41 365 ARG A CA 1
ATOM 2876 C C . ARG A 1 365 ? 15.333 12.231 -16.068 1.00 55.41 365 ARG A C 1
ATOM 2878 O O . ARG A 1 365 ? 14.433 11.474 -16.414 1.00 55.41 365 ARG A O 1
ATOM 2885 N N . ASN A 1 366 ? 16.206 11.941 -15.112 1.00 62.94 366 ASN A N 1
ATOM 2886 C CA . ASN A 1 366 ? 16.442 10.601 -14.626 1.00 62.94 366 ASN A CA 1
ATOM 2887 C C . ASN A 1 366 ? 15.669 10.372 -13.328 1.00 62.94 366 ASN A C 1
ATOM 2889 O O . ASN A 1 366 ? 15.526 11.261 -12.483 1.00 62.94 366 ASN A O 1
ATOM 2893 N N . GLY A 1 367 ? 15.155 9.156 -13.167 1.00 75.06 367 GLY A N 1
ATOM 2894 C CA . GLY A 1 367 ? 14.530 8.754 -11.916 1.00 75.06 367 GLY A CA 1
ATOM 2895 C C . GLY A 1 367 ? 15.533 8.732 -10.755 1.00 75.06 367 GLY A C 1
ATOM 2896 O O . GLY A 1 367 ? 16.749 8.681 -10.948 1.00 75.06 367 GLY A O 1
ATOM 2897 N N . PHE A 1 368 ? 15.016 8.772 -9.528 1.00 87.44 368 PHE A N 1
ATOM 2898 C CA . PHE A 1 368 ? 15.822 8.854 -8.310 1.00 87.44 368 PHE A CA 1
ATOM 2899 C C . PHE A 1 368 ? 15.482 7.713 -7.356 1.00 87.44 368 PHE A C 1
ATOM 2901 O O . PHE A 1 368 ? 14.312 7.349 -7.207 1.00 87.44 368 PHE A O 1
ATOM 2908 N N . SER A 1 369 ? 16.497 7.160 -6.703 1.00 90.56 369 SER A N 1
ATOM 2909 C CA . SER A 1 369 ? 16.356 6.091 -5.714 1.00 90.56 369 SER A CA 1
ATOM 2910 C C . SER A 1 369 ? 16.848 6.580 -4.352 1.00 90.56 369 SER A C 1
ATOM 2912 O O . SER A 1 369 ? 17.936 7.137 -4.252 1.00 90.56 369 SER A O 1
ATOM 2914 N N . LEU A 1 370 ? 16.041 6.378 -3.311 1.00 90.81 370 LEU A N 1
ATOM 2915 C CA . LEU A 1 370 ? 16.290 6.783 -1.926 1.00 90.81 370 LEU A CA 1
ATOM 2916 C C . LEU A 1 370 ? 16.696 5.582 -1.071 1.00 90.81 370 LEU A C 1
ATOM 2918 O O . LEU A 1 370 ? 16.065 4.531 -1.160 1.00 90.81 370 LEU A O 1
ATOM 2922 N N . PHE A 1 371 ? 17.668 5.767 -0.182 1.00 89.00 371 PHE A N 1
ATOM 2923 C CA . PHE A 1 371 ? 17.996 4.815 0.876 1.00 89.00 371 PHE A CA 1
ATOM 2924 C C . PHE A 1 371 ? 17.232 5.160 2.157 1.00 89.00 371 PHE A C 1
ATOM 2926 O O . PHE A 1 371 ? 17.350 6.267 2.683 1.00 89.00 371 PHE A O 1
ATOM 2933 N N . LEU A 1 372 ? 16.495 4.190 2.698 1.00 84.50 372 LEU A N 1
ATOM 2934 C CA . LEU A 1 372 ? 15.850 4.257 4.014 1.00 84.50 372 LEU A CA 1
ATOM 2935 C C . LEU A 1 372 ? 16.719 3.614 5.101 1.00 84.50 372 LEU A C 1
ATOM 2937 O O . LEU A 1 372 ? 16.216 3.011 6.049 1.00 84.50 372 LEU A O 1
ATOM 2941 N N . SER A 1 373 ? 18.039 3.719 4.952 1.00 71.62 373 SER A N 1
ATOM 2942 C CA . SER A 1 373 ? 19.000 3.149 5.884 1.00 71.62 373 SER A CA 1
ATOM 2943 C C . SER A 1 373 ? 18.967 3.919 7.203 1.00 71.62 373 SER A C 1
ATOM 2945 O O . SER A 1 373 ? 19.603 4.963 7.338 1.00 71.62 373 SER A O 1
ATOM 2947 N N . ASN A 1 374 ? 18.217 3.404 8.174 1.00 64.94 374 ASN A N 1
ATOM 2948 C CA . ASN A 1 374 ? 18.165 3.942 9.529 1.00 64.94 374 ASN A CA 1
ATOM 2949 C C . ASN A 1 374 ? 18.696 2.931 10.545 1.00 64.94 374 ASN A C 1
ATOM 2951 O O . ASN A 1 374 ? 18.562 1.726 10.346 1.00 64.94 374 ASN A O 1
ATOM 2955 N N . GLN A 1 375 ? 19.248 3.406 11.659 1.00 58.69 375 GLN A N 1
ATOM 2956 C CA . GLN A 1 375 ? 19.493 2.540 12.808 1.00 58.69 375 GLN A CA 1
ATOM 2957 C C . GLN A 1 375 ? 18.145 2.198 13.462 1.00 58.69 375 GLN A C 1
ATOM 2959 O O . GLN A 1 375 ? 17.406 3.121 13.819 1.00 58.69 375 GLN A O 1
ATOM 2964 N N . PRO A 1 376 ? 17.781 0.910 13.597 1.00 53.25 376 PRO A N 1
ATOM 2965 C CA . PRO A 1 376 ? 16.552 0.549 14.285 1.00 53.25 376 PRO A CA 1
ATOM 2966 C C . PRO A 1 376 ? 16.626 1.001 15.757 1.00 53.25 376 PRO A C 1
ATOM 2968 O O . PRO A 1 376 ? 17.695 0.921 16.372 1.00 53.25 376 PRO A O 1
ATOM 2971 N N . PRO A 1 377 ? 15.519 1.487 16.343 1.00 48.56 377 PRO A N 1
ATOM 2972 C CA . PRO A 1 377 ? 15.455 1.817 17.750 1.00 48.56 377 PRO A CA 1
ATOM 2973 C C . PRO A 1 377 ? 15.652 0.530 18.553 1.00 48.56 377 PRO A C 1
ATOM 2975 O O . PRO A 1 377 ? 15.304 -0.559 18.083 1.00 48.56 377 PRO A O 1
ATOM 2978 N N . PRO A 1 378 ? 16.235 0.621 19.757 1.00 46.81 378 PRO A N 1
ATOM 2979 C CA . PRO A 1 378 ? 16.422 -0.554 20.588 1.00 46.81 378 PRO A CA 1
ATOM 2980 C C . PRO A 1 378 ? 15.058 -1.214 20.866 1.00 46.81 378 PRO A C 1
ATOM 2982 O O . PRO A 1 378 ? 14.108 -0.507 21.217 1.00 46.81 378 PRO A O 1
ATOM 2985 N N . PRO A 1 379 ? 14.933 -2.547 20.730 1.00 49.66 379 PRO A N 1
ATOM 2986 C CA . PRO A 1 379 ? 13.702 -3.240 21.086 1.00 49.66 379 PRO A CA 1
ATOM 2987 C C . PRO A 1 379 ? 13.382 -3.029 22.573 1.00 49.66 379 PRO A C 1
ATOM 2989 O O . PRO A 1 379 ? 14.278 -3.039 23.424 1.00 49.66 379 PRO A O 1
ATOM 2992 N N . PHE A 1 380 ? 12.096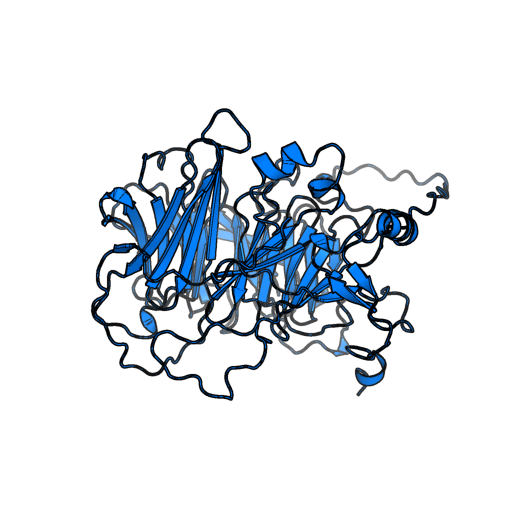 -2.844 22.886 1.00 48.28 380 PHE A N 1
ATOM 2993 C CA . PHE A 1 380 ? 11.618 -2.589 24.246 1.00 48.28 380 PHE A CA 1
ATOM 2994 C C . PHE A 1 380 ? 12.147 -3.639 25.241 1.00 48.28 380 PHE A C 1
ATOM 2996 O O . PHE A 1 380 ? 11.895 -4.836 25.103 1.00 48.28 380 PHE A O 1
ATOM 3003 N N . GLY A 1 381 ? 12.865 -3.179 26.271 1.00 43.41 381 GLY A N 1
ATOM 3004 C CA . GLY A 1 381 ? 13.236 -3.986 27.438 1.00 43.41 381 GLY A CA 1
ATOM 3005 C C . GLY A 1 381 ? 14.447 -4.916 27.293 1.00 43.41 381 GLY A C 1
ATOM 3006 O O . GLY A 1 381 ? 14.691 -5.697 28.214 1.00 43.41 381 GLY A O 1
ATOM 3007 N N . GLN A 1 382 ? 15.228 -4.853 26.206 1.00 42.62 382 GLN A N 1
ATOM 3008 C CA . GLN A 1 382 ? 16.464 -5.642 26.074 1.00 42.62 382 GLN A CA 1
ATOM 3009 C C . GLN A 1 382 ? 17.729 -4.766 26.072 1.00 42.62 382 GLN A C 1
ATOM 3011 O O . GLN A 1 382 ? 17.744 -3.704 25.448 1.00 42.62 382 GLN A O 1
ATOM 3016 N N . PRO A 1 383 ? 18.814 -5.186 26.757 1.00 39.38 383 PRO A N 1
ATOM 3017 C CA . PRO A 1 383 ? 20.078 -4.464 26.716 1.00 39.38 383 PRO A CA 1
ATOM 3018 C C . PRO A 1 383 ? 20.654 -4.476 25.288 1.00 39.38 383 PRO A C 1
ATOM 3020 O O . PRO A 1 383 ? 20.563 -5.494 24.598 1.00 39.38 383 PRO A O 1
ATOM 3023 N N . PRO A 1 384 ? 21.268 -3.366 24.840 1.00 42.84 384 PRO A N 1
ATOM 3024 C CA . PRO A 1 384 ? 21.691 -3.194 23.456 1.00 42.84 384 PRO A CA 1
ATOM 3025 C C . PRO A 1 384 ? 22.770 -4.212 23.085 1.00 42.84 384 PRO A C 1
ATOM 3027 O O . PRO A 1 384 ? 23.885 -4.195 23.614 1.00 42.84 384 PRO A O 1
ATOM 3030 N N . ASN A 1 385 ? 22.450 -5.102 22.148 1.00 44.31 385 ASN A N 1
ATOM 3031 C CA . ASN A 1 385 ? 23.403 -6.063 21.620 1.00 44.31 385 ASN A CA 1
ATOM 3032 C C . ASN A 1 385 ? 24.189 -5.391 20.481 1.00 44.31 385 ASN A C 1
ATOM 3034 O O . ASN A 1 385 ? 23.601 -4.959 19.495 1.00 44.31 385 ASN A O 1
ATOM 3038 N N . ARG A 1 386 ? 25.524 -5.302 20.583 1.00 46.31 386 ARG A N 1
ATOM 3039 C CA . ARG A 1 386 ? 26.398 -4.547 19.645 1.00 46.31 386 ARG A CA 1
ATOM 3040 C C . ARG A 1 386 ? 26.265 -4.913 18.153 1.00 46.31 386 ARG A C 1
ATOM 3042 O O . ARG A 1 386 ? 26.742 -4.155 17.320 1.00 46.31 386 ARG A O 1
ATOM 3049 N N . ARG A 1 387 ? 25.644 -6.047 17.806 1.00 45.19 387 ARG A N 1
ATOM 3050 C CA . ARG A 1 387 ? 25.360 -6.457 16.414 1.00 45.19 387 ARG A CA 1
ATOM 3051 C C . ARG A 1 387 ? 24.059 -5.867 15.838 1.00 45.19 387 ARG A C 1
ATOM 3053 O O . ARG A 1 387 ? 23.809 -6.042 14.658 1.00 45.19 387 ARG A O 1
ATOM 3060 N N . GLN A 1 388 ? 23.2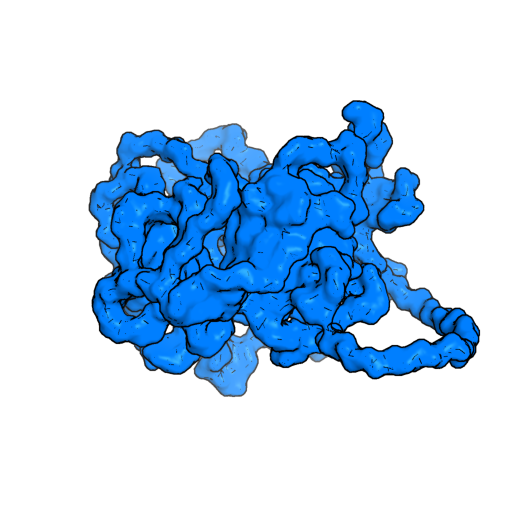42 -5.177 16.639 1.00 48.53 388 GLN A N 1
ATOM 3061 C CA . GLN A 1 388 ? 21.961 -4.577 16.221 1.00 48.53 388 GLN A CA 1
ATOM 3062 C C . GLN A 1 388 ? 22.072 -3.100 15.790 1.00 48.53 388 GLN A C 1
ATOM 3064 O O . GLN A 1 388 ? 21.057 -2.456 15.558 1.00 48.53 388 GLN A O 1
ATOM 3069 N N . TRP A 1 389 ? 23.283 -2.538 15.698 1.00 52.59 389 TRP A N 1
ATOM 3070 C CA . TRP A 1 389 ? 23.515 -1.132 15.312 1.00 52.59 389 TRP A CA 1
ATOM 3071 C C . TRP A 1 389 ? 23.800 -0.928 13.818 1.00 52.59 389 TRP A C 1
ATOM 3073 O O . TRP A 1 389 ? 24.169 0.172 13.396 1.00 52.59 389 TRP A O 1
ATOM 3083 N N . GLU A 1 390 ? 23.651 -1.975 13.011 1.00 61.94 390 GLU A N 1
ATOM 3084 C CA . GLU A 1 390 ? 23.754 -1.847 11.562 1.00 61.94 390 GLU A CA 1
ATOM 3085 C C . GLU A 1 390 ? 22.509 -1.143 11.014 1.00 61.94 390 GLU A C 1
ATOM 3087 O O . GLU A 1 390 ? 21.383 -1.400 11.443 1.00 61.94 390 GLU A O 1
ATOM 3092 N N . ALA A 1 391 ? 22.726 -0.210 10.085 1.00 73.00 391 ALA A N 1
ATOM 3093 C CA . ALA A 1 391 ? 21.633 0.480 9.421 1.00 73.00 391 ALA A CA 1
ATOM 3094 C C . ALA A 1 391 ? 20.763 -0.535 8.670 1.00 73.00 391 ALA A C 1
ATOM 3096 O O . ALA A 1 391 ? 21.281 -1.451 8.029 1.00 73.00 391 ALA A O 1
ATOM 3097 N N . TYR A 1 392 ? 19.446 -0.357 8.735 1.00 82.50 392 TYR A N 1
ATOM 3098 C CA . TYR A 1 392 ? 18.485 -1.200 8.048 1.00 82.50 392 TYR A CA 1
ATOM 3099 C C . TYR A 1 392 ? 18.804 -1.275 6.550 1.00 82.50 392 TYR A C 1
ATOM 3101 O O . TYR A 1 392 ? 18.887 -0.257 5.867 1.00 82.50 392 TYR A O 1
ATOM 3109 N N . ARG A 1 393 ? 18.973 -2.498 6.045 1.00 85.38 393 ARG A N 1
ATOM 3110 C CA . ARG A 1 393 ? 19.190 -2.819 4.622 1.00 85.38 393 ARG A CA 1
ATOM 3111 C C . ARG A 1 393 ? 18.196 -3.867 4.122 1.00 85.38 393 ARG A C 1
ATOM 3113 O O . ARG A 1 393 ? 18.457 -4.581 3.160 1.00 85.38 393 ARG A O 1
ATOM 3120 N N . GLY A 1 394 ? 17.074 -4.012 4.822 1.00 89.06 394 GLY A N 1
ATOM 3121 C CA . GLY A 1 394 ? 16.057 -4.997 4.485 1.00 89.06 394 GLY A CA 1
ATOM 3122 C C . GLY A 1 394 ? 15.088 -4.521 3.396 1.00 89.06 394 GLY A C 1
ATOM 3123 O O . GLY A 1 394 ? 15.286 -3.465 2.791 1.00 89.06 394 GLY A O 1
ATOM 3124 N N . PRO A 1 395 ? 14.022 -5.297 3.154 1.00 92.06 395 PRO A N 1
ATOM 3125 C CA . PRO A 1 395 ? 13.006 -4.983 2.156 1.00 92.06 395 PRO A CA 1
ATOM 3126 C C . PRO A 1 395 ? 12.102 -3.800 2.523 1.00 92.06 395 PRO A C 1
ATOM 3128 O O . PRO A 1 395 ? 11.870 -3.516 3.698 1.00 92.06 395 PRO A O 1
ATOM 3131 N N . ILE A 1 396 ? 11.489 -3.179 1.520 1.00 94.12 396 ILE A N 1
ATOM 3132 C CA . ILE A 1 396 ? 10.330 -2.297 1.700 1.00 94.12 396 ILE A CA 1
ATOM 3133 C C . ILE A 1 396 ? 9.067 -3.091 1.340 1.00 94.12 396 ILE A C 1
ATOM 3135 O O . ILE A 1 396 ? 8.790 -3.347 0.165 1.00 94.12 396 ILE A O 1
ATOM 3139 N N . TYR A 1 397 ? 8.320 -3.532 2.353 1.00 92.88 397 TYR A N 1
ATOM 3140 C CA . TYR A 1 397 ? 7.235 -4.506 2.179 1.00 92.88 397 TYR A CA 1
ATOM 3141 C C . TYR A 1 397 ? 5.922 -3.896 1.712 1.00 92.88 397 TYR A C 1
ATOM 3143 O O . TYR A 1 397 ? 5.205 -4.518 0.933 1.00 92.88 397 TYR A O 1
ATOM 3151 N N . THR A 1 398 ? 5.588 -2.713 2.215 1.00 94.06 398 THR A N 1
ATOM 3152 C CA . THR A 1 398 ? 4.309 -2.043 1.967 1.00 94.06 398 THR A CA 1
ATOM 3153 C C . THR A 1 398 ? 4.508 -0.537 1.971 1.00 94.06 398 THR A C 1
ATOM 3155 O O . THR A 1 398 ? 5.474 -0.026 2.542 1.00 94.06 398 THR A O 1
ATOM 3158 N N . MET A 1 399 ? 3.598 0.177 1.318 1.00 95.69 399 MET A N 1
ATOM 3159 C CA . MET A 1 399 ? 3.544 1.630 1.349 1.00 95.69 399 MET A CA 1
ATOM 3160 C C . MET A 1 399 ? 2.091 2.090 1.437 1.00 95.69 399 MET A C 1
ATOM 3162 O O . MET A 1 399 ? 1.196 1.388 0.975 1.00 95.69 399 MET A O 1
ATOM 3166 N N . SER A 1 400 ? 1.868 3.255 2.040 1.00 94.94 400 SER A N 1
ATOM 3167 C CA . SER A 1 400 ? 0.548 3.875 2.144 1.00 94.94 400 SER A CA 1
ATOM 3168 C C . SER A 1 400 ? 0.648 5.397 2.083 1.00 94.94 400 SER A C 1
ATOM 3170 O O . SER A 1 400 ? 1.641 5.978 2.515 1.00 94.94 400 SER A O 1
ATOM 3172 N N . THR A 1 401 ? -0.388 6.052 1.565 1.00 93.38 401 THR A N 1
ATOM 3173 C CA . THR A 1 401 ? -0.525 7.520 1.529 1.00 93.38 401 THR A CA 1
ATOM 3174 C C . THR A 1 401 ? -1.904 7.903 2.053 1.00 93.38 401 THR A C 1
ATOM 3176 O O . THR A 1 401 ? -2.874 7.349 1.530 1.00 93.38 401 THR A O 1
ATOM 3179 N N . PRO A 1 402 ? -2.030 8.869 2.980 1.00 91.38 402 PRO A N 1
ATOM 3180 C CA . PRO A 1 402 ? -3.321 9.272 3.546 1.00 91.38 402 PRO A CA 1
ATOM 3181 C C . PRO A 1 402 ? -4.359 9.750 2.523 1.00 91.38 402 PRO A C 1
ATOM 3183 O O . PRO A 1 402 ? -5.557 9.546 2.693 1.00 91.38 402 PRO A O 1
ATOM 3186 N N . SER A 1 403 ? -3.915 10.397 1.448 1.00 87.19 403 SER A N 1
ATOM 3187 C CA . SER A 1 403 ? -4.776 10.779 0.329 1.00 87.19 403 SER A CA 1
ATOM 3188 C C . SER A 1 403 ? -3.969 10.875 -0.968 1.00 87.19 403 SER A C 1
ATOM 3190 O O . SER A 1 403 ? -2.737 10.939 -0.921 1.00 87.19 403 SER A O 1
ATOM 3192 N N . PRO A 1 404 ? -4.632 10.950 -2.139 1.00 82.75 404 PRO A N 1
ATOM 3193 C CA . PRO A 1 404 ? -3.962 11.233 -3.411 1.00 82.75 404 PRO A CA 1
ATOM 3194 C C . PRO A 1 404 ? -3.220 12.580 -3.450 1.00 82.75 404 PRO A C 1
ATOM 3196 O O . PRO A 1 404 ? -2.330 12.762 -4.280 1.00 82.75 404 PRO A O 1
ATOM 3199 N N . SER A 1 405 ? -3.594 13.521 -2.579 1.00 81.81 405 SER A N 1
ATOM 3200 C CA . SER A 1 405 ? -3.000 14.861 -2.484 1.00 81.81 405 SER A CA 1
ATOM 3201 C C . SER A 1 405 ? -1.967 14.972 -1.362 1.00 81.81 405 SER A C 1
ATOM 3203 O O . SER A 1 405 ? -1.303 16.004 -1.251 1.00 81.81 405 SER A O 1
ATOM 3205 N N . SER A 1 406 ? -1.841 13.941 -0.524 1.00 86.12 406 SER A N 1
ATOM 3206 C CA . SER A 1 406 ? -0.930 13.958 0.609 1.00 86.12 406 SER A CA 1
ATOM 3207 C C . SER A 1 406 ? 0.520 13.928 0.116 1.00 86.12 406 SER A C 1
ATOM 3209 O O . SER A 1 406 ? 0.874 13.080 -0.710 1.00 86.12 406 SER A O 1
ATOM 3211 N N . PRO A 1 407 ? 1.394 14.811 0.627 1.00 86.56 407 PRO A N 1
ATOM 3212 C CA . PRO A 1 407 ? 2.825 14.747 0.357 1.00 86.56 407 PRO A CA 1
ATOM 3213 C C . PRO A 1 407 ? 3.507 13.622 1.146 1.00 86.56 407 PRO A C 1
ATOM 3215 O O . PRO A 1 407 ? 4.719 13.467 1.041 1.00 86.56 407 PRO A O 1
ATOM 3218 N N . THR A 1 408 ? 2.772 12.877 1.974 1.00 90.12 408 THR A N 1
ATOM 3219 C CA . THR A 1 408 ? 3.329 11.914 2.919 1.00 90.12 408 THR A CA 1
ATOM 3220 C C . THR A 1 408 ? 3.107 10.482 2.449 1.00 90.12 408 THR A C 1
ATOM 3222 O O . THR A 1 408 ? 1.994 10.089 2.105 1.00 90.12 408 THR A O 1
ATOM 3225 N N . VAL A 1 409 ? 4.171 9.683 2.493 1.00 93.88 409 VAL A N 1
ATOM 3226 C CA . VAL A 1 409 ? 4.159 8.239 2.249 1.00 93.88 409 VAL A CA 1
ATOM 3227 C C . VAL A 1 409 ? 4.676 7.535 3.493 1.00 93.88 409 VAL A C 1
ATOM 3229 O O . VAL A 1 409 ? 5.739 7.873 4.003 1.00 93.88 409 VAL A O 1
ATOM 3232 N N . TYR A 1 410 ? 3.969 6.521 3.963 1.00 94.75 410 TYR A N 1
ATOM 3233 C CA . TYR A 1 410 ? 4.458 5.604 4.985 1.00 94.75 410 TYR A CA 1
ATOM 3234 C C . TYR A 1 410 ? 5.013 4.361 4.312 1.00 94.75 410 TYR A C 1
ATOM 3236 O O . TYR A 1 410 ? 4.333 3.779 3.477 1.00 94.75 410 TYR A O 1
ATOM 3244 N N . ALA A 1 411 ? 6.224 3.953 4.671 1.00 94.56 411 ALA A N 1
ATOM 3245 C CA . ALA A 1 411 ? 6.893 2.765 4.165 1.00 94.56 411 ALA A CA 1
ATOM 3246 C C . ALA A 1 411 ? 7.073 1.741 5.291 1.00 94.56 411 ALA A C 1
ATOM 3248 O O . ALA A 1 411 ? 7.654 2.038 6.336 1.00 94.56 411 ALA A O 1
ATOM 3249 N N . GLY A 1 412 ? 6.577 0.529 5.071 1.00 92.44 412 GLY A N 1
ATOM 3250 C CA . GLY A 1 412 ? 6.685 -0.583 6.001 1.00 92.44 412 GLY A CA 1
ATOM 3251 C C . GLY A 1 412 ? 7.992 -1.336 5.846 1.00 92.44 412 GLY A C 1
ATOM 3252 O O . GLY A 1 412 ? 8.280 -1.895 4.785 1.00 92.44 412 GLY A O 1
ATOM 3253 N N . ILE A 1 413 ? 8.751 -1.395 6.934 1.00 89.25 413 ILE A N 1
ATOM 3254 C CA . ILE A 1 413 ? 10.005 -2.135 7.038 1.00 89.25 413 ILE A CA 1
ATOM 3255 C C . ILE A 1 413 ? 9.909 -3.197 8.137 1.00 89.25 413 ILE A C 1
ATOM 3257 O O . ILE A 1 413 ? 8.916 -3.276 8.864 1.00 89.25 413 ILE A O 1
ATOM 3261 N N . VAL A 1 414 ? 10.937 -4.038 8.268 1.00 81.44 414 VAL A N 1
ATOM 3262 C CA . VAL A 1 414 ? 11.025 -4.926 9.437 1.00 81.44 414 VAL A CA 1
ATOM 3263 C C . VAL A 1 414 ? 10.985 -4.072 10.709 1.00 81.44 414 VAL A C 1
ATOM 3265 O O . VAL A 1 414 ? 11.694 -3.074 10.808 1.00 81.44 414 VAL A O 1
ATOM 3268 N N . ASP A 1 415 ? 10.129 -4.466 11.651 1.00 73.88 415 ASP A N 1
ATOM 3269 C CA . ASP A 1 415 ? 9.972 -3.855 12.976 1.00 73.88 415 ASP A CA 1
ATOM 3270 C C . ASP A 1 415 ? 9.563 -2.368 13.008 1.00 73.88 415 ASP A C 1
ATOM 3272 O O . ASP A 1 415 ? 9.639 -1.736 14.062 1.00 73.88 415 ASP A O 1
ATOM 3276 N N . GLY A 1 416 ? 9.072 -1.784 11.905 1.00 80.50 416 GLY A N 1
ATOM 3277 C CA . GLY A 1 416 ? 8.638 -0.388 11.952 1.00 80.50 416 GLY A CA 1
ATOM 3278 C C . GLY A 1 416 ? 8.023 0.197 10.686 1.00 80.50 416 GLY A C 1
ATOM 3279 O O . GLY A 1 416 ? 7.898 -0.449 9.644 1.00 80.50 416 GLY A O 1
ATOM 3280 N N . VAL A 1 417 ? 7.646 1.470 10.809 1.00 88.25 417 VAL A N 1
ATOM 3281 C CA . VAL A 1 417 ? 7.094 2.295 9.731 1.00 88.25 417 VAL A CA 1
ATOM 3282 C C . VAL A 1 417 ? 7.936 3.557 9.588 1.00 88.25 417 VAL A C 1
ATOM 3284 O O . VAL A 1 417 ? 8.166 4.268 10.566 1.00 88.25 417 VAL A O 1
ATOM 3287 N N . VAL A 1 418 ? 8.384 3.849 8.370 1.00 89.06 418 VAL A N 1
ATOM 3288 C CA . VAL A 1 418 ? 9.096 5.082 8.025 1.00 89.06 418 VAL A CA 1
ATOM 3289 C C . VAL A 1 418 ? 8.126 6.045 7.352 1.00 89.06 418 VAL A C 1
ATOM 3291 O O . VAL A 1 418 ? 7.579 5.735 6.300 1.00 89.06 418 VAL A O 1
ATOM 3294 N N . ARG A 1 419 ? 7.928 7.230 7.923 1.00 89.19 419 ARG A N 1
ATOM 3295 C CA . ARG A 1 419 ? 7.238 8.344 7.266 1.00 89.19 419 ARG A CA 1
ATOM 3296 C C . ARG A 1 419 ? 8.205 9.049 6.322 1.00 89.19 419 ARG A C 1
ATOM 3298 O O . ARG A 1 419 ? 9.294 9.400 6.753 1.00 89.19 419 ARG A O 1
ATOM 3305 N N . LEU A 1 420 ? 7.795 9.293 5.084 1.00 89.19 420 LEU A N 1
ATOM 3306 C CA . LEU A 1 420 ? 8.490 10.081 4.072 1.00 89.19 420 LEU A CA 1
ATOM 3307 C C . LEU A 1 420 ? 7.614 11.264 3.676 1.00 89.19 420 LEU A C 1
ATOM 3309 O O . LEU A 1 420 ? 6.523 11.072 3.154 1.00 89.19 420 LEU A O 1
ATOM 3313 N N . ASP A 1 421 ? 8.095 12.479 3.895 1.00 86.19 421 ASP A N 1
ATOM 3314 C CA . ASP A 1 421 ? 7.392 13.705 3.524 1.00 86.19 421 ASP A CA 1
ATOM 3315 C C . ASP A 1 421 ? 8.052 14.350 2.309 1.00 86.19 421 ASP A C 1
ATOM 3317 O O . ASP A 1 421 ? 9.227 14.698 2.374 1.00 86.19 421 ASP A O 1
ATOM 3321 N N . PHE A 1 422 ? 7.312 14.533 1.217 1.00 85.50 422 PHE A N 1
ATOM 3322 C CA . PHE A 1 422 ? 7.795 15.122 -0.030 1.00 85.50 422 PHE A CA 1
ATOM 3323 C C . PHE A 1 422 ? 7.421 16.610 -0.115 1.00 85.50 422 PHE A C 1
ATOM 3325 O O . PHE A 1 422 ? 6.290 16.955 -0.449 1.00 85.50 422 PHE A O 1
ATOM 3332 N N . ALA A 1 423 ? 8.370 17.503 0.173 1.00 80.88 423 ALA A N 1
ATOM 3333 C CA . ALA A 1 423 ? 8.164 18.955 0.163 1.00 80.88 423 ALA A CA 1
ATOM 3334 C C . ALA A 1 423 ? 9.424 19.697 -0.273 1.00 80.88 423 ALA A C 1
ATOM 3336 O O . ALA A 1 423 ? 10.508 19.393 0.229 1.00 80.88 423 ALA A O 1
ATOM 3337 N N . SER A 1 424 ? 9.297 20.647 -1.206 1.00 79.88 424 SER A N 1
ATOM 3338 C CA . SER A 1 424 ? 10.424 21.381 -1.792 1.00 79.88 424 SER A CA 1
ATOM 3339 C C . SER A 1 424 ? 10.965 22.481 -0.900 1.00 79.88 424 SER A C 1
ATOM 3341 O O . SER A 1 424 ? 10.299 22.986 -0.000 1.00 79.88 424 SER A O 1
ATOM 3343 N N . THR A 1 425 ? 12.212 22.870 -1.146 1.00 77.81 425 THR A N 1
ATOM 3344 C CA . THR A 1 425 ? 12.811 24.007 -0.456 1.00 77.81 425 THR A CA 1
ATOM 3345 C C . THR A 1 425 ? 12.073 25.296 -0.799 1.00 77.81 425 THR A C 1
ATOM 3347 O O . THR A 1 425 ? 11.958 26.161 0.062 1.00 77.81 425 THR A O 1
ATOM 3350 N N . ASP A 1 426 ? 11.500 25.415 -1.997 1.00 77.88 426 ASP A N 1
ATOM 3351 C CA . ASP A 1 426 ? 10.639 26.543 -2.361 1.00 77.88 426 ASP A CA 1
ATOM 3352 C C . ASP A 1 426 ? 9.306 26.530 -1.600 1.00 77.88 426 ASP A C 1
ATOM 3354 O O . ASP A 1 426 ? 8.830 27.591 -1.195 1.00 77.88 426 ASP A O 1
ATOM 3358 N N . ASP A 1 427 ? 8.743 25.352 -1.321 1.00 77.56 427 ASP A N 1
ATOM 3359 C CA . ASP A 1 427 ? 7.550 25.228 -0.474 1.00 77.56 427 ASP A CA 1
ATOM 3360 C C . ASP A 1 427 ? 7.832 25.727 0.949 1.00 77.56 427 ASP A C 1
ATOM 3362 O O . ASP A 1 427 ? 6.984 26.350 1.575 1.00 77.56 427 ASP A O 1
ATOM 3366 N N . LEU A 1 428 ? 9.046 25.507 1.453 1.00 73.81 428 LEU A N 1
ATOM 3367 C CA . LEU A 1 428 ? 9.411 25.789 2.842 1.00 73.81 428 LEU A CA 1
ATOM 3368 C C . LEU A 1 428 ? 10.132 27.138 3.052 1.00 73.81 428 LEU A C 1
ATOM 3370 O O . LEU A 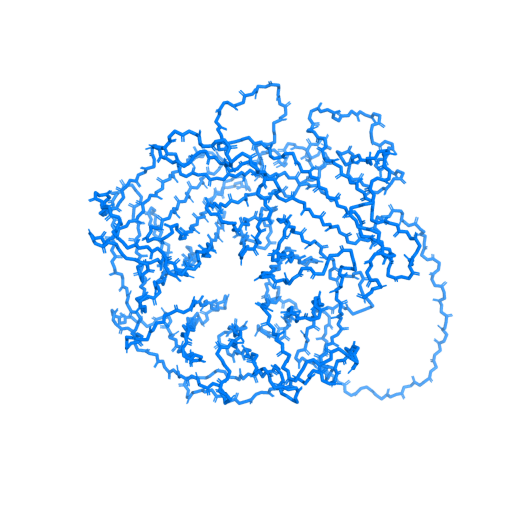1 428 ? 10.105 27.686 4.148 1.00 73.81 428 LEU A O 1
ATOM 3374 N N . THR A 1 429 ? 10.793 27.695 2.034 1.00 74.50 429 THR A N 1
ATOM 3375 C CA . THR A 1 429 ? 11.526 28.982 2.116 1.00 74.50 429 THR A CA 1
ATOM 3376 C C . THR A 1 429 ? 10.961 30.064 1.207 1.00 74.50 429 THR A C 1
ATOM 3378 O O . THR A 1 429 ? 11.292 31.240 1.375 1.00 74.50 429 THR A O 1
ATOM 3381 N N . GLY A 1 430 ? 10.135 29.689 0.232 1.00 76.06 430 GLY A N 1
ATOM 3382 C CA . GLY A 1 430 ? 9.649 30.595 -0.792 1.00 76.06 430 GLY A CA 1
ATOM 3383 C C . GLY A 1 430 ? 8.548 31.539 -0.303 1.00 76.06 430 GLY A C 1
ATOM 3384 O O . GLY A 1 430 ? 8.145 31.523 0.864 1.00 76.06 430 GLY A O 1
ATOM 3385 N N . PRO A 1 431 ? 7.986 32.353 -1.214 1.00 80.25 431 PRO A N 1
ATOM 3386 C CA . PRO A 1 431 ? 6.966 33.352 -0.882 1.00 80.25 431 PRO A CA 1
ATOM 3387 C C . PRO A 1 431 ? 5.692 32.775 -0.252 1.00 80.25 431 PRO A C 1
ATOM 3389 O O . PRO A 1 431 ? 4.907 33.517 0.329 1.00 80.25 431 PRO A O 1
ATOM 3392 N N . ARG A 1 432 ? 5.462 31.464 -0.401 1.00 81.88 432 ARG A N 1
ATOM 3393 C CA . ARG A 1 432 ? 4.291 30.750 0.121 1.00 81.88 432 ARG A CA 1
ATOM 3394 C C . ARG A 1 432 ? 4.593 29.891 1.349 1.00 81.88 432 ARG A C 1
ATOM 3396 O O . ARG A 1 432 ? 3.718 29.129 1.746 1.00 81.88 432 ARG A O 1
ATOM 3403 N N . LYS A 1 433 ? 5.772 30.026 1.968 1.00 80.75 433 LYS A N 1
ATOM 3404 C CA . LYS A 1 433 ? 6.180 29.210 3.124 1.00 80.75 433 LYS A CA 1
ATOM 3405 C C . LYS A 1 433 ? 5.132 29.131 4.231 1.00 80.75 433 LYS A C 1
ATOM 3407 O O . LYS A 1 433 ? 4.860 28.050 4.725 1.00 80.75 433 LYS A O 1
ATOM 3412 N N . GLU A 1 434 ? 4.462 30.243 4.536 1.00 79.25 434 GLU A N 1
ATOM 3413 C CA . GLU A 1 434 ? 3.444 30.298 5.590 1.00 79.25 434 GLU A CA 1
ATOM 3414 C C . GLU A 1 434 ? 2.270 29.362 5.288 1.00 79.25 434 GLU A C 1
ATOM 3416 O O . GLU A 1 434 ? 1.743 28.717 6.188 1.00 79.25 434 GLU A O 1
ATOM 3421 N N . TRP A 1 435 ? 1.890 29.231 4.012 1.00 82.56 435 TRP A N 1
ATOM 3422 C CA . TRP A 1 435 ? 0.846 28.299 3.599 1.00 82.56 435 TRP A CA 1
ATOM 3423 C C . TRP A 1 435 ? 1.282 26.851 3.836 1.00 82.56 435 TRP A C 1
ATOM 3425 O O . TRP A 1 435 ? 0.499 26.051 4.339 1.00 82.56 435 TRP A O 1
ATOM 3435 N N . PHE A 1 436 ? 2.522 26.501 3.505 1.00 78.19 436 PHE A N 1
ATOM 3436 C CA . PHE A 1 436 ? 3.028 25.142 3.680 1.00 78.19 436 PHE A CA 1
ATOM 3437 C C . PHE A 1 436 ? 3.267 24.795 5.152 1.00 78.19 436 PHE A C 1
ATOM 3439 O O . PHE A 1 436 ? 2.852 23.726 5.597 1.00 78.19 436 PHE A O 1
ATOM 3446 N N . GLU A 1 437 ? 3.858 25.709 5.922 1.00 74.62 437 GLU A N 1
ATOM 3447 C CA . GLU A 1 437 ? 4.066 25.565 7.366 1.00 74.62 437 GLU A CA 1
ATOM 3448 C C . GLU A 1 437 ? 2.738 25.354 8.101 1.00 74.62 437 GLU A C 1
ATOM 3450 O O . GLU A 1 437 ? 2.622 24.436 8.912 1.00 74.62 437 GLU A O 1
ATOM 3455 N N . GLN A 1 438 ? 1.714 26.153 7.780 1.00 74.31 438 GLN A N 1
ATOM 3456 C CA . GLN A 1 438 ? 0.407 26.056 8.431 1.00 74.31 438 GLN A CA 1
ATOM 3457 C C . GLN A 1 438 ? -0.369 24.807 8.003 1.00 74.31 438 GLN A C 1
ATOM 3459 O O . GLN A 1 438 ? -0.987 24.162 8.846 1.00 74.31 438 GLN A O 1
ATOM 3464 N N . ASN A 1 439 ? -0.364 24.461 6.710 1.00 75.56 439 ASN A N 1
ATOM 3465 C CA . ASN A 1 439 ? -1.281 23.448 6.182 1.00 75.56 439 ASN A CA 1
ATOM 3466 C C . ASN A 1 439 ? -0.689 22.043 6.102 1.00 75.56 439 ASN A C 1
ATOM 3468 O O . ASN A 1 439 ? -1.451 21.081 6.170 1.00 75.56 439 ASN A O 1
ATOM 3472 N N . LEU A 1 440 ? 0.631 21.895 5.942 1.00 71.00 440 LEU A N 1
ATOM 3473 C CA . LEU A 1 440 ? 1.244 20.579 5.766 1.00 71.00 440 LEU A CA 1
ATOM 3474 C C . LEU A 1 440 ? 1.819 19.976 7.050 1.00 71.00 440 LEU A C 1
ATOM 3476 O O . LEU A 1 440 ? 2.085 18.774 7.041 1.00 71.00 440 LEU A O 1
ATOM 3480 N N . ASP A 1 441 ? 1.971 20.746 8.140 1.00 71.38 441 ASP A N 1
ATOM 3481 C CA . ASP A 1 441 ? 2.510 20.309 9.448 1.00 71.38 441 ASP A CA 1
ATOM 3482 C C . ASP A 1 441 ? 3.622 19.247 9.305 1.00 71.38 441 ASP A C 1
ATOM 3484 O O . ASP A 1 441 ? 3.589 18.140 9.863 1.00 71.38 441 ASP A O 1
ATOM 3488 N N . LEU A 1 442 ? 4.592 19.575 8.449 1.00 68.44 442 LEU A N 1
ATOM 3489 C CA . LEU A 1 442 ? 5.677 18.676 8.067 1.00 68.44 442 LEU A CA 1
ATOM 3490 C C . LEU A 1 442 ? 6.717 18.525 9.184 1.00 68.44 442 LEU A C 1
ATOM 3492 O O . LEU A 1 442 ? 7.647 17.744 9.032 1.00 68.44 442 LEU A O 1
ATOM 3496 N N . ARG A 1 443 ? 6.570 19.262 10.301 1.00 61.28 443 ARG A N 1
ATOM 3497 C CA . ARG A 1 443 ? 7.523 19.320 11.426 1.00 61.28 443 ARG A CA 1
ATOM 3498 C C . ARG A 1 443 ? 8.987 19.383 10.952 1.00 61.28 443 ARG A C 1
ATOM 3500 O O . ARG A 1 443 ? 9.870 18.783 11.557 1.00 61.28 443 ARG A O 1
ATOM 3507 N N . VAL A 1 444 ? 9.251 20.083 9.845 1.00 60.19 444 VAL A N 1
ATOM 3508 C CA . VAL A 1 444 ? 10.614 20.257 9.335 1.00 60.19 444 VAL A CA 1
ATOM 3509 C C . VAL A 1 444 ? 11.319 21.173 10.325 1.00 60.19 444 VAL A C 1
ATOM 3511 O O . VAL A 1 444 ? 10.891 22.310 10.497 1.00 60.19 444 VAL A O 1
ATOM 3514 N N . ASN A 1 445 ? 12.351 20.670 11.008 1.00 52.19 445 ASN A N 1
ATOM 3515 C CA . ASN A 1 445 ? 13.140 21.434 11.975 1.00 52.19 445 ASN A CA 1
ATOM 3516 C C . ASN A 1 445 ? 13.725 22.690 11.306 1.00 52.19 445 ASN A C 1
ATOM 3518 O O . ASN A 1 445 ? 14.786 22.651 10.680 1.00 52.19 445 ASN A O 1
ATOM 3522 N N . THR A 1 446 ? 13.016 23.811 11.424 1.00 48.28 446 THR A N 1
ATOM 3523 C CA . THR A 1 446 ? 13.475 25.144 11.016 1.00 48.28 446 THR A CA 1
ATOM 3524 C C . THR A 1 446 ? 14.322 25.811 12.106 1.00 48.28 446 THR A C 1
ATOM 3526 O O . THR A 1 446 ? 14.898 26.869 11.863 1.00 48.28 446 THR A O 1
ATOM 3529 N N . GLY A 1 447 ? 14.447 25.182 13.284 1.00 45.75 447 GLY A N 1
ATOM 3530 C CA . GLY A 1 447 ? 15.259 25.633 14.416 1.00 45.75 447 GLY A CA 1
ATOM 3531 C C . GLY A 1 447 ? 16.332 24.626 14.849 1.00 45.75 447 GLY A C 1
ATOM 3532 O O . GLY A 1 447 ? 16.280 23.448 14.509 1.00 45.75 447 GLY A O 1
ATOM 3533 N N . GLN A 1 448 ? 17.305 25.112 15.626 1.00 42.31 448 GLN A N 1
ATOM 3534 C CA . GLN A 1 448 ? 18.464 24.367 16.151 1.00 42.31 448 GLN A CA 1
ATOM 3535 C C . GLN A 1 448 ? 18.123 23.469 17.363 1.00 42.31 448 GLN A C 1
ATOM 3537 O O . GLN A 1 448 ? 19.013 22.875 17.974 1.00 42.31 448 GLN A O 1
ATOM 3542 N N . GLU A 1 449 ? 16.848 23.389 17.751 1.00 42.25 449 GLU A N 1
ATOM 3543 C CA . GLU A 1 449 ? 16.413 22.614 18.911 1.00 42.25 449 GLU A CA 1
ATOM 3544 C C . GLU A 1 449 ? 16.355 21.125 18.560 1.00 42.25 449 GLU A C 1
ATOM 3546 O O . GLU A 1 449 ? 15.456 20.646 17.871 1.00 42.25 449 GLU A O 1
ATOM 3551 N N . PHE A 1 450 ? 17.354 20.385 19.041 1.00 40.62 450 PHE A N 1
ATOM 3552 C CA . PHE A 1 450 ? 17.350 18.930 19.039 1.00 40.62 450 PHE A CA 1
ATOM 3553 C C . PHE A 1 450 ? 16.176 18.436 19.890 1.00 40.62 450 PHE A C 1
ATOM 3555 O O . PHE A 1 450 ? 16.237 18.463 21.119 1.00 40.62 450 PHE A O 1
ATOM 3562 N N . SER A 1 451 ? 15.109 17.967 19.246 1.00 39.91 451 SER A N 1
ATOM 3563 C CA . SER A 1 451 ? 14.111 17.152 19.933 1.00 39.91 451 SER A CA 1
ATOM 3564 C C . SER A 1 451 ? 14.773 15.827 20.314 1.00 39.91 451 SER A C 1
ATOM 3566 O O . SER A 1 451 ? 15.299 15.115 19.461 1.00 39.91 451 SER A O 1
ATOM 3568 N N . THR A 1 452 ? 14.786 15.510 21.607 1.00 37.56 452 THR A N 1
ATOM 3569 C CA . THR A 1 452 ? 15.278 14.228 22.135 1.00 37.56 452 THR A CA 1
ATOM 3570 C C . THR A 1 452 ? 14.287 13.080 21.917 1.00 37.56 452 THR A C 1
ATOM 3572 O O . THR A 1 452 ? 14.566 11.956 22.331 1.00 37.56 452 THR A O 1
ATOM 3575 N N . ASP A 1 453 ? 13.135 13.340 21.288 1.00 43.44 453 ASP A N 1
ATOM 3576 C CA . ASP A 1 453 ? 12.172 12.301 20.942 1.00 43.44 453 ASP A CA 1
ATOM 3577 C C . ASP A 1 453 ? 12.674 11.509 19.732 1.00 43.44 453 ASP A C 1
ATOM 3579 O O . ASP A 1 453 ? 12.732 11.996 18.605 1.00 43.44 453 ASP A O 1
ATOM 3583 N N . PHE A 1 454 ? 12.984 10.230 19.941 1.00 43.44 454 PHE A N 1
ATOM 3584 C CA . PHE A 1 454 ? 13.364 9.320 18.854 1.00 43.44 454 PHE A CA 1
ATOM 3585 C C . PHE A 1 454 ? 12.304 9.270 17.731 1.00 43.44 454 PHE A C 1
ATOM 3587 O O . PHE A 1 454 ? 12.654 9.109 16.563 1.00 43.44 454 PHE A O 1
ATOM 3594 N N . ASN A 1 455 ? 11.032 9.517 18.070 1.00 43.50 455 ASN A N 1
ATOM 3595 C CA . ASN A 1 455 ? 9.887 9.569 17.151 1.00 43.50 455 ASN A CA 1
ATOM 3596 C C . ASN A 1 455 ? 9.815 10.835 16.271 1.00 43.50 455 ASN A C 1
ATOM 3598 O O . ASN A 1 455 ? 8.904 10.950 15.449 1.00 43.50 455 ASN A O 1
ATOM 3602 N N . THR A 1 456 ? 10.731 11.794 16.432 1.00 47.69 456 THR A N 1
ATOM 3603 C CA . THR A 1 456 ? 10.777 13.048 15.655 1.00 47.69 456 THR A CA 1
ATOM 3604 C C . THR A 1 456 ? 12.128 13.289 14.982 1.00 47.69 456 THR A C 1
ATOM 3606 O O . THR A 1 456 ? 12.285 14.287 14.277 1.00 47.69 456 THR A O 1
ATOM 3609 N N . SER A 1 457 ? 13.098 12.382 15.151 1.00 52.50 457 SER A N 1
ATOM 3610 C CA . SER A 1 457 ? 14.417 12.540 14.538 1.00 52.50 457 SER A CA 1
ATOM 3611 C C . SER A 1 457 ? 14.347 12.328 13.022 1.00 52.50 457 SER A C 1
ATOM 3613 O O . SER A 1 457 ? 13.958 11.267 12.528 1.00 52.50 457 SER A O 1
ATOM 3615 N N . THR A 1 458 ? 14.684 13.375 12.269 1.00 60.34 458 THR A N 1
ATOM 3616 C CA . THR A 1 458 ? 14.697 13.354 10.807 1.00 60.34 458 THR A CA 1
ATOM 3617 C C . THR A 1 458 ? 15.816 12.437 10.311 1.00 60.34 458 THR A C 1
ATOM 3619 O O . THR A 1 458 ? 16.976 12.602 10.685 1.00 60.34 458 THR A O 1
ATOM 3622 N N . LEU A 1 459 ? 15.487 11.479 9.448 1.00 64.00 459 LEU A N 1
ATOM 3623 C CA . LEU A 1 459 ? 16.444 10.599 8.792 1.00 64.00 459 LEU A CA 1
ATOM 3624 C C . LEU A 1 459 ? 17.370 11.413 7.890 1.00 64.00 459 LEU A C 1
ATOM 3626 O O . LEU A 1 459 ? 16.912 12.219 7.076 1.00 64.00 459 LEU A O 1
ATOM 3630 N N . ASN A 1 460 ? 18.669 11.134 7.984 1.00 70.56 460 ASN A N 1
ATOM 3631 C CA . ASN A 1 460 ? 19.635 11.577 6.987 1.00 70.56 460 ASN A CA 1
ATOM 3632 C C . ASN A 1 460 ? 19.370 10.808 5.692 1.00 70.56 460 ASN A C 1
ATOM 3634 O O . ASN A 1 460 ? 19.731 9.637 5.575 1.00 70.56 460 ASN A O 1
ATOM 3638 N N . LEU A 1 461 ? 18.710 11.455 4.733 1.00 83.06 461 LEU A N 1
ATOM 3639 C CA . LEU A 1 461 ? 18.396 10.827 3.459 1.00 83.06 461 LEU A CA 1
ATOM 3640 C C . LEU A 1 461 ? 19.604 10.869 2.527 1.00 83.06 461 LEU A C 1
ATOM 3642 O O . LEU A 1 461 ? 20.268 11.893 2.363 1.00 83.06 461 LEU A O 1
ATOM 3646 N N . ALA A 1 462 ? 19.856 9.743 1.879 1.00 86.69 462 ALA A N 1
ATOM 3647 C CA . ALA A 1 462 ? 20.792 9.623 0.778 1.00 86.69 462 ALA A CA 1
ATOM 3648 C C . ALA A 1 462 ? 20.118 8.863 -0.360 1.00 86.69 462 ALA A C 1
ATOM 3650 O O . ALA A 1 462 ? 19.091 8.210 -0.171 1.00 86.69 462 ALA A O 1
ATOM 3651 N N . GLY A 1 463 ? 20.687 8.951 -1.549 1.00 88.69 463 GLY A N 1
ATOM 3652 C CA . GLY A 1 463 ? 20.156 8.279 -2.716 1.00 88.69 463 GLY A CA 1
ATOM 3653 C C . GLY A 1 463 ? 21.098 8.368 -3.897 1.00 88.69 463 GLY A C 1
ATOM 3654 O O . GLY A 1 463 ? 22.198 8.914 -3.790 1.00 88.69 463 GLY A O 1
ATOM 3655 N N . TYR A 1 464 ? 20.650 7.850 -5.031 1.00 88.06 464 TYR A N 1
ATOM 3656 C CA . TYR A 1 464 ? 21.349 8.004 -6.295 1.00 88.06 464 TYR A CA 1
ATOM 3657 C C . TYR A 1 464 ? 20.403 8.418 -7.413 1.00 88.06 464 TYR A C 1
ATOM 3659 O O . TYR A 1 464 ? 19.246 7.998 -7.493 1.00 88.06 464 TYR A O 1
ATOM 3667 N N . GLU A 1 465 ? 20.933 9.271 -8.275 1.00 86.12 465 GLU A N 1
ATOM 3668 C CA . GLU A 1 465 ? 20.380 9.566 -9.585 1.00 86.12 465 GLU A CA 1
ATOM 3669 C C . GLU A 1 465 ? 20.751 8.421 -10.528 1.00 86.12 465 GLU A C 1
ATOM 3671 O O . GLU A 1 465 ? 21.919 8.023 -10.605 1.00 86.12 465 GLU A O 1
ATOM 3676 N N . ARG A 1 466 ? 19.738 7.856 -11.192 1.00 84.31 466 ARG A N 1
ATOM 3677 C CA . ARG A 1 466 ? 19.942 6.741 -12.119 1.00 84.31 466 ARG A CA 1
ATOM 3678 C C . ARG A 1 466 ? 20.709 7.224 -13.356 1.00 84.31 466 ARG A C 1
ATOM 3680 O O . ARG A 1 466 ? 20.486 8.362 -13.786 1.00 84.31 466 ARG A O 1
ATOM 3687 N N . PRO A 1 467 ? 21.588 6.388 -13.933 1.00 76.69 467 PRO A N 1
ATOM 3688 C CA . PRO A 1 467 ? 22.180 6.685 -15.230 1.00 76.69 467 PRO A CA 1
ATOM 3689 C C . PRO A 1 467 ? 21.094 6.732 -16.312 1.00 76.69 467 PRO A C 1
ATOM 3691 O O . PRO A 1 467 ? 19.999 6.194 -16.121 1.00 76.69 467 PRO A O 1
ATOM 3694 N N . ASP A 1 468 ? 21.393 7.402 -17.423 1.00 71.19 468 ASP A N 1
ATOM 3695 C CA . ASP A 1 468 ? 20.537 7.340 -18.610 1.00 71.19 468 ASP A CA 1
ATOM 3696 C C . ASP A 1 468 ? 20.568 5.908 -19.173 1.00 71.19 468 ASP A C 1
ATOM 3698 O O . ASP A 1 468 ? 21.611 5.253 -19.124 1.00 71.19 468 ASP A O 1
ATOM 3702 N N . GLU A 1 469 ? 19.444 5.404 -19.685 1.00 64.19 469 GLU A N 1
ATOM 3703 C CA . GLU A 1 469 ? 19.375 4.031 -20.216 1.00 64.19 469 GLU A CA 1
ATOM 3704 C C . GLU A 1 469 ? 20.309 3.853 -21.423 1.00 64.19 469 GLU A C 1
ATOM 3706 O O . GLU A 1 469 ? 20.895 2.784 -21.602 1.00 64.19 469 GLU A O 1
ATOM 3711 N N . ASP A 1 470 ? 20.506 4.928 -22.191 1.00 63.66 470 ASP A N 1
ATOM 3712 C CA . ASP A 1 470 ? 21.398 4.974 -23.351 1.00 63.66 470 ASP A CA 1
ATOM 3713 C C . ASP A 1 470 ? 22.873 5.233 -22.975 1.00 63.66 470 ASP A C 1
ATOM 3715 O O . ASP A 1 470 ? 23.767 5.103 -23.818 1.00 63.66 470 ASP A O 1
ATOM 3719 N N . ASP A 1 471 ? 23.157 5.591 -21.717 1.00 65.38 471 ASP A N 1
ATOM 3720 C CA . ASP A 1 471 ? 24.500 5.927 -21.241 1.00 65.38 471 ASP A CA 1
ATOM 3721 C C . ASP A 1 471 ? 25.100 4.803 -20.391 1.00 65.38 471 ASP A C 1
ATOM 3723 O O . ASP A 1 471 ? 25.152 4.848 -19.162 1.00 65.38 471 ASP A O 1
ATOM 3727 N N . LEU A 1 472 ? 25.632 3.803 -21.094 1.00 57.03 472 LEU A N 1
ATOM 3728 C CA . LEU A 1 472 ? 26.332 2.649 -20.518 1.00 57.03 472 LEU A CA 1
ATOM 3729 C C . LEU A 1 472 ? 27.678 2.999 -19.854 1.00 57.03 472 LEU A C 1
ATOM 3731 O O . LEU A 1 472 ? 28.366 2.107 -19.360 1.00 57.03 472 LEU A O 1
ATOM 3735 N N . SER A 1 473 ? 28.109 4.264 -19.908 1.00 56.59 473 SER A N 1
ATOM 3736 C CA . SER A 1 473 ? 29.414 4.704 -19.404 1.00 56.59 473 SER A CA 1
ATOM 3737 C C . SER A 1 473 ? 29.334 5.465 -18.082 1.00 56.59 473 SER A C 1
ATOM 3739 O O . SER A 1 473 ? 30.342 5.592 -17.380 1.00 56.59 473 SER A O 1
ATOM 3741 N N . THR A 1 474 ? 28.145 5.953 -17.722 1.00 63.59 474 THR A N 1
ATOM 3742 C CA . THR A 1 474 ? 27.958 6.812 -16.555 1.00 63.59 474 THR A CA 1
ATOM 3743 C C . THR A 1 474 ? 27.543 6.001 -15.334 1.00 63.59 474 THR A C 1
ATOM 3745 O O . THR A 1 474 ? 26.559 5.269 -15.323 1.00 63.59 474 THR A O 1
ATOM 3748 N N . THR A 1 475 ? 28.305 6.146 -14.251 1.00 69.19 475 THR A N 1
ATOM 3749 C CA . THR A 1 475 ? 27.970 5.555 -12.953 1.00 69.19 475 THR A CA 1
ATOM 3750 C C . THR A 1 475 ? 26.840 6.325 -12.277 1.00 69.19 475 THR A C 1
ATOM 3752 O O . THR A 1 475 ? 26.801 7.553 -12.358 1.00 69.19 475 THR A O 1
ATOM 3755 N N . SER A 1 476 ? 25.986 5.618 -11.529 1.00 78.19 476 SER A N 1
ATOM 3756 C CA . SER A 1 476 ? 24.989 6.229 -10.640 1.00 78.19 476 SER A CA 1
ATOM 3757 C C . SER A 1 476 ? 25.594 7.347 -9.788 1.00 78.19 476 SER A C 1
ATOM 3759 O O . SER A 1 476 ? 26.607 7.154 -9.110 1.00 78.19 476 SER A O 1
ATOM 3761 N N . VAL A 1 477 ? 24.944 8.508 -9.803 1.00 82.75 477 VAL A N 1
ATOM 3762 C CA . VAL A 1 477 ? 25.414 9.710 -9.113 1.00 82.75 477 VAL A CA 1
ATOM 3763 C C . VAL A 1 477 ? 24.843 9.741 -7.701 1.00 82.75 477 VAL A C 1
ATOM 3765 O O . VAL A 1 477 ? 23.636 9.906 -7.513 1.00 82.75 477 VAL A O 1
ATOM 3768 N N . LEU A 1 478 ? 25.707 9.594 -6.693 1.00 85.50 478 LEU A N 1
ATOM 3769 C CA . LEU A 1 478 ? 25.288 9.607 -5.295 1.00 85.50 478 LEU A CA 1
ATOM 3770 C C . LEU A 1 478 ? 25.027 11.024 -4.790 1.00 85.50 478 LEU A C 1
ATOM 3772 O O . LEU A 1 478 ? 25.803 11.959 -5.005 1.00 85.50 478 LEU A O 1
ATOM 3776 N N . ARG A 1 479 ? 23.932 11.155 -4.046 1.00 87.00 479 ARG A N 1
ATOM 3777 C CA . ARG A 1 479 ? 23.509 12.403 -3.426 1.00 87.00 479 ARG A CA 1
ATOM 3778 C C . ARG A 1 479 ? 23.145 12.165 -1.973 1.00 87.00 479 ARG A C 1
ATOM 3780 O O . ARG A 1 479 ? 22.533 11.154 -1.627 1.00 87.00 479 ARG A O 1
ATOM 3787 N N . ARG A 1 480 ? 23.470 13.133 -1.124 1.00 86.50 480 ARG A N 1
ATOM 3788 C CA . ARG A 1 480 ? 22.967 13.187 0.251 1.00 86.50 480 ARG A CA 1
ATOM 3789 C C . ARG A 1 480 ? 22.139 14.440 0.446 1.00 86.50 480 ARG A C 1
ATOM 3791 O O . ARG A 1 480 ? 22.392 15.470 -0.179 1.00 86.50 480 ARG A O 1
ATOM 3798 N N . GLN A 1 481 ? 21.145 14.338 1.307 1.00 84.00 481 GLN A N 1
ATOM 3799 C CA . GLN A 1 481 ? 20.307 15.459 1.653 1.00 84.00 481 GLN A CA 1
ATOM 3800 C C . GLN A 1 481 ? 20.858 16.161 2.889 1.00 84.00 481 GLN A C 1
ATOM 3802 O O . GLN A 1 481 ? 21.067 15.552 3.938 1.00 84.00 481 GLN A O 1
ATOM 3807 N N . ARG A 1 482 ? 21.078 17.465 2.767 1.00 79.19 482 ARG A N 1
ATOM 3808 C CA . ARG A 1 482 ? 21.433 18.341 3.879 1.00 79.19 482 ARG A CA 1
ATOM 3809 C C . ARG A 1 482 ? 20.186 18.707 4.673 1.00 79.19 482 ARG A C 1
ATOM 3811 O O . ARG A 1 482 ? 19.087 18.841 4.129 1.00 79.19 482 ARG A O 1
ATOM 3818 N N . GLU A 1 483 ? 20.383 18.932 5.966 1.00 73.81 483 GLU A N 1
ATOM 3819 C CA . GLU A 1 483 ? 19.345 19.486 6.830 1.00 73.81 483 GLU A CA 1
ATOM 3820 C C . GLU A 1 483 ? 18.870 20.842 6.306 1.00 73.81 483 GLU A C 1
ATOM 3822 O O . GLU A 1 483 ? 19.648 21.642 5.781 1.00 73.81 483 GLU A O 1
ATOM 3827 N N . PHE A 1 484 ? 17.581 21.110 6.483 1.00 71.00 484 PHE A N 1
ATOM 3828 C CA . PHE A 1 484 ? 16.922 22.275 5.908 1.00 71.00 484 PHE A CA 1
ATOM 3829 C C . PHE A 1 484 ? 17.572 23.607 6.319 1.00 71.00 484 PHE A C 1
ATOM 3831 O O . PHE A 1 484 ? 17.882 24.439 5.467 1.00 71.00 484 PHE A O 1
ATOM 3838 N N . TRP A 1 485 ? 17.864 23.777 7.610 1.00 69.00 485 TRP A N 1
ATOM 3839 C CA . TRP A 1 485 ? 18.470 24.992 8.164 1.00 69.00 485 TRP A CA 1
ATOM 3840 C C . TRP A 1 485 ? 19.899 25.266 7.660 1.00 69.00 485 TRP A C 1
ATOM 3842 O O . TRP A 1 485 ? 20.406 26.371 7.835 1.00 69.00 485 TRP A O 1
ATOM 3852 N N . LYS A 1 486 ? 20.558 24.286 7.022 1.00 74.38 486 LYS A N 1
ATOM 3853 C CA . LYS A 1 486 ? 21.890 24.453 6.416 1.00 74.38 486 LYS A CA 1
ATOM 3854 C C . LYS A 1 486 ? 21.846 25.073 5.017 1.00 74.38 486 LYS A C 1
ATOM 3856 O O . LYS A 1 486 ? 22.914 25.330 4.462 1.00 74.38 486 LYS A O 1
ATOM 3861 N N . THR A 1 487 ? 20.659 25.266 4.442 1.00 75.31 487 THR A N 1
ATOM 3862 C CA . THR A 1 487 ? 20.497 25.864 3.110 1.00 75.31 487 THR A CA 1
ATOM 3863 C C . THR A 1 487 ? 20.498 27.389 3.182 1.00 75.31 487 THR A C 1
ATOM 3865 O O . THR A 1 487 ? 19.915 27.984 4.087 1.00 75.31 487 THR A O 1
ATOM 3868 N N . GLY A 1 488 ? 21.171 28.035 2.232 1.00 72.56 488 GLY A N 1
ATOM 3869 C CA . GLY A 1 488 ? 21.297 29.488 2.161 1.00 72.56 488 GLY A CA 1
ATOM 3870 C C . GLY A 1 488 ? 20.992 30.063 0.773 1.00 72.56 488 GLY A C 1
ATOM 3871 O O . GLY A 1 488 ? 20.806 29.324 -0.193 1.00 72.56 488 GLY A O 1
ATOM 3872 N N . PRO A 1 489 ? 20.976 31.404 0.633 1.00 72.94 489 PRO A N 1
ATOM 3873 C CA . PRO A 1 489 ? 20.692 32.075 -0.640 1.00 72.94 489 PRO A CA 1
ATOM 3874 C C . PRO A 1 489 ? 21.668 31.706 -1.766 1.00 72.94 489 PRO A C 1
ATOM 3876 O O . PRO A 1 489 ? 21.292 31.720 -2.934 1.00 72.94 489 PRO A O 1
ATOM 3879 N N . ALA A 1 490 ? 22.912 31.357 -1.420 1.00 71.06 490 ALA A N 1
ATOM 3880 C CA . ALA A 1 490 ? 23.920 30.916 -2.381 1.00 71.06 490 ALA A CA 1
ATOM 3881 C C . ALA A 1 490 ? 23.543 29.586 -3.064 1.00 71.06 490 ALA A C 1
ATOM 3883 O O . ALA A 1 490 ? 23.871 29.388 -4.233 1.00 71.06 490 ALA A O 1
ATOM 3884 N N . ASP A 1 491 ? 22.796 28.714 -2.379 1.00 77.44 491 ASP A N 1
ATOM 3885 C CA . ASP A 1 491 ? 22.409 27.402 -2.906 1.00 77.44 491 ASP A CA 1
ATOM 3886 C C . ASP A 1 491 ? 21.263 27.499 -3.939 1.00 77.44 491 ASP A C 1
ATOM 3888 O O . ASP A 1 491 ? 21.072 26.592 -4.748 1.00 77.44 491 ASP A O 1
ATOM 3892 N N . ALA A 1 492 ? 20.534 28.624 -3.990 1.00 75.06 492 ALA A N 1
ATOM 3893 C CA . ALA A 1 492 ? 19.481 28.859 -4.988 1.00 75.06 492 ALA A CA 1
ATOM 3894 C C . ALA A 1 492 ? 20.033 28.958 -6.427 1.00 75.06 492 ALA A C 1
ATOM 3896 O O . ALA A 1 492 ? 19.363 28.590 -7.397 1.00 75.06 492 ALA A O 1
ATOM 3897 N N . GLY A 1 493 ? 21.281 29.422 -6.574 1.00 72.06 493 GLY A N 1
ATOM 3898 C CA . GLY A 1 493 ? 21.978 29.426 -7.862 1.00 72.06 493 GLY A CA 1
ATOM 3899 C C . GLY A 1 493 ? 22.296 28.011 -8.355 1.00 72.06 493 GLY A C 1
ATOM 3900 O O . GLY A 1 493 ? 22.169 27.734 -9.548 1.00 72.06 493 GLY A O 1
ATOM 3901 N N . LEU A 1 494 ? 22.642 27.102 -7.436 1.00 73.50 494 LEU A N 1
ATOM 3902 C CA . LEU A 1 494 ? 22.922 25.698 -7.743 1.00 73.50 494 LEU A CA 1
ATOM 3903 C C . LEU A 1 494 ? 21.652 24.957 -8.177 1.00 73.50 494 LEU A C 1
ATOM 3905 O O . LEU A 1 494 ? 21.680 24.198 -9.143 1.00 73.50 494 LEU A O 1
ATOM 3909 N N . GLU A 1 495 ? 20.530 25.215 -7.509 1.00 79.19 495 GLU A N 1
ATOM 3910 C CA . GLU A 1 495 ? 19.223 24.661 -7.879 1.00 79.19 495 GLU A CA 1
ATOM 3911 C C . GLU A 1 495 ? 18.811 25.072 -9.295 1.00 79.19 495 GLU A C 1
ATOM 3913 O O . GLU A 1 495 ? 18.452 24.222 -10.107 1.00 79.19 495 GLU A O 1
ATOM 3918 N N . SER A 1 496 ? 18.974 26.351 -9.643 1.00 75.38 496 SER A N 1
ATOM 3919 C CA . SER A 1 496 ? 18.692 26.839 -11.002 1.00 75.38 496 SER A CA 1
ATOM 3920 C C . SER A 1 496 ? 19.602 26.204 -12.064 1.00 75.38 496 SER A C 1
ATOM 3922 O O . SER A 1 496 ? 19.181 26.015 -13.204 1.00 75.38 496 SER A O 1
ATOM 3924 N N . GLY A 1 497 ? 20.852 25.893 -11.704 1.00 73.25 497 GLY A N 1
ATOM 3925 C CA . GLY A 1 497 ? 21.835 25.298 -12.611 1.00 73.25 497 GLY A CA 1
ATOM 3926 C C . GLY A 1 497 ? 21.721 23.781 -12.767 1.00 73.25 497 GLY A C 1
ATOM 3927 O O . GLY A 1 497 ? 22.082 23.257 -13.815 1.00 73.25 497 GLY A O 1
ATOM 3928 N N . THR A 1 498 ? 21.229 23.074 -11.747 1.00 74.06 498 THR A N 1
ATOM 3929 C CA . THR A 1 498 ? 21.179 21.600 -11.713 1.00 74.06 498 THR A CA 1
ATOM 3930 C C . THR A 1 498 ? 19.764 21.035 -11.842 1.00 74.06 498 THR A C 1
ATOM 3932 O O . THR A 1 498 ? 19.609 19.854 -12.144 1.00 74.06 498 THR A O 1
ATOM 3935 N N . GLY A 1 499 ? 18.732 21.841 -11.581 1.00 77.69 499 GLY A N 1
ATOM 3936 C CA . GLY A 1 499 ? 17.345 21.390 -11.455 1.00 77.69 499 GLY A CA 1
ATOM 3937 C C . GLY A 1 499 ? 17.069 20.573 -10.185 1.00 77.69 499 GLY A C 1
ATOM 3938 O O . GLY A 1 499 ? 15.956 20.075 -10.006 1.00 77.69 499 GLY A O 1
ATOM 3939 N N . TRP A 1 500 ? 18.065 20.409 -9.308 1.00 80.06 500 TRP A N 1
ATOM 3940 C CA . TRP A 1 500 ? 17.928 19.704 -8.039 1.00 80.06 500 TRP A CA 1
ATOM 3941 C C . TRP A 1 500 ? 17.540 20.659 -6.920 1.00 80.06 500 TRP A C 1
ATOM 3943 O O . TRP A 1 500 ? 18.058 21.766 -6.819 1.00 80.06 500 TRP A O 1
ATOM 3953 N N . ASP A 1 501 ? 16.670 20.178 -6.033 1.00 83.62 501 ASP A N 1
ATOM 3954 C CA . ASP A 1 501 ? 16.359 20.883 -4.793 1.00 83.62 501 ASP A CA 1
ATOM 3955 C C . ASP A 1 501 ? 17.655 21.126 -4.011 1.00 83.62 501 ASP A C 1
ATOM 3957 O O . ASP A 1 501 ? 18.454 20.204 -3.830 1.00 83.62 501 ASP A O 1
ATOM 3961 N N . ARG A 1 502 ? 17.848 22.364 -3.548 1.00 83.38 502 ARG A N 1
ATOM 3962 C CA . ARG A 1 502 ? 19.120 22.851 -2.994 1.00 83.38 502 ARG A CA 1
ATOM 3963 C C . ARG A 1 502 ? 19.635 22.107 -1.756 1.00 83.38 502 ARG A C 1
ATOM 3965 O O . ARG A 1 502 ? 20.775 22.315 -1.350 1.00 83.38 502 ARG A O 1
ATOM 3972 N N . ARG A 1 503 ? 18.825 21.235 -1.145 1.00 83.50 503 ARG A N 1
ATOM 3973 C CA . ARG A 1 503 ? 19.278 20.338 -0.071 1.00 83.50 503 ARG A CA 1
ATOM 3974 C C . ARG A 1 503 ? 20.088 19.154 -0.580 1.00 83.50 503 ARG A C 1
ATOM 3976 O O . ARG A 1 503 ? 20.815 18.560 0.210 1.00 83.50 503 ARG A O 1
ATOM 3983 N N . TRP A 1 504 ? 19.951 18.775 -1.846 1.00 85.56 504 TRP A N 1
ATOM 3984 C CA . TRP A 1 504 ? 20.642 17.618 -2.403 1.00 85.56 504 TRP A CA 1
ATOM 3985 C C . TRP A 1 504 ? 22.004 18.005 -2.934 1.00 85.56 504 TRP A C 1
ATOM 3987 O O . TRP A 1 504 ? 22.127 18.615 -3.995 1.00 85.56 504 TRP A O 1
ATOM 3997 N N . GLU A 1 505 ? 23.034 17.590 -2.212 1.00 84.06 505 GLU A N 1
ATOM 3998 C CA . GLU A 1 505 ? 24.410 17.784 -2.635 1.00 84.06 505 GLU A CA 1
ATOM 3999 C C . GLU A 1 505 ? 24.975 16.514 -3.263 1.00 84.06 505 GLU A C 1
ATOM 4001 O O . GLU A 1 505 ? 24.663 15.390 -2.856 1.00 84.06 505 GLU A O 1
ATOM 4006 N N . HIS A 1 506 ? 25.810 16.722 -4.276 1.00 82.25 506 HIS A N 1
ATOM 4007 C CA . HIS A 1 506 ? 26.607 15.671 -4.880 1.00 82.25 506 HIS A CA 1
ATOM 4008 C C . HIS A 1 506 ? 27.661 15.195 -3.880 1.00 82.25 506 HIS A C 1
ATOM 4010 O O . HIS A 1 506 ? 28.282 16.008 -3.195 1.00 82.25 506 HIS A O 1
ATOM 4016 N N . LEU A 1 507 ? 27.887 13.888 -3.802 1.00 76.50 507 LEU A N 1
ATOM 4017 C CA . LEU A 1 507 ? 29.035 13.362 -3.076 1.00 76.50 507 LEU A CA 1
ATOM 4018 C C . LEU A 1 507 ? 30.254 13.408 -4.009 1.00 76.50 507 LEU A C 1
ATOM 4020 O O . LEU A 1 507 ? 30.267 12.759 -5.047 1.00 76.50 507 LEU A O 1
ATOM 4024 N N . GLU A 1 508 ? 31.244 14.247 -3.676 1.00 59.16 508 GLU A N 1
ATOM 4025 C CA . GLU A 1 508 ? 32.402 14.565 -4.539 1.00 59.16 508 GLU A CA 1
ATOM 4026 C C . GLU A 1 508 ? 33.313 13.367 -4.855 1.00 59.16 508 GLU A C 1
ATOM 4028 O O . GLU A 1 508 ? 34.057 13.412 -5.833 1.00 59.16 508 GLU A O 1
ATOM 4033 N N . GLU A 1 509 ? 33.240 12.280 -4.084 1.00 54.84 509 GLU A N 1
ATOM 4034 C CA . GLU A 1 509 ? 33.923 11.038 -4.439 1.00 54.84 509 GLU A CA 1
ATOM 4035 C C . GLU A 1 509 ? 33.019 10.179 -5.336 1.00 54.84 509 GLU A C 1
ATOM 4037 O O . GLU A 1 509 ? 31.934 9.787 -4.895 1.00 54.84 509 GLU A O 1
ATOM 4042 N N . PRO A 1 510 ? 33.452 9.800 -6.556 1.00 46.53 510 PRO A N 1
ATOM 4043 C CA . PRO A 1 510 ? 32.787 8.769 -7.339 1.00 46.53 510 PRO A CA 1
ATOM 4044 C C . PRO A 1 510 ? 33.083 7.399 -6.710 1.00 46.53 510 PRO A C 1
ATOM 4046 O O . PRO A 1 510 ? 33.785 6.557 -7.267 1.00 46.53 510 PRO A O 1
ATOM 4049 N N . GLY A 1 511 ? 32.563 7.170 -5.506 1.00 45.72 511 GLY A N 1
ATOM 4050 C CA . GLY A 1 511 ? 32.365 5.836 -4.974 1.00 45.72 511 GLY A CA 1
ATOM 4051 C C . GLY A 1 511 ? 31.178 5.244 -5.714 1.00 45.72 511 GLY A C 1
ATOM 4052 O O . GLY A 1 511 ? 30.036 5.493 -5.340 1.00 45.72 511 GLY A O 1
ATOM 4053 N N . ALA A 1 512 ? 31.432 4.527 -6.809 1.00 46.62 512 ALA A N 1
ATOM 4054 C CA . ALA A 1 512 ? 30.383 3.829 -7.539 1.00 46.62 512 ALA A CA 1
ATOM 4055 C C . ALA A 1 512 ? 29.629 2.921 -6.558 1.00 46.62 512 ALA A C 1
ATOM 4057 O O . ALA A 1 512 ? 30.204 1.971 -6.031 1.00 46.62 512 ALA A O 1
ATOM 4058 N N . TRP A 1 513 ? 28.354 3.219 -6.294 1.00 51.38 513 TRP A N 1
ATOM 4059 C CA . TRP A 1 513 ? 27.520 2.349 -5.461 1.00 51.38 513 TRP A CA 1
ATOM 4060 C C . TRP A 1 513 ? 27.418 0.948 -6.081 1.00 51.38 513 TRP A C 1
ATOM 4062 O O . TRP A 1 513 ? 27.423 -0.036 -5.348 1.00 51.38 513 TRP A O 1
ATOM 4072 N N . ARG A 1 514 ? 27.414 0.870 -7.424 1.00 52.97 514 ARG A N 1
ATOM 4073 C CA . ARG A 1 514 ? 27.686 -0.322 -8.247 1.00 52.97 514 ARG A CA 1
ATOM 4074 C C . ARG A 1 514 ? 28.278 0.126 -9.593 1.00 52.97 514 ARG A C 1
ATOM 4076 O O . ARG A 1 514 ? 27.739 1.051 -10.200 1.00 52.97 514 ARG A O 1
ATOM 4083 N N . ARG A 1 515 ? 29.381 -0.478 -10.057 1.00 43.84 515 ARG A N 1
ATOM 4084 C CA . ARG A 1 515 ? 29.840 -0.320 -11.454 1.00 43.84 515 ARG A CA 1
ATOM 4085 C C . ARG A 1 515 ? 29.061 -1.292 -12.333 1.00 43.84 515 ARG A C 1
ATOM 4087 O O . ARG A 1 515 ? 28.896 -2.449 -11.959 1.00 43.84 515 ARG A O 1
ATOM 4094 N N . GLN A 1 516 ? 28.609 -0.835 -13.497 1.00 42.56 516 GLN A N 1
ATOM 4095 C CA . GLN A 1 516 ? 27.926 -1.692 -14.471 1.00 42.56 516 GLN A CA 1
ATOM 4096 C C . GLN A 1 516 ? 28.857 -2.813 -14.981 1.00 42.56 516 GLN A C 1
ATOM 4098 O O . GLN A 1 516 ? 28.406 -3.915 -15.278 1.00 42.56 516 GLN A O 1
ATOM 4103 N N . ASP A 1 517 ? 30.169 -2.569 -14.954 1.00 43.09 517 ASP A N 1
ATOM 4104 C CA . ASP A 1 517 ? 31.239 -3.490 -15.351 1.00 43.09 517 ASP A CA 1
ATOM 4105 C C . ASP A 1 517 ? 31.346 -4.741 -14.454 1.00 43.09 517 ASP A C 1
ATOM 4107 O O . ASP A 1 517 ? 31.923 -5.744 -14.866 1.00 43.09 517 ASP A O 1
ATOM 4111 N N . GLU A 1 518 ? 30.798 -4.705 -13.234 1.00 40.28 518 GLU A N 1
ATOM 4112 C CA . GLU A 1 518 ? 30.784 -5.856 -12.314 1.00 40.28 518 GLU A CA 1
ATOM 4113 C C . GLU A 1 518 ? 29.550 -6.761 -12.506 1.00 40.28 518 GLU A C 1
ATOM 4115 O O . GLU A 1 518 ? 29.443 -7.798 -11.855 1.00 40.28 518 GLU A O 1
ATOM 4120 N N . LEU A 1 519 ? 28.624 -6.401 -13.409 1.00 43.44 519 LEU A N 1
ATOM 4121 C CA . LEU A 1 519 ? 27.378 -7.136 -13.685 1.00 43.44 519 LEU A CA 1
ATOM 4122 C C . LEU A 1 519 ? 27.463 -8.068 -14.909 1.00 43.44 519 LEU A C 1
ATOM 4124 O O . LEU A 1 519 ? 26.464 -8.685 -15.276 1.00 43.44 519 LEU A O 1
ATOM 4128 N N . VAL A 1 520 ? 28.640 -8.196 -15.531 1.00 32.41 520 VAL A N 1
ATOM 4129 C CA . VAL A 1 520 ? 28.892 -9.130 -16.641 1.00 32.41 520 VAL A CA 1
ATOM 4130 C C . VAL A 1 520 ? 29.812 -10.253 -16.163 1.00 32.41 520 VAL A C 1
ATOM 4132 O O . VAL A 1 520 ? 30.989 -10.273 -16.509 1.00 32.41 520 VAL A O 1
ATOM 4135 N N . HIS A 1 521 ? 29.285 -11.186 -15.365 1.00 33.78 521 HIS A N 1
ATOM 4136 C CA . HIS A 1 521 ? 29.850 -12.532 -15.215 1.00 33.78 521 HIS A CA 1
ATOM 4137 C C . HIS A 1 521 ? 28.796 -13.574 -14.852 1.00 33.78 521 HIS A C 1
ATOM 4139 O O . HIS A 1 521 ? 28.023 -13.336 -13.897 1.00 33.78 521 HIS A O 1
#

pLDDT: mean 78.08, std 18.38, range [30.14, 98.0]

InterPro domains:
  IPR015943 WD40/YVTN repeat-like-containing domain superfamily [G3DSA:2.130.10.10] (59-425)
  IPR036322 WD40-repeat-containing domain superfamily [SSF50978] (108-419)

Secondary structure (DSSP, 8-state):
--EEEEEE---TTPEEEE-------SPP-S-----EEEEEEE-SSSTT-EEEEEEEEETTEEEEEEEE-STT-EEEEEEEE--SS--GGG-EEEEEEE-SSGGG--TT-EEEEEEETTS-EEEEEEETTTTEEEEEEEE--TTPPEEEEEE--SSS-EEEEEETTS-EEEEETT---SEE--SEEE--SS--S---EEEEETTEEEEE---STTSEEEEEEETTEEEEEEEE-STTS---TTS--S---EEEEEE-TTSTTS-STTSEEEEEETTS-EEEEETTSSSS-SEEE--TT--PPEEEEEEETTTEEEEEESSTTEEEEEETTTT-S--TTS------PPP------------------S-EEEE---PPPPPTT----TTS-SPP-S---EEE-SSTT-SEEEEEETTEEEEEEE--HHHHHSTTHHHHHHHH------SS-----GGGPPB--EEEEPPPTT-TTPPPEEEEEPPGGG--TTHHHHHHHH-S-TTEEE-SS---SS-GGGS--

Organism: Penicillium brevicompactum (NCBI:txid5074)